Protein AF-A0A6F9AXN6-F1 (afdb_monomer)

Nearest PDB structures (foldseek):
  3hwj-assembly2_B  TM=9.192E-01  e=3.849E-14  Mus musculus
  3hwj-assembly1_A  TM=9.137E-01  e=5.810E-14  Mus musculus
  3gbw-assembly1_A  TM=9.928E-01  e=3.105E-06  Mus musculus
  6byj-assembly1_A  TM=3.357E-01  e=3.398E+00  Homo sapiens

Mean predicted aligned error: 19.95 Å

pLDDT: mean 77.87, std 19.68, range [27.95, 97.44]

Sequence (719 aa):
MFELGPDGGDHETDGDLLAETDVLAYDCAAREKYAMMFDEPVLLQLGWWYVAWARVSGPSSDCGSHGQATITTDDSVVFQFKSSKKSNNGTDVNAGQIPQLLLPSNDGNAAKGKQQTSEPVHILKRSFARTVSVECFESLLSILNWSWTTLVLGVEELRGLKGFQYTATLLDLERLRFVGTCCLRLLRVYISSTKAVVEESSKLAECVGKTRSLLKKILSEGMDNCLTKLDNDPQGYLSQPLTLLEAVLQECHNTFTACFHSFYPTPALQWACLCDLLNCLDQDIAEANFRTSSSRLLAAVMSALCNTSVKLTSILPIAYDGEVLLRSLVKQVSTENDSALAHRFPLLTEENLMGMTSFREVLEKMLVIVVLPVRKSLRKEVELFSPHLVSNTCGLLASIVSELTASALGSEVDGLNSLHSVKSTPNRFTKTSQGRSWNTGNGSPDAICLTVDKPGVVLAQTEHPGDSTHTHRWTSLELVKGTYSTDDSPSDIAEIRLDKAVPLKEGVKYAVRLRNYGSRTANGDGGMTTVQCSDGMAFTFSTCSLSSNGTNQTRGQIPQILYYRSEYDGDLQSQLLSKANEEDKNCSRALSVVSAVVRAAKDLLHRAFAVDAEDIPELLSSSSLFSMLLPLILAYIGPVATSVPKAAVEVFGLVQELLPAASALNQKYSPPAFNPNQSTDSTTGNLPEQGLSACTTSSHYAVIESDHPYKQAGVAQYK

Solvent-accessible surface area (backbone atoms only — not comparable to full-atom values): 43091 Å² total; per-residue (Å²): 57,26,43,41,42,66,62,18,81,83,52,76,64,92,48,50,82,75,49,75,69,79,96,73,90,83,81,64,60,91,96,56,80,72,88,84,72,62,91,63,89,80,86,79,62,88,75,48,29,66,44,87,74,85,89,87,83,79,78,95,72,90,66,51,67,81,48,60,50,63,48,72,48,96,89,69,50,76,47,77,50,72,65,54,91,87,52,87,81,74,42,46,43,44,30,31,72,83,94,74,84,92,75,87,80,83,85,78,85,86,83,94,69,97,70,82,86,67,80,78,80,77,77,76,47,75,61,65,83,61,63,81,50,61,68,58,49,55,50,41,52,51,51,30,54,50,27,48,55,52,40,57,52,49,50,61,53,48,76,79,46,62,71,71,60,30,56,53,52,51,55,53,42,54,50,31,39,48,52,29,40,50,33,39,52,50,52,38,50,52,69,65,53,54,81,79,78,56,86,87,48,68,66,52,50,49,48,50,50,52,49,48,54,52,51,51,48,52,38,50,57,70,50,81,84,74,68,86,77,72,93,81,58,98,81,44,80,68,54,56,54,49,53,48,51,50,52,39,50,50,44,44,35,53,30,47,26,76,39,38,61,77,59,30,76,45,43,68,51,47,40,48,53,52,44,52,50,53,53,51,49,52,50,27,60,74,68,70,56,74,57,73,19,63,50,48,48,46,24,22,53,34,46,40,63,54,38,87,91,52,65,56,79,73,36,46,57,77,90,51,67,65,74,59,49,65,57,49,55,57,44,45,62,66,59,38,64,77,35,80,68,53,69,61,49,65,86,68,65,79,63,85,80,81,78,80,70,39,54,67,58,52,52,52,54,51,46,45,59,55,46,49,43,58,57,26,54,76,68,74,41,83,69,78,74,54,70,66,34,34,42,23,47,34,49,32,55,34,50,52,33,42,51,28,35,34,50,31,69,68,64,55,90,47,86,70,46,77,40,71,44,82,40,65,44,61,63,36,34,78,39,68,50,97,51,58,73,39,67,28,58,78,45,35,26,30,16,41,25,37,28,35,76,53,67,43,34,28,36,42,62,46,95,62,92,80,88,78,89,74,64,101,87,55,82,69,86,76,83,75,86,87,87,86,81,46,87,93,46,100,44,97,69,76,91,83,68,30,45,60,65,47,76,46,53,50,74,43,80,48,73,53,75,47,65,37,75,66,73,54,35,62,30,34,31,67,29,44,52,61,44,74,33,98,85,74,48,41,45,38,44,37,62,42,91,69,22,76,50,66,18,39,44,45,35,33,69,82,52,61,52,54,28,33,48,52,93,61,101,57,70,61,69,59,55,52,51,51,49,54,52,49,20,54,50,27,40,52,51,25,49,51,56,50,49,53,52,50,52,53,52,41,53,49,41,53,52,55,62,74,47,93,62,90,62,52,65,59,57,49,57,72,32,49,55,64,64,45,29,53,58,49,39,56,58,44,47,44,65,49,30,76,72,34,71,71,49,28,55,52,53,49,50,55,50,66,63,37,50,59,47,55,48,52,43,52,61,74,68,49,74,79,77,84,62,90,79,69,74,94,78,74,98,61,100,68,83,76,89,75,92,80,87,81,82,80,71,80,74,64,56,69,49,71,55,50,101,39,102,87,49,88,58,47,75,78,40,83,83

Structure (mmCIF, N/CA/C/O backbone):
data_AF-A0A6F9AXN6-F1
#
_entry.id   AF-A0A6F9AXN6-F1
#
loop_
_atom_site.group_PDB
_atom_site.id
_atom_site.type_symbol
_atom_site.label_atom_id
_atom_site.label_alt_id
_atom_site.label_comp_id
_atom_site.label_asym_id
_atom_site.label_entity_id
_atom_site.label_seq_id
_atom_site.pdbx_PDB_ins_code
_atom_site.Cartn_x
_atom_site.Cartn_y
_atom_site.Cartn_z
_atom_site.occupancy
_atom_site.B_iso_or_equiv
_atom_site.auth_seq_id
_atom_site.auth_comp_id
_atom_site.auth_asym_id
_atom_site.auth_atom_id
_atom_site.pdbx_PDB_model_num
ATOM 1 N N . MET A 1 1 ? -11.985 19.101 -24.439 1.00 93.06 1 MET A N 1
ATOM 2 C CA . MET A 1 1 ? -11.253 19.797 -25.515 1.00 93.06 1 MET A CA 1
ATOM 3 C C . MET A 1 1 ? -10.260 18.829 -26.117 1.00 93.06 1 MET A C 1
ATOM 5 O O . MET A 1 1 ? -9.566 18.167 -25.356 1.00 93.06 1 MET A O 1
ATOM 9 N N . PHE A 1 2 ? -10.223 18.726 -27.445 1.00 95.88 2 PHE A N 1
ATOM 10 C CA . PHE A 1 2 ? -9.298 17.842 -28.163 1.00 95.88 2 PHE A CA 1
ATOM 11 C C . PHE A 1 2 ? -8.330 18.654 -29.024 1.00 95.88 2 PHE A C 1
ATOM 13 O O . PHE A 1 2 ? -8.740 19.667 -29.589 1.00 95.88 2 PHE A O 1
ATOM 20 N N . GLU A 1 3 ? -7.088 18.205 -29.153 1.00 96.81 3 GLU A N 1
ATOM 21 C CA . GLU A 1 3 ? -6.079 18.746 -30.065 1.00 96.81 3 GLU A CA 1
ATOM 22 C C . GLU A 1 3 ? -6.093 17.987 -31.391 1.00 96.81 3 GLU A C 1
ATOM 24 O O . GLU A 1 3 ? -6.119 16.759 -31.401 1.00 96.81 3 GLU A O 1
ATOM 29 N N . LEU A 1 4 ? -6.082 18.708 -32.514 1.00 93.06 4 LEU A N 1
ATOM 30 C CA . LEU A 1 4 ? -6.014 18.122 -33.858 1.00 93.06 4 LEU A CA 1
ATOM 31 C C . LEU A 1 4 ? -4.674 18.384 -34.559 1.00 93.06 4 LEU A C 1
ATOM 33 O O . LEU A 1 4 ? -4.374 17.735 -35.559 1.00 93.06 4 LEU A O 1
ATOM 37 N N . GLY A 1 5 ? -3.881 19.336 -34.061 1.00 92.62 5 GLY A N 1
ATOM 38 C CA . GLY A 1 5 ? -2.628 19.749 -34.688 1.00 92.62 5 GLY A CA 1
ATOM 39 C C . GLY A 1 5 ? -2.787 20.855 -35.744 1.00 92.62 5 GLY A C 1
ATOM 40 O O . GLY A 1 5 ? -3.890 21.364 -35.966 1.00 92.62 5 GLY A O 1
ATOM 41 N N . PRO A 1 6 ? -1.689 21.256 -36.408 1.00 92.69 6 PRO A N 1
ATOM 42 C CA . PRO A 1 6 ? -1.672 22.365 -37.371 1.00 92.69 6 PRO A CA 1
ATOM 43 C C . PRO A 1 6 ? -2.511 22.100 -38.632 1.00 92.69 6 PRO A C 1
ATOM 45 O O . PRO A 1 6 ? -3.158 23.012 -39.140 1.00 92.69 6 PRO A O 1
ATOM 48 N N . ASP A 1 7 ? -2.580 20.847 -39.088 1.00 92.00 7 ASP A N 1
ATOM 49 C CA . ASP A 1 7 ? -3.322 20.455 -40.298 1.00 92.00 7 ASP A CA 1
ATOM 50 C C . ASP A 1 7 ? -4.785 20.060 -40.007 1.00 92.00 7 ASP A C 1
ATOM 52 O O . ASP A 1 7 ? -5.541 19.686 -40.910 1.00 92.00 7 ASP A O 1
ATOM 56 N N . GLY A 1 8 ? -5.215 20.152 -38.742 1.00 90.38 8 GLY A N 1
ATOM 57 C CA . GLY A 1 8 ? -6.517 19.658 -38.284 1.00 90.38 8 GLY A CA 1
ATOM 58 C C . GLY A 1 8 ? -7.730 20.360 -38.904 1.00 90.38 8 GLY A C 1
ATOM 59 O O . GLY A 1 8 ? -8.836 19.828 -38.862 1.00 90.38 8 GLY A O 1
ATOM 60 N N . GLY A 1 9 ? -7.535 21.531 -39.515 1.00 87.94 9 GLY A N 1
ATOM 61 C CA . GLY A 1 9 ? -8.580 22.251 -40.238 1.00 87.94 9 GLY A CA 1
ATOM 62 C C . GLY A 1 9 ? -8.934 21.628 -41.579 1.00 87.94 9 GLY A C 1
ATOM 63 O O . GLY A 1 9 ? -10.070 21.771 -42.031 1.00 87.94 9 GLY A O 1
ATOM 64 N N . ASP A 1 10 ? -7.977 20.969 -42.226 1.00 89.81 10 ASP A N 1
ATOM 65 C CA . ASP A 1 10 ? -8.175 20.321 -43.524 1.00 89.81 10 ASP A CA 1
ATOM 66 C C . ASP A 1 10 ? -8.369 18.808 -43.359 1.00 89.81 10 ASP A C 1
ATOM 68 O O . ASP A 1 10 ? -9.115 18.182 -44.119 1.00 89.81 10 ASP A O 1
ATOM 72 N N . HIS A 1 11 ? -7.764 18.226 -42.317 1.00 90.06 11 HIS A N 1
ATOM 73 C CA . HIS A 1 11 ? -7.854 16.808 -41.989 1.00 90.06 11 HIS A CA 1
ATOM 74 C C . HIS A 1 11 ? -8.212 16.588 -40.513 1.00 90.06 11 HIS A C 1
ATOM 76 O O . HIS A 1 11 ? -7.343 16.446 -39.656 1.00 90.06 11 HIS A O 1
ATOM 82 N N . GLU A 1 12 ? -9.510 16.499 -40.213 1.00 93.19 12 GLU A N 1
ATOM 83 C CA . GLU A 1 12 ? -9.985 16.236 -38.850 1.00 93.19 12 GLU A CA 1
ATOM 84 C C . GLU A 1 12 ? -9.743 14.766 -38.435 1.00 93.19 12 GLU A C 1
ATOM 86 O O . GLU A 1 12 ? -10.505 13.848 -38.775 1.00 93.19 12 GLU A O 1
ATOM 91 N N . THR A 1 13 ? -8.678 14.531 -37.664 1.00 90.44 13 THR A N 1
ATOM 92 C CA . THR A 1 13 ? -8.401 13.252 -36.985 1.00 90.44 13 THR A CA 1
ATOM 93 C C . THR A 1 13 ? -9.347 13.046 -35.791 1.00 90.44 13 THR A C 1
ATOM 95 O O . THR A 1 13 ? -10.285 13.815 -35.579 1.00 90.44 13 THR A O 1
ATOM 98 N N . ASP A 1 14 ? -9.185 11.965 -35.026 1.00 90.00 14 ASP A N 1
ATOM 99 C CA . ASP A 1 14 ? -9.999 11.760 -33.817 1.00 90.00 14 ASP A CA 1
ATOM 100 C C . ASP A 1 14 ? -9.579 12.659 -32.644 1.00 90.00 14 ASP A C 1
ATOM 102 O O . ASP A 1 14 ? -10.394 12.859 -31.740 1.00 90.00 14 ASP A O 1
ATOM 106 N N . GLY A 1 15 ? -8.389 13.261 -32.726 1.00 92.88 15 GLY A N 1
ATOM 107 C CA . GLY A 1 15 ? -7.838 14.230 -31.782 1.00 92.88 15 GLY A CA 1
ATOM 108 C C . GLY A 1 15 ? -7.411 13.653 -30.432 1.00 92.88 15 GLY A C 1
ATOM 109 O O . GLY A 1 15 ? -7.998 12.690 -29.941 1.00 92.88 15 GLY A O 1
ATOM 110 N N . ASP A 1 16 ? -6.422 14.293 -29.811 1.00 92.12 16 ASP A N 1
ATOM 111 C CA . ASP A 1 16 ? -5.925 13.936 -28.480 1.00 92.12 16 ASP A CA 1
ATOM 112 C C . ASP A 1 16 ? -6.669 14.731 -27.402 1.00 92.12 16 ASP A C 1
ATOM 114 O O . ASP A 1 16 ? -6.843 15.945 -27.515 1.00 92.12 16 ASP A O 1
ATOM 118 N N . LEU A 1 17 ? -7.160 14.061 -26.357 1.00 93.75 17 LEU A N 1
ATOM 119 C CA . LEU A 1 17 ? -7.908 14.716 -25.282 1.00 93.75 17 LEU A CA 1
ATOM 120 C C . LEU A 1 17 ? -6.967 15.565 -24.412 1.00 93.75 17 LEU A C 1
ATOM 122 O O . LEU A 1 17 ? -6.093 15.022 -23.744 1.00 93.75 17 LEU A O 1
ATOM 126 N N . LEU A 1 18 ? -7.182 16.885 -24.383 1.00 90.12 18 LEU A N 1
ATOM 127 C CA . LEU A 1 18 ? -6.385 17.824 -23.580 1.00 90.12 18 LEU A CA 1
ATOM 128 C C . LEU A 1 18 ? -7.009 18.147 -22.219 1.00 90.12 18 LEU A C 1
ATOM 130 O O . LEU A 1 18 ? -6.298 18.319 -21.236 1.00 90.12 18 LEU A O 1
ATOM 134 N N . ALA A 1 19 ? -8.333 18.289 -22.171 1.00 91.62 19 ALA A N 1
ATOM 135 C CA . ALA A 1 19 ? -9.052 18.634 -20.948 1.00 91.62 19 ALA A CA 1
ATOM 136 C C . ALA A 1 19 ? -10.504 18.167 -21.013 1.00 91.62 19 ALA A C 1
ATOM 138 O O . ALA A 1 19 ? -11.150 18.266 -22.061 1.00 91.62 19 ALA A O 1
ATOM 139 N N . GLU A 1 20 ? -11.040 17.729 -19.885 1.00 93.19 20 GLU A N 1
ATOM 140 C CA . GLU A 1 20 ? -12.450 17.399 -19.707 1.00 93.19 20 GLU A CA 1
ATOM 141 C C . GLU A 1 20 ? -12.947 17.896 -18.350 1.00 93.19 20 GLU A C 1
ATOM 143 O O . GLU A 1 20 ? -12.157 18.243 -17.476 1.00 93.19 20 GLU A O 1
ATOM 148 N N . THR A 1 21 ? -14.263 17.987 -18.209 1.00 89.75 21 THR A N 1
ATOM 149 C CA . THR A 1 21 ? -14.938 18.360 -16.964 1.00 89.75 21 THR A CA 1
ATOM 150 C C . THR A 1 21 ? -15.993 17.314 -16.657 1.00 89.75 21 THR A C 1
ATOM 152 O O . THR A 1 21 ? -16.659 16.830 -17.580 1.00 89.75 21 THR A O 1
ATOM 155 N N . ASP A 1 22 ? -16.199 17.027 -15.375 1.00 88.94 22 ASP A N 1
ATOM 156 C CA . ASP A 1 22 ? -17.314 16.198 -14.923 1.00 88.94 22 ASP A CA 1
ATOM 157 C C . ASP A 1 22 ? -18.675 16.792 -15.329 1.00 88.94 22 ASP A C 1
ATOM 159 O O . ASP A 1 22 ? -18.807 17.958 -15.718 1.00 88.94 22 ASP A O 1
ATOM 163 N N . VAL A 1 23 ? -19.729 15.978 -15.225 1.00 89.75 23 VAL A N 1
ATOM 164 C CA . VAL A 1 23 ? -21.103 16.426 -15.486 1.00 89.75 23 VAL A CA 1
ATOM 165 C C . VAL A 1 23 ? -21.523 17.445 -14.423 1.00 89.75 23 VAL A C 1
ATOM 167 O O . VAL A 1 23 ? -21.690 17.103 -13.253 1.00 89.75 23 VAL A O 1
ATOM 170 N N . LEU A 1 24 ? -21.748 18.690 -14.846 1.00 84.38 24 LEU A N 1
ATOM 171 C CA . LEU A 1 24 ? -22.155 19.799 -13.983 1.00 84.38 24 LEU A CA 1
ATOM 172 C C . LEU A 1 24 ? -23.582 20.256 -14.304 1.00 84.38 24 LEU A C 1
ATOM 174 O O . LEU A 1 24 ? -23.941 20.462 -15.464 1.00 84.38 24 LEU A O 1
ATOM 178 N N . ALA A 1 25 ? -24.388 20.450 -13.259 1.00 88.94 25 ALA A N 1
ATOM 179 C CA . ALA A 1 25 ? -25.687 21.103 -13.380 1.00 88.94 25 ALA A CA 1
ATOM 180 C C . ALA A 1 25 ? -25.493 22.619 -13.520 1.00 88.94 25 ALA A C 1
ATOM 182 O O . ALA A 1 25 ? -24.717 23.215 -12.773 1.00 88.94 25 ALA A O 1
ATOM 183 N N . TYR A 1 26 ? -26.210 23.239 -14.455 1.00 90.88 26 TYR A N 1
ATOM 184 C CA . TYR A 1 26 ? -26.151 24.679 -14.675 1.00 90.88 26 TYR A CA 1
ATOM 185 C C . TYR A 1 26 ? -27.506 25.241 -15.110 1.00 90.88 26 TYR A C 1
ATOM 187 O O . TYR A 1 26 ? -28.316 24.541 -15.720 1.00 90.88 26 TYR A O 1
ATOM 195 N N . ASP A 1 27 ? -27.719 26.522 -14.827 1.00 88.06 27 ASP A N 1
ATOM 196 C CA . ASP A 1 27 ? -28.785 27.342 -15.383 1.00 88.06 27 ASP A CA 1
ATOM 197 C C . ASP A 1 27 ? -28.256 28.749 -15.708 1.00 88.06 27 ASP A C 1
ATOM 199 O O . ASP A 1 27 ? -27.217 29.194 -15.219 1.00 88.06 27 ASP A O 1
ATOM 203 N N . CYS A 1 28 ? -28.937 29.446 -16.610 1.00 89.12 28 CYS A N 1
ATOM 204 C CA . CYS A 1 28 ? -28.694 30.858 -16.873 1.00 89.12 28 CYS A CA 1
ATOM 205 C C . CYS A 1 28 ? -29.998 31.527 -17.310 1.00 89.12 28 CYS A C 1
ATOM 207 O O . CYS A 1 28 ? -30.944 30.861 -17.738 1.00 89.12 28 CYS A O 1
ATOM 209 N N . ALA A 1 29 ? -30.064 32.852 -17.184 1.00 85.88 29 ALA A N 1
ATOM 210 C CA . ALA A 1 29 ? -31.221 33.606 -17.648 1.00 85.88 29 ALA A CA 1
ATOM 211 C C . ALA A 1 29 ? -31.404 33.465 -19.173 1.00 85.88 29 ALA A C 1
ATOM 213 O O . ALA A 1 29 ? -30.455 33.189 -19.909 1.00 85.88 29 ALA A O 1
ATOM 214 N N . ALA A 1 30 ? -32.632 33.674 -19.656 1.00 84.12 30 ALA A N 1
ATOM 215 C CA . ALA A 1 30 ? -32.929 33.631 -21.087 1.00 84.12 30 ALA A CA 1
ATOM 216 C C . ALA A 1 30 ? -32.044 34.624 -21.861 1.00 84.12 30 ALA A C 1
ATOM 218 O O . ALA A 1 30 ? -31.921 35.782 -21.460 1.00 84.12 30 ALA A O 1
ATOM 219 N N . ARG A 1 31 ? -31.482 34.182 -22.993 1.00 87.44 31 ARG A N 1
ATOM 220 C CA . ARG A 1 31 ? -30.521 34.908 -23.851 1.00 87.44 31 ARG A CA 1
ATOM 221 C C . ARG A 1 31 ? -29.141 35.179 -23.235 1.00 87.44 31 ARG A C 1
ATOM 223 O O . ARG A 1 31 ? -28.300 35.801 -23.895 1.00 87.44 31 ARG A O 1
ATOM 230 N N . GLU A 1 32 ? -28.880 34.683 -22.030 1.00 90.00 32 GLU A N 1
ATOM 231 C CA . GLU A 1 32 ? -27.553 34.701 -21.415 1.00 90.00 32 GLU A CA 1
ATOM 232 C C . GLU A 1 32 ? -26.772 33.419 -21.713 1.00 90.00 32 GLU A C 1
ATOM 234 O O . GLU A 1 32 ? -27.312 32.429 -22.207 1.00 90.00 32 GLU A O 1
ATOM 239 N N . LYS A 1 33 ? -25.463 33.452 -21.448 1.00 89.56 33 LYS A N 1
ATOM 240 C CA . LYS A 1 33 ? -24.559 32.314 -21.641 1.00 89.56 33 LYS A CA 1
ATOM 241 C C . LYS A 1 33 ? -24.019 31.886 -20.289 1.00 89.56 33 LYS A C 1
ATOM 243 O O . LYS A 1 33 ? -23.569 32.722 -19.510 1.00 89.56 33 LYS A O 1
ATOM 248 N N . TYR A 1 34 ? -24.013 30.584 -20.034 1.00 90.56 34 TYR A N 1
ATOM 249 C CA . TYR A 1 34 ? -23.353 30.036 -18.859 1.00 90.56 34 TYR A CA 1
ATOM 250 C C . TYR A 1 34 ? -21.858 29.829 -19.136 1.00 90.56 34 TYR A C 1
ATOM 252 O O . TYR A 1 34 ? -21.477 29.211 -20.132 1.00 90.56 34 TYR A O 1
ATOM 260 N N . ALA A 1 35 ? -21.002 30.357 -18.264 1.00 90.06 35 ALA A N 1
ATOM 261 C CA . ALA A 1 35 ? -19.553 30.225 -18.371 1.00 90.06 35 ALA A CA 1
ATOM 262 C C . ALA A 1 35 ? -19.079 28.909 -17.731 1.00 90.06 35 ALA A C 1
ATOM 264 O O . ALA A 1 35 ? -18.738 28.871 -16.551 1.00 90.06 35 ALA A O 1
ATOM 265 N N . MET A 1 36 ? -19.072 27.825 -18.512 1.00 87.56 36 MET A N 1
ATOM 266 C CA . MET A 1 36 ? -18.507 26.541 -18.086 1.00 87.56 36 MET A CA 1
ATOM 267 C C . MET A 1 36 ? -16.986 26.549 -18.282 1.00 87.56 36 MET A C 1
ATOM 269 O O . MET A 1 36 ? -16.505 26.729 -19.401 1.00 87.56 36 MET A O 1
ATOM 273 N N . MET A 1 37 ? -16.242 26.384 -17.188 1.00 86.75 37 MET A N 1
ATOM 274 C CA . MET A 1 37 ? -14.778 26.465 -17.157 1.00 86.75 37 MET A CA 1
ATOM 275 C C . MET A 1 37 ? -14.160 25.071 -17.023 1.00 86.75 37 MET A C 1
ATOM 277 O O . MET A 1 37 ? -14.714 24.229 -16.322 1.00 86.75 37 MET A O 1
ATOM 281 N N . PHE A 1 38 ? -12.993 24.854 -17.637 1.00 85.75 38 PHE A N 1
ATOM 282 C CA . PHE A 1 38 ? -12.127 23.725 -17.284 1.00 85.75 38 PHE A CA 1
ATOM 283 C C . PHE A 1 38 ? -11.533 23.916 -15.882 1.00 85.75 38 PHE A C 1
ATOM 285 O O . PHE A 1 38 ? -11.390 25.051 -15.418 1.00 85.75 38 PHE A O 1
ATOM 292 N N . ASP A 1 39 ? -11.136 22.814 -15.243 1.00 80.38 39 ASP A N 1
ATOM 293 C CA . ASP A 1 39 ? -10.443 22.844 -13.948 1.00 80.38 39 ASP A CA 1
ATOM 294 C C . ASP A 1 39 ? -9.114 23.609 -14.023 1.00 80.38 39 ASP A C 1
ATOM 296 O O . ASP A 1 39 ? -8.757 24.342 -13.096 1.00 80.38 39 ASP A O 1
ATOM 300 N N . GLU A 1 40 ? -8.416 23.483 -15.155 1.00 78.38 40 GLU A N 1
ATOM 301 C CA . GLU A 1 40 ? -7.217 24.246 -15.493 1.00 78.38 40 GLU A CA 1
ATOM 302 C C . GLU A 1 40 ? -7.320 24.822 -16.917 1.00 78.38 40 GLU A C 1
ATOM 304 O O . GLU A 1 40 ? -7.880 24.179 -17.810 1.00 78.38 40 GLU A O 1
ATOM 309 N N . PRO A 1 41 ? -6.808 26.045 -17.162 1.00 83.88 41 PRO A N 1
ATOM 310 C CA . PRO A 1 41 ? -6.821 26.635 -18.493 1.00 83.88 41 PRO A CA 1
ATOM 311 C C . PRO A 1 41 ? -5.900 25.860 -19.441 1.00 83.88 41 PRO A C 1
ATOM 313 O O . PRO A 1 41 ? -4.747 25.580 -19.117 1.00 83.88 41 PRO A O 1
ATOM 316 N N . VAL A 1 42 ? -6.391 25.573 -20.646 1.00 86.44 42 VAL A N 1
ATOM 317 C CA . VAL A 1 42 ? -5.607 24.901 -21.688 1.00 86.44 42 VAL A CA 1
ATOM 318 C C . VAL A 1 42 ? -4.848 25.945 -22.501 1.00 86.44 42 VAL A C 1
ATOM 320 O O . VAL A 1 42 ? -5.452 26.846 -23.087 1.00 86.44 42 VAL A O 1
ATOM 323 N N . LEU A 1 43 ? -3.520 25.828 -22.547 1.00 87.25 43 LEU A N 1
ATOM 324 C CA . LEU A 1 43 ? -2.688 26.688 -23.384 1.00 87.25 43 LEU A CA 1
ATOM 325 C C . LEU A 1 43 ? -2.790 26.238 -24.845 1.00 87.25 43 LEU A C 1
ATOM 327 O O . LEU A 1 43 ? -2.356 25.142 -25.186 1.00 87.25 43 LEU A O 1
ATOM 331 N N . LEU A 1 44 ? -3.337 27.096 -25.706 1.00 88.38 44 LEU A N 1
ATOM 332 C CA . LEU A 1 44 ? -3.465 26.816 -27.136 1.00 88.38 44 LEU A CA 1
ATOM 333 C C . LEU A 1 44 ? -2.254 27.345 -27.908 1.00 88.38 44 LEU A C 1
ATOM 335 O O . LEU A 1 44 ? -1.816 28.480 -27.716 1.00 88.38 44 LEU A O 1
ATOM 339 N N . GLN A 1 45 ? -1.739 26.528 -28.821 1.00 89.62 45 GLN A N 1
ATOM 340 C CA . GLN A 1 45 ? -0.704 26.917 -29.773 1.00 89.62 45 GLN A CA 1
ATOM 341 C C . GLN A 1 45 ? -1.297 27.663 -30.974 1.00 89.62 45 GLN A C 1
ATOM 343 O O . GLN A 1 45 ? -2.321 27.268 -31.536 1.00 89.62 45 GLN A O 1
ATOM 348 N N . LEU A 1 46 ? -0.622 28.736 -31.393 1.00 89.38 46 LEU A N 1
ATOM 349 C CA . LEU A 1 46 ? -1.003 29.524 -32.563 1.00 89.38 46 LEU A CA 1
ATOM 350 C C . LEU A 1 46 ? -0.989 28.662 -33.835 1.00 89.38 46 LEU A C 1
ATOM 352 O O . LEU A 1 46 ? -0.009 27.975 -34.113 1.00 89.38 46 LEU A O 1
ATOM 356 N N . GLY A 1 47 ? -2.055 28.751 -34.634 1.00 89.69 47 GLY A N 1
ATOM 357 C CA . GLY A 1 47 ? -2.171 28.046 -35.916 1.00 89.69 47 GLY A CA 1
ATOM 358 C C . GLY A 1 47 ? -2.543 26.566 -35.805 1.00 89.69 47 GLY A C 1
ATOM 359 O O . GLY A 1 47 ? -2.601 25.887 -36.824 1.00 89.69 47 GLY A O 1
ATOM 360 N N . TRP A 1 48 ? -2.803 26.066 -34.596 1.00 96.50 48 TRP A N 1
ATOM 361 C CA . TRP A 1 48 ? -3.265 24.699 -34.368 1.00 96.50 48 TRP A CA 1
ATOM 362 C C . TRP A 1 48 ? -4.789 24.637 -34.287 1.00 96.50 48 TRP A C 1
ATOM 364 O O . TRP A 1 48 ? -5.444 25.588 -33.856 1.00 96.50 48 TRP A O 1
ATOM 374 N N . TRP A 1 49 ? -5.347 23.496 -34.685 1.00 97.00 49 TRP A N 1
ATOM 375 C CA . TRP A 1 49 ? -6.776 23.222 -34.632 1.00 97.00 49 TRP A CA 1
ATOM 376 C C . TRP A 1 49 ? -7.142 22.405 -33.398 1.00 97.00 49 TRP A C 1
ATOM 378 O O . TRP A 1 49 ? -6.419 21.496 -32.989 1.00 97.00 49 TRP A O 1
ATOM 388 N N . TYR A 1 50 ? -8.305 22.718 -32.833 1.00 97.44 50 TYR A N 1
ATOM 389 C CA . TYR A 1 50 ? -8.832 22.090 -31.627 1.00 97.44 50 TYR A CA 1
ATOM 390 C C . TYR A 1 50 ? -10.332 21.845 -31.775 1.00 97.44 50 TYR A C 1
ATOM 392 O O . TYR A 1 50 ? -11.024 22.586 -32.473 1.00 97.44 50 TYR A O 1
ATOM 400 N N . VAL A 1 51 ? -10.852 20.848 -31.058 1.00 97.38 51 VAL A N 1
ATOM 401 C CA . VAL A 1 51 ? -12.295 20.614 -30.934 1.00 97.38 51 VAL A CA 1
ATOM 402 C C . VAL A 1 51 ? -12.769 21.037 -29.547 1.00 97.38 51 VAL A C 1
ATOM 404 O O . VAL A 1 51 ? -12.460 20.394 -28.534 1.00 97.38 51 VAL A O 1
ATOM 407 N N . ALA A 1 52 ? -13.565 22.107 -29.505 1.00 95.94 52 ALA A N 1
ATOM 408 C CA . ALA A 1 52 ? -14.424 22.415 -28.368 1.00 95.94 52 ALA A CA 1
ATOM 409 C C . ALA A 1 52 ? -15.649 21.493 -28.427 1.00 95.94 52 ALA A C 1
ATOM 411 O O . ALA A 1 52 ? -16.378 21.475 -29.416 1.00 95.94 52 ALA A O 1
ATOM 412 N N . TRP A 1 53 ? -15.854 20.691 -27.384 1.00 95.88 53 TRP A N 1
ATOM 413 C CA . TRP A 1 53 ? -16.886 19.660 -27.363 1.00 95.88 53 TRP A CA 1
ATOM 414 C C . TRP A 1 53 ? -17.681 19.745 -26.068 1.00 95.88 53 TRP A C 1
ATOM 416 O O . TRP A 1 53 ? -17.091 19.834 -24.992 1.00 95.88 53 TRP A O 1
ATOM 426 N N . ALA A 1 54 ? -19.007 19.701 -26.180 1.00 94.88 54 ALA A N 1
ATOM 427 C CA . ALA A 1 54 ? -19.918 19.737 -25.047 1.00 94.88 54 ALA A CA 1
ATOM 428 C C . ALA A 1 54 ? -21.055 18.732 -25.247 1.00 94.88 54 ALA A C 1
ATOM 430 O O . ALA A 1 54 ? -21.679 18.681 -26.309 1.00 94.88 54 ALA A O 1
ATOM 431 N N . ARG A 1 55 ? -21.370 17.972 -24.194 1.00 94.62 55 ARG A N 1
ATOM 432 C CA . ARG A 1 55 ? -22.546 17.099 -24.136 1.00 94.62 55 ARG A CA 1
ATOM 433 C C . ARG A 1 55 ? -23.587 17.703 -23.206 1.00 94.62 55 ARG A C 1
ATOM 435 O O . ARG A 1 55 ? -23.558 17.483 -22.001 1.00 94.62 55 ARG A O 1
ATOM 442 N N . VAL A 1 56 ? -24.519 18.449 -23.786 1.00 93.31 56 VAL A N 1
ATOM 443 C CA . VAL A 1 56 ? -25.602 19.112 -23.050 1.00 93.31 56 VAL A CA 1
ATOM 444 C C . VAL A 1 56 ? -26.804 18.174 -22.936 1.00 93.31 56 VAL A C 1
ATOM 446 O O . VAL A 1 56 ? -27.213 17.566 -23.923 1.00 93.31 56 VAL A O 1
ATOM 449 N N . SER A 1 57 ? -27.366 18.050 -21.733 1.00 93.12 57 SER A N 1
ATOM 450 C CA . SER A 1 57 ? -28.586 17.278 -21.459 1.00 93.12 57 SER A CA 1
ATOM 451 C C . SER A 1 57 ? -29.570 18.142 -20.676 1.00 93.12 57 SER A C 1
ATOM 453 O O . SER A 1 57 ? -29.204 18.703 -19.648 1.00 93.12 57 SER A O 1
ATOM 455 N N . GLY A 1 58 ? -30.809 18.253 -21.152 1.00 92.88 58 GLY A N 1
ATOM 456 C CA . GLY A 1 58 ? -31.823 19.107 -20.537 1.00 92.88 58 GLY A CA 1
ATOM 457 C C . GLY A 1 58 ? -33.024 19.361 -21.456 1.00 92.88 58 GLY A C 1
ATOM 458 O O . GLY A 1 58 ? -33.096 18.772 -22.538 1.00 92.88 58 GLY A O 1
ATOM 459 N N . PRO A 1 59 ? -33.981 20.209 -21.030 1.00 91.06 59 PRO A N 1
ATOM 460 C CA . PRO A 1 59 ? -35.061 20.696 -21.890 1.00 91.06 59 PRO A CA 1
ATOM 461 C C . PRO A 1 59 ? -34.518 21.596 -23.016 1.00 91.06 59 PRO A C 1
ATOM 463 O O . PRO A 1 59 ? -33.324 21.886 -23.072 1.00 91.06 59 PRO A O 1
ATOM 466 N N . SER A 1 60 ? -35.392 22.050 -23.922 1.00 91.44 60 SER A N 1
ATOM 467 C CA . SER A 1 60 ? -35.008 22.974 -24.998 1.00 91.44 60 SER A CA 1
ATOM 468 C C . SER A 1 60 ? -34.295 24.216 -24.454 1.00 91.44 60 SER A C 1
ATOM 470 O O . SER A 1 60 ? -34.787 24.860 -23.529 1.00 91.44 60 SER A O 1
ATOM 472 N N . SER A 1 61 ? -33.155 24.550 -25.055 1.00 93.69 61 SER A N 1
ATOM 473 C CA . SER A 1 61 ? -32.304 25.684 -24.694 1.00 93.69 61 SER A CA 1
ATOM 474 C C . SER A 1 61 ? -32.241 26.721 -25.815 1.00 93.69 61 SER A C 1
ATOM 476 O O . SER A 1 61 ? -32.540 26.429 -26.977 1.00 93.69 61 SER A O 1
ATOM 478 N N . ASP A 1 62 ? -31.814 27.937 -25.470 1.00 92.88 62 ASP A N 1
ATOM 479 C CA . ASP A 1 62 ? -31.449 28.947 -26.462 1.00 92.88 62 ASP A CA 1
ATOM 480 C C . ASP A 1 62 ? -30.294 28.435 -27.347 1.00 92.88 62 ASP A C 1
ATOM 482 O O . ASP A 1 62 ? -29.412 27.696 -26.893 1.00 92.88 62 ASP A O 1
ATOM 486 N N . CYS A 1 63 ? -30.296 28.822 -28.625 1.00 93.62 63 CYS A N 1
ATOM 487 C CA . CYS A 1 63 ? -29.259 28.455 -29.591 1.00 93.62 63 CYS A CA 1
ATOM 488 C C . CYS A 1 63 ? -28.816 29.660 -30.429 1.00 93.62 63 CYS A C 1
ATOM 490 O O . CYS A 1 63 ? -29.582 30.600 -30.660 1.00 93.62 63 CYS A O 1
ATOM 492 N N . GLY A 1 64 ? -27.559 29.635 -30.871 1.00 94.06 64 GLY A N 1
ATOM 493 C CA . GLY A 1 64 ? -27.008 30.625 -31.791 1.00 94.06 64 GLY A CA 1
ATOM 494 C C . GLY A 1 64 ? -27.421 30.349 -33.237 1.00 94.06 64 GLY A C 1
ATOM 495 O O . GLY A 1 64 ? -27.642 29.204 -33.625 1.00 94.06 64 GLY A O 1
ATOM 496 N N . SER A 1 65 ? -27.487 31.403 -34.047 1.00 92.88 65 SER A N 1
ATOM 497 C CA . SER A 1 65 ? -27.616 31.332 -35.508 1.00 92.88 65 SER A CA 1
ATOM 498 C C . SER A 1 65 ? -26.778 32.443 -36.142 1.00 92.88 65 SER A C 1
ATOM 500 O O . SER A 1 65 ? -26.465 33.420 -35.461 1.00 92.88 65 SER A O 1
ATOM 502 N N . HIS A 1 66 ? -26.452 32.320 -37.431 1.00 94.19 66 HIS A N 1
ATOM 503 C CA . HIS A 1 66 ? -25.537 33.228 -38.142 1.00 94.19 66 HIS A CA 1
ATOM 504 C C . HIS A 1 66 ? -24.109 33.205 -37.573 1.00 94.19 66 HIS A C 1
ATOM 506 O O . HIS A 1 66 ? -23.465 34.246 -37.428 1.00 94.19 66 HIS A O 1
ATOM 512 N N . GLY A 1 67 ? -23.626 32.008 -37.236 1.00 94.50 67 GLY A N 1
ATOM 513 C CA . GLY A 1 67 ? -22.248 31.794 -36.815 1.00 94.50 67 GLY A CA 1
ATOM 514 C C . GLY A 1 67 ? -21.240 32.242 -37.879 1.00 94.50 67 GLY A C 1
ATOM 515 O O . GLY A 1 67 ? -21.536 32.301 -39.075 1.00 94.50 67 GLY A O 1
ATOM 516 N N . GLN A 1 68 ? -20.053 32.631 -37.420 1.00 94.25 68 GLN A N 1
ATOM 517 C CA . GLN A 1 68 ? -19.002 33.206 -38.253 1.00 94.25 68 GLN A CA 1
ATOM 518 C C . GLN A 1 68 ? -17.817 32.246 -38.308 1.00 94.25 68 GLN A C 1
ATOM 520 O O . GLN A 1 68 ? -17.279 31.861 -37.274 1.00 94.25 68 GLN A O 1
ATOM 525 N N . ALA A 1 69 ? -17.377 31.898 -39.519 1.00 93.00 69 ALA A N 1
ATOM 526 C CA . ALA A 1 69 ? -16.210 31.036 -39.718 1.00 93.00 69 ALA A CA 1
ATOM 527 C C . ALA A 1 69 ? -14.892 31.703 -39.288 1.00 93.00 69 ALA A C 1
ATOM 529 O O . ALA A 1 69 ? -13.918 31.008 -39.022 1.00 93.00 69 ALA A O 1
ATOM 530 N N . THR A 1 70 ? -14.866 33.035 -39.197 1.00 95.44 70 THR A N 1
ATOM 531 C CA . THR A 1 70 ? -13.723 33.801 -38.699 1.00 95.44 70 THR A CA 1
ATOM 532 C C . THR A 1 70 ? -14.220 34.959 -37.846 1.00 95.44 70 THR A C 1
ATOM 534 O O . THR A 1 70 ? -15.085 35.712 -38.293 1.00 95.44 70 THR A O 1
ATOM 537 N N . ILE A 1 71 ? -13.654 35.122 -36.652 1.00 95.00 71 ILE A N 1
ATOM 538 C CA . ILE A 1 71 ? -13.930 36.232 -35.732 1.00 95.00 71 ILE A CA 1
ATOM 539 C C . ILE A 1 71 ? -12.601 36.871 -35.338 1.00 95.00 71 ILE A C 1
ATOM 541 O O . ILE A 1 71 ? -11.671 36.166 -34.958 1.00 95.00 71 ILE A O 1
ATOM 545 N N . THR A 1 72 ? -12.525 38.198 -35.389 1.00 92.50 72 THR A N 1
ATOM 546 C CA . THR A 1 72 ? -11.405 38.961 -34.827 1.00 92.50 72 THR A CA 1
ATOM 547 C C . THR A 1 72 ? -11.872 39.629 -33.541 1.00 92.50 72 THR A C 1
ATOM 549 O O . THR A 1 72 ? -12.855 40.369 -33.566 1.00 92.50 72 THR A O 1
ATOM 552 N N . THR A 1 73 ? -11.202 39.350 -32.427 1.00 87.62 73 THR A N 1
ATOM 553 C CA . THR A 1 73 ? -11.487 39.950 -31.116 1.00 87.62 73 THR A CA 1
ATOM 554 C C . THR A 1 73 ? -10.869 41.347 -30.989 1.00 87.62 73 THR A C 1
ATOM 556 O O . THR A 1 73 ? -10.026 41.747 -31.795 1.00 87.62 73 THR A O 1
ATOM 559 N N . ASP A 1 74 ? -11.285 42.106 -29.971 1.00 86.06 74 ASP A N 1
ATOM 560 C CA . ASP A 1 74 ? -10.841 43.493 -29.750 1.00 86.06 74 ASP A CA 1
ATOM 561 C C . ASP A 1 74 ? -9.325 43.613 -29.483 1.00 86.06 74 ASP A C 1
ATOM 563 O O . ASP A 1 74 ? -8.703 44.616 -29.831 1.00 86.06 74 ASP A O 1
ATOM 567 N N . ASP A 1 75 ? -8.707 42.566 -28.932 1.00 81.94 75 ASP A N 1
ATOM 568 C CA . ASP A 1 75 ? -7.256 42.422 -28.741 1.00 81.94 75 ASP A CA 1
ATOM 569 C C . ASP A 1 75 ? -6.525 41.903 -29.998 1.00 81.94 75 ASP A C 1
ATOM 571 O O . ASP A 1 75 ? -5.347 41.554 -29.951 1.00 81.94 75 ASP A O 1
ATOM 575 N N . SER A 1 76 ? -7.202 41.918 -31.153 1.00 86.38 76 SER A N 1
ATOM 576 C CA . SER A 1 76 ? -6.682 41.539 -32.474 1.00 86.38 76 SER A CA 1
ATOM 577 C C . SER A 1 76 ? -6.330 40.055 -32.648 1.00 86.38 76 SER A C 1
ATOM 579 O O . SER A 1 76 ? -5.639 39.703 -33.609 1.00 86.38 76 SER A O 1
ATOM 581 N N . VAL A 1 77 ? -6.823 39.166 -31.780 1.00 88.44 77 VAL A N 1
ATOM 582 C CA . VAL A 1 77 ? -6.705 37.715 -31.982 1.00 88.44 77 VAL A CA 1
ATOM 583 C C . VAL A 1 77 ? -7.747 37.250 -33.002 1.00 88.44 77 VAL A C 1
ATOM 585 O O . VAL A 1 77 ? -8.911 37.645 -32.965 1.00 88.44 77 VAL A O 1
ATOM 588 N N . VAL A 1 78 ? -7.330 36.407 -33.949 1.00 92.81 78 VAL A N 1
ATOM 589 C CA . VAL A 1 78 ? -8.211 35.865 -34.992 1.00 92.81 78 VAL A CA 1
ATOM 590 C C . VAL A 1 78 ? -8.544 34.412 -34.676 1.00 92.81 78 VAL A C 1
ATOM 592 O O . VAL A 1 78 ? -7.665 33.552 -34.690 1.00 92.81 78 VAL A O 1
ATOM 595 N N . PHE A 1 79 ? -9.824 34.134 -34.444 1.00 95.19 79 PHE A N 1
ATOM 596 C CA . PHE A 1 79 ? -10.372 32.792 -34.285 1.00 95.19 79 PHE A CA 1
ATOM 597 C C . PHE A 1 79 ? -10.978 32.308 -35.594 1.00 95.19 79 PHE A C 1
ATOM 599 O O . PHE A 1 79 ? -11.699 33.050 -36.259 1.00 95.19 79 PHE A O 1
ATOM 606 N N . GLN A 1 80 ? -10.709 31.052 -35.943 1.00 96.31 80 GLN A N 1
ATOM 607 C CA . GLN A 1 80 ? -11.314 30.374 -37.085 1.00 96.31 80 GLN A CA 1
ATOM 608 C C . GLN A 1 80 ? -12.133 29.180 -36.600 1.00 96.31 80 GLN A C 1
ATOM 610 O O . GLN A 1 80 ? -11.686 28.419 -35.744 1.00 96.31 80 GLN A O 1
ATOM 615 N N . PHE A 1 81 ? -13.324 29.014 -37.164 1.00 97.06 81 PHE A N 1
ATOM 616 C CA . PHE A 1 81 ? -14.277 27.974 -36.807 1.00 97.06 81 PHE A CA 1
ATOM 617 C C . PHE A 1 81 ? -14.645 27.149 -38.043 1.00 97.06 81 PHE A C 1
ATOM 619 O O . PHE A 1 81 ? -14.949 27.686 -39.110 1.00 97.06 81 PHE A O 1
ATOM 626 N N . LYS A 1 82 ? -14.646 25.824 -37.881 1.00 96.12 82 LYS A N 1
ATOM 627 C CA . LYS A 1 82 ? -15.145 24.843 -38.853 1.00 96.12 82 LYS A CA 1
ATOM 628 C C . LYS A 1 82 ? -16.059 23.853 -38.130 1.00 96.12 82 LYS A C 1
ATOM 630 O O . LYS A 1 82 ? -15.913 23.628 -36.930 1.00 96.12 82 LYS A O 1
ATOM 635 N N . SER A 1 83 ? -17.001 23.265 -38.862 1.00 95.81 83 SER A N 1
ATOM 636 C CA . SER A 1 83 ? -17.848 22.191 -38.336 1.00 95.81 83 SER A CA 1
ATOM 637 C C . SER A 1 83 ? -17.005 20.950 -38.023 1.00 95.81 83 SER A C 1
ATOM 639 O O . SER A 1 83 ? -16.124 20.603 -38.804 1.00 95.81 83 SER A O 1
ATOM 641 N N . SER A 1 84 ? -17.302 20.275 -36.910 1.00 96.25 84 SER A N 1
ATOM 642 C CA . SER A 1 84 ? -16.595 19.064 -36.468 1.00 96.25 84 SER A CA 1
ATOM 643 C C . SER A 1 84 ? -17.433 17.807 -36.694 1.00 96.25 84 SER A C 1
ATOM 645 O O . SER A 1 84 ? -18.628 17.787 -36.382 1.00 96.25 84 SER A O 1
ATOM 647 N N . LYS A 1 85 ? -16.790 16.717 -37.131 1.00 94.50 85 LYS A N 1
ATOM 648 C CA . LYS A 1 85 ? -17.393 15.379 -37.263 1.00 94.50 85 LYS A CA 1
ATOM 649 C C . LYS A 1 85 ? -17.878 14.793 -35.930 1.00 94.50 85 LYS A C 1
ATOM 651 O O . LYS A 1 85 ? -18.664 13.849 -35.930 1.00 94.50 85 LYS A O 1
ATOM 656 N N . LYS A 1 86 ? -17.414 15.327 -34.790 1.00 93.25 86 LYS A N 1
ATOM 657 C CA . LYS A 1 86 ? -17.847 14.908 -33.443 1.00 93.25 86 LYS A CA 1
ATOM 658 C C . LYS A 1 86 ? -19.182 15.532 -33.015 1.00 93.25 86 LYS A C 1
ATOM 660 O O . LYS A 1 86 ? -19.737 15.109 -32.000 1.00 93.25 86 LYS A O 1
ATOM 665 N N . SER A 1 87 ? -19.702 16.514 -33.756 1.00 95.06 87 SER A N 1
ATOM 666 C CA . SER A 1 87 ? -21.025 17.091 -33.507 1.00 95.06 87 SER A CA 1
ATOM 667 C C . SER A 1 87 ? -22.120 16.222 -34.126 1.00 95.06 87 SER A C 1
ATOM 669 O O . SER A 1 87 ? -22.106 15.943 -35.322 1.00 95.06 87 SER A O 1
ATOM 671 N N . ASN A 1 88 ? -23.085 15.793 -33.313 1.00 92.06 88 ASN A N 1
ATOM 672 C CA . ASN A 1 88 ? -24.161 14.888 -33.732 1.00 92.06 88 ASN A CA 1
ATOM 673 C C . ASN A 1 88 ? -25.573 15.408 -33.412 1.00 92.06 88 ASN A C 1
ATOM 675 O O . ASN A 1 88 ? -26.542 14.667 -33.561 1.00 92.06 88 ASN A O 1
ATOM 679 N N . ASN A 1 89 ? -25.703 16.665 -32.972 1.00 90.81 89 ASN A N 1
ATOM 680 C CA . ASN A 1 89 ? -26.976 17.253 -32.534 1.00 90.81 89 ASN A CA 1
ATOM 681 C C . ASN A 1 89 ? -27.370 18.530 -33.297 1.00 90.81 89 ASN A C 1
ATOM 683 O O . ASN A 1 89 ? -28.205 19.297 -32.824 1.00 90.81 89 ASN A O 1
ATOM 687 N N . GLY A 1 90 ? -26.768 18.759 -34.467 1.00 89.88 90 GLY A N 1
ATOM 688 C CA . GLY A 1 90 ? -27.069 19.907 -35.325 1.00 89.88 90 GLY A CA 1
ATOM 689 C C . GLY A 1 90 ? -26.265 21.173 -35.026 1.00 89.88 90 GLY A C 1
ATOM 690 O O . GLY A 1 90 ? -26.486 22.170 -35.702 1.00 89.88 90 GLY A O 1
ATOM 691 N N . THR A 1 91 ? -25.329 21.146 -34.069 1.00 96.69 91 THR A N 1
ATOM 692 C CA . THR A 1 91 ? -24.371 22.250 -33.889 1.00 96.69 91 THR A CA 1
ATOM 693 C C . THR A 1 91 ? -23.321 22.225 -35.000 1.00 96.69 91 THR A C 1
ATOM 695 O O . THR A 1 91 ? -22.611 21.229 -35.155 1.00 96.69 91 THR A O 1
ATOM 698 N N . ASP A 1 92 ? -23.206 23.308 -35.758 1.00 95.38 92 ASP A N 1
ATOM 699 C CA . ASP A 1 92 ? -22.232 23.498 -36.831 1.00 95.38 92 ASP A CA 1
ATOM 700 C C . ASP A 1 92 ? -21.656 24.930 -36.800 1.00 95.38 92 ASP A C 1
ATOM 702 O O . ASP A 1 92 ? -21.904 25.691 -35.866 1.00 95.38 92 ASP A O 1
ATOM 706 N N . VAL A 1 93 ? -20.863 25.315 -37.806 1.00 95.69 93 VAL A N 1
ATOM 707 C CA . VAL A 1 93 ? -20.297 26.677 -37.882 1.00 95.69 93 VAL A CA 1
ATOM 708 C C . VAL A 1 93 ? -21.359 27.785 -38.000 1.00 95.69 93 VAL A C 1
ATOM 710 O O . VAL A 1 93 ? -21.064 28.944 -37.725 1.00 95.69 93 VAL A O 1
ATOM 713 N N . ASN A 1 94 ? -22.592 27.461 -38.400 1.00 93.88 94 ASN A N 1
ATOM 714 C CA . ASN A 1 94 ? -23.654 28.426 -38.679 1.00 93.88 94 ASN A CA 1
ATOM 715 C C . ASN A 1 94 ? -24.658 28.560 -37.527 1.00 93.88 94 ASN A C 1
ATOM 717 O O . ASN A 1 94 ? -25.232 29.641 -37.351 1.00 93.88 94 ASN A O 1
ATOM 721 N N . ALA A 1 95 ? -24.928 27.488 -36.781 1.00 94.19 95 ALA A N 1
ATOM 722 C CA . ALA A 1 95 ? -25.943 27.466 -35.735 1.00 94.19 95 ALA A CA 1
ATOM 723 C C . ALA A 1 95 ? -25.678 26.396 -34.664 1.00 94.19 95 ALA A C 1
ATOM 725 O O . ALA A 1 95 ? -25.029 25.387 -34.918 1.00 94.19 95 ALA A O 1
ATOM 726 N N . GLY A 1 96 ? -26.243 26.590 -33.468 1.00 95.00 96 GLY A N 1
ATOM 727 C CA . GLY A 1 96 ? -26.261 25.573 -32.412 1.00 95.00 96 GLY A CA 1
ATOM 728 C C . GLY A 1 96 ? -25.749 26.047 -31.053 1.00 95.00 96 GLY A C 1
ATOM 729 O O . GLY A 1 96 ? -26.073 27.148 -30.602 1.00 95.00 96 GLY A O 1
ATOM 730 N N . GLN A 1 97 ? -25.029 25.158 -30.368 1.00 93.25 97 GLN A N 1
ATOM 731 C CA . GLN A 1 97 ? -24.508 25.331 -29.008 1.00 93.25 97 GLN A CA 1
ATOM 732 C C . GLN A 1 97 ? -23.024 25.757 -29.007 1.00 93.25 97 GLN A C 1
ATOM 734 O O . GLN A 1 97 ? -22.389 25.811 -30.052 1.00 93.25 97 GLN A O 1
ATOM 739 N N . ILE A 1 98 ? -22.462 26.039 -27.823 1.00 96.06 98 ILE A N 1
ATOM 740 C CA . ILE A 1 98 ? -21.083 26.548 -27.617 1.00 96.06 98 ILE A CA 1
ATOM 741 C C . ILE A 1 98 ? -20.884 27.966 -28.208 1.00 96.06 98 ILE A C 1
ATOM 743 O O . ILE A 1 98 ? -20.095 28.170 -29.126 1.00 96.06 98 ILE A O 1
ATOM 747 N N . PRO A 1 99 ? -21.594 28.986 -27.684 1.00 94.25 99 PRO A N 1
ATOM 748 C CA . PRO A 1 99 ? -21.575 30.340 -28.246 1.00 94.25 99 PRO A CA 1
ATOM 749 C C . PRO A 1 99 ? -20.320 31.165 -27.910 1.00 94.25 99 PRO A C 1
ATOM 751 O O . PRO A 1 99 ? -20.176 32.267 -28.434 1.00 94.25 99 PRO A O 1
ATOM 754 N N . GLN A 1 100 ? -19.453 30.700 -27.004 1.00 92.62 100 GLN A N 1
ATOM 755 C CA . GLN A 1 100 ? -18.295 31.466 -26.533 1.00 92.62 100 GLN A CA 1
ATOM 756 C C . GLN A 1 100 ? -17.103 30.568 -26.183 1.00 92.62 100 GLN A C 1
ATOM 758 O O . GLN A 1 100 ? -17.279 29.477 -25.640 1.00 92.62 100 GLN A O 1
ATOM 763 N N . LEU A 1 101 ? -15.896 31.074 -26.447 1.00 92.00 101 LEU A N 1
ATOM 764 C CA . LEU A 1 101 ? -14.638 30.573 -25.896 1.00 92.00 101 LEU A CA 1
ATOM 765 C C . LEU A 1 101 ? -14.140 31.589 -24.867 1.00 92.00 101 LEU A C 1
ATOM 767 O O . LEU A 1 101 ? -14.129 32.788 -25.138 1.00 92.00 101 LEU A O 1
ATOM 771 N N . LEU A 1 102 ? -13.763 31.119 -23.682 1.00 88.44 102 LEU A N 1
ATOM 772 C CA . LEU A 1 102 ? -13.365 31.980 -22.570 1.00 88.44 102 LEU A CA 1
ATOM 773 C C . LEU A 1 102 ? -11.840 32.001 -22.461 1.00 88.44 102 LEU A C 1
ATOM 775 O O . LEU A 1 102 ? -11.217 30.959 -22.266 1.00 88.44 102 LEU A O 1
ATOM 779 N N . LEU A 1 103 ? -11.251 33.190 -22.596 1.00 79.88 103 LEU A N 1
ATOM 780 C CA . LEU A 1 103 ? -9.805 33.412 -22.605 1.00 79.88 103 LEU A CA 1
ATOM 781 C C . LEU A 1 103 ? -9.430 34.379 -21.471 1.00 79.88 103 LEU A C 1
ATOM 783 O O . LEU A 1 103 ? -10.144 35.361 -21.253 1.00 79.88 103 LEU A O 1
ATOM 787 N N . PRO A 1 104 ? -8.333 34.138 -20.734 1.00 68.00 104 PRO A N 1
ATOM 788 C CA . PRO A 1 104 ? -7.861 35.078 -19.727 1.00 68.00 104 PRO A CA 1
ATOM 789 C C . PRO A 1 104 ? -7.295 36.339 -20.401 1.00 68.00 104 PRO A C 1
ATOM 791 O O . PRO A 1 104 ? -6.301 36.259 -21.121 1.00 68.00 104 PRO A O 1
ATOM 794 N N . SER A 1 105 ? -7.910 37.504 -20.156 1.00 54.88 105 SER A N 1
ATOM 795 C CA . SER A 1 105 ? -7.372 38.791 -20.623 1.00 54.88 105 SER A CA 1
ATOM 796 C C . SER A 1 105 ? -6.071 39.114 -19.888 1.00 54.88 105 SER A C 1
ATOM 798 O O . SER A 1 105 ? -6.013 39.054 -18.657 1.00 54.88 105 SER A O 1
ATOM 800 N N . ASN A 1 106 ? -5.031 39.475 -20.637 1.00 49.31 106 ASN A N 1
ATOM 801 C CA . ASN A 1 106 ? -3.744 39.904 -20.098 1.00 49.31 106 ASN A CA 1
ATOM 802 C C . ASN A 1 106 ? -3.660 41.442 -20.143 1.00 49.31 106 ASN A C 1
ATOM 804 O O . ASN A 1 106 ? -2.826 42.010 -20.844 1.00 49.31 106 ASN A O 1
ATOM 808 N N . ASP A 1 107 ? -4.556 42.133 -19.432 1.00 43.34 107 ASP A N 1
ATOM 809 C CA . ASP A 1 107 ? -4.611 43.600 -19.443 1.00 43.34 107 ASP A CA 1
ATOM 810 C C . ASP A 1 107 ? -3.540 44.230 -18.541 1.00 43.34 107 ASP A C 1
ATOM 812 O O . ASP A 1 107 ? -3.755 44.560 -17.372 1.00 43.34 107 ASP A O 1
ATOM 816 N N . GLY A 1 108 ? -2.365 44.446 -19.131 1.00 44.56 108 GLY A N 1
ATOM 817 C CA . GLY A 1 108 ? -1.402 45.449 -18.695 1.00 44.56 108 GLY A CA 1
ATOM 818 C C . GLY A 1 108 ? -1.625 46.770 -19.437 1.00 44.56 108 GLY A C 1
ATOM 819 O O . GLY A 1 108 ? -1.104 46.948 -20.529 1.00 44.56 108 GLY A O 1
ATOM 820 N N . ASN A 1 109 ? -2.334 47.713 -18.806 1.00 40.81 109 ASN A N 1
ATOM 821 C CA . ASN A 1 109 ? -2.385 49.152 -19.127 1.00 40.81 109 ASN A CA 1
ATOM 822 C C . ASN A 1 109 ? -2.718 49.579 -20.579 1.00 40.81 109 ASN A C 1
ATOM 824 O O . ASN A 1 109 ? -1.805 49.820 -21.364 1.00 40.81 109 ASN A O 1
ATOM 828 N N . ALA A 1 110 ? -3.982 49.944 -20.852 1.00 35.69 110 ALA A N 1
ATOM 829 C CA . ALA A 1 110 ? -4.325 51.194 -21.555 1.00 35.69 110 ALA A CA 1
ATOM 830 C C . ALA A 1 110 ? -5.839 51.503 -21.577 1.00 35.69 110 ALA A C 1
ATOM 832 O O . ALA A 1 110 ? -6.676 50.626 -21.710 1.00 35.69 110 ALA A O 1
ATOM 833 N N . ALA A 1 111 ? -6.115 52.812 -21.595 1.00 35.19 111 ALA A N 1
ATOM 834 C CA . ALA A 1 111 ? -7.306 53.504 -22.101 1.00 35.19 111 ALA A CA 1
ATOM 835 C C . ALA A 1 111 ? -8.461 53.849 -21.134 1.00 35.19 111 ALA A C 1
ATOM 837 O O . ALA A 1 111 ? -9.178 53.033 -20.569 1.00 35.19 111 ALA A O 1
ATOM 838 N N . LYS A 1 112 ? -8.661 55.170 -21.035 1.00 43.31 112 LYS A N 1
ATOM 839 C CA . LYS A 1 112 ? -9.791 55.872 -20.432 1.00 43.31 112 LYS A CA 1
ATOM 840 C C . LYS A 1 112 ? -11.087 55.555 -21.189 1.00 43.31 112 LYS A C 1
ATOM 842 O O . LYS A 1 112 ? -11.223 55.936 -22.347 1.00 43.31 112 LYS A O 1
ATOM 847 N N . GLY A 1 113 ? -12.076 55.017 -20.489 1.00 33.94 113 GLY A N 1
ATOM 848 C CA . GLY A 1 113 ? -13.473 54.973 -20.914 1.00 33.94 113 GLY A CA 1
ATOM 849 C C . GLY A 1 113 ? -14.351 54.722 -19.693 1.00 33.94 113 GLY A C 1
ATOM 850 O O . GLY A 1 113 ? -14.040 53.851 -18.891 1.00 33.94 113 GLY A O 1
ATOM 851 N N . LYS A 1 114 ? -15.397 55.530 -19.490 1.00 44.28 114 LYS A N 1
ATOM 852 C CA . LYS A 1 114 ? -16.320 55.405 -18.350 1.00 44.28 114 LYS A CA 1
ATOM 853 C C . LYS A 1 114 ? -17.015 54.035 -18.390 1.00 44.28 114 LYS A C 1
ATOM 855 O O . LYS A 1 114 ? -18.004 53.891 -19.101 1.00 44.28 114 LYS A O 1
ATOM 860 N N . GLN A 1 115 ? -16.532 53.068 -17.617 1.00 33.84 115 GLN A N 1
ATOM 861 C CA . GLN A 1 115 ? -17.261 51.839 -17.314 1.00 33.84 115 GLN A CA 1
ATOM 862 C C . GLN A 1 115 ? -17.946 51.980 -15.955 1.00 33.84 115 GLN A C 1
ATOM 864 O O . GLN A 1 115 ? -17.359 52.455 -14.982 1.00 33.84 115 GLN A O 1
ATOM 869 N N . GLN A 1 116 ? -19.231 51.632 -15.939 1.00 36.59 116 GLN A N 1
ATOM 870 C CA . GLN A 1 116 ? -20.052 51.529 -14.741 1.00 36.59 116 GLN A CA 1
ATOM 871 C C . GLN A 1 116 ? -19.352 50.641 -13.712 1.00 36.59 116 GLN A C 1
ATOM 873 O O . GLN A 1 116 ? -18.916 49.537 -14.021 1.00 36.59 116 GLN A O 1
ATOM 878 N N . THR A 1 117 ? -19.260 51.140 -12.484 1.00 37.78 117 THR A N 1
ATOM 879 C CA . THR A 1 117 ? -18.768 50.409 -11.320 1.00 37.78 117 THR A CA 1
ATOM 880 C C . THR A 1 117 ? -19.757 49.302 -10.953 1.00 37.78 117 THR A C 1
ATOM 882 O O . THR A 1 117 ? -20.628 49.504 -10.108 1.00 37.78 117 THR A O 1
ATOM 885 N N . SER A 1 118 ? -19.648 48.135 -11.583 1.00 40.47 118 SER A N 1
ATOM 886 C CA . SER A 1 118 ? -19.955 46.888 -10.884 1.00 40.47 118 SER A CA 1
ATOM 887 C C . SER A 1 118 ? -18.729 46.557 -10.041 1.00 40.47 118 SER A C 1
ATOM 889 O O . SER A 1 118 ? -17.629 46.475 -10.592 1.00 40.47 118 SER A O 1
ATOM 891 N N . GLU A 1 119 ? -18.893 46.436 -8.721 1.00 30.70 119 GLU A N 1
ATOM 892 C CA . GLU A 1 119 ? -17.813 45.985 -7.839 1.00 30.70 119 GLU A CA 1
ATOM 893 C C . GLU A 1 119 ? -17.166 44.730 -8.443 1.00 30.70 119 GLU A C 1
ATOM 895 O O . GLU A 1 119 ? -17.890 43.803 -8.824 1.00 30.70 119 GLU A O 1
ATOM 900 N N . PRO A 1 120 ? -15.832 44.696 -8.605 1.00 40.09 120 PRO A N 1
ATOM 901 C CA . PRO A 1 120 ? -15.178 43.516 -9.136 1.00 40.09 120 PRO A CA 1
ATOM 902 C C . PRO A 1 120 ? -15.478 42.358 -8.187 1.00 40.09 120 PRO A C 1
ATOM 904 O O . PRO A 1 120 ? -15.091 42.384 -7.019 1.00 40.09 120 PRO A O 1
ATOM 907 N N . VAL A 1 121 ? -16.179 41.337 -8.684 1.00 42.81 121 VAL A N 1
ATOM 908 C CA . VAL A 1 121 ? -16.303 40.068 -7.972 1.00 42.81 121 VAL A CA 1
ATOM 909 C C . VAL A 1 121 ? -14.887 39.525 -7.842 1.00 42.81 121 VAL A C 1
ATOM 911 O O . VAL A 1 121 ? -14.295 39.035 -8.804 1.00 42.81 121 VAL A O 1
ATOM 914 N N . HIS A 1 122 ? -14.304 39.672 -6.655 1.00 48.62 122 HIS A N 1
ATOM 915 C CA . HIS A 1 122 ? -13.012 39.091 -6.349 1.00 48.62 122 HIS A CA 1
ATOM 916 C C . HIS A 1 122 ? -13.182 37.576 -6.325 1.00 48.62 122 HIS A C 1
ATOM 918 O O . HIS A 1 122 ? -13.599 36.997 -5.323 1.00 48.62 122 HIS A O 1
ATOM 924 N N . ILE A 1 123 ? -12.864 36.924 -7.443 1.00 53.34 123 ILE A N 1
ATOM 925 C CA . ILE A 1 123 ? -12.713 35.474 -7.474 1.00 53.34 123 ILE A CA 1
ATOM 926 C C . ILE A 1 123 ? -11.516 35.163 -6.575 1.00 53.34 123 ILE A C 1
ATOM 928 O O . ILE A 1 123 ? -10.361 35.393 -6.947 1.00 53.34 123 ILE A O 1
ATOM 932 N N . LEU A 1 124 ? -11.798 34.703 -5.352 1.00 51.75 124 LEU A N 1
ATOM 933 C CA . LEU A 1 124 ? -10.766 34.258 -4.428 1.00 51.75 124 LEU A CA 1
ATOM 934 C C . LEU A 1 124 ? -10.023 33.111 -5.103 1.00 51.75 124 LEU A C 1
ATOM 936 O O . LEU A 1 124 ? -10.569 32.025 -5.305 1.00 51.75 124 LEU A O 1
ATOM 940 N N . LYS A 1 125 ? -8.770 33.363 -5.486 1.00 56.62 125 LYS A N 1
ATOM 941 C CA . LYS A 1 125 ? -7.918 32.327 -6.064 1.00 56.62 125 LYS A CA 1
ATOM 942 C C . LYS A 1 125 ? -7.847 31.159 -5.083 1.00 56.62 125 LYS A C 1
ATOM 944 O O . LYS A 1 125 ? -7.785 31.363 -3.870 1.00 56.62 125 LYS A O 1
ATOM 949 N N . ARG A 1 126 ? -7.761 29.929 -5.594 1.00 53.72 126 ARG A N 1
ATOM 950 C CA . ARG A 1 126 ? -7.532 28.739 -4.753 1.00 53.72 126 ARG A CA 1
ATOM 951 C C . ARG A 1 126 ? -6.282 28.898 -3.878 1.00 53.72 126 ARG A C 1
ATOM 953 O O . ARG A 1 126 ? -6.245 28.361 -2.777 1.00 53.72 126 ARG A O 1
ATOM 960 N N . SER A 1 127 ? -5.302 29.678 -4.344 1.00 55.31 127 SER A N 1
ATOM 961 C CA . SER A 1 127 ? -4.132 30.086 -3.569 1.00 55.31 127 SER A CA 1
ATOM 962 C C . SER A 1 127 ? -4.480 30.977 -2.377 1.00 55.31 127 SER A C 1
ATOM 964 O O . SER A 1 127 ? -3.952 30.718 -1.313 1.00 55.31 127 SER A O 1
ATOM 966 N N . PHE A 1 128 ? -5.410 31.934 -2.495 1.00 63.19 128 PHE A N 1
ATOM 967 C CA . PHE A 1 128 ? -5.851 32.781 -1.377 1.00 63.19 128 PHE A CA 1
ATOM 968 C C . PHE A 1 128 ? -6.488 31.957 -0.251 1.00 63.19 128 PHE A C 1
ATOM 970 O O . PHE A 1 128 ? -6.131 32.119 0.911 1.00 63.19 128 PHE A O 1
ATOM 977 N N . ALA A 1 129 ? -7.383 31.025 -0.595 1.00 58.12 129 ALA A N 1
ATOM 978 C CA . ALA A 1 129 ? -8.028 30.137 0.379 1.00 58.12 129 ALA A CA 1
ATOM 979 C C . ALA A 1 129 ? -7.077 29.082 0.982 1.00 58.12 129 ALA A C 1
ATOM 981 O O . ALA A 1 129 ? -7.418 28.434 1.968 1.00 58.12 129 ALA A O 1
ATOM 982 N N . ARG A 1 130 ? -5.900 28.883 0.374 1.00 64.25 130 ARG A N 1
ATOM 983 C CA . ARG A 1 130 ? -4.852 27.956 0.826 1.00 64.25 130 ARG A CA 1
ATOM 984 C C . ARG A 1 130 ? -3.597 28.684 1.310 1.00 64.25 130 ARG A C 1
ATOM 986 O O . ARG A 1 130 ? -2.590 28.025 1.555 1.00 64.25 130 ARG A O 1
ATOM 993 N N . THR A 1 131 ? -3.634 30.012 1.445 1.00 68.19 131 THR A N 1
ATOM 994 C CA . THR A 1 131 ? -2.503 30.774 1.970 1.00 68.19 131 THR A CA 1
ATOM 995 C C . THR A 1 131 ? -2.325 30.405 3.431 1.00 68.19 131 THR A C 1
ATOM 997 O O . THR A 1 131 ? -3.177 30.677 4.275 1.00 68.19 131 THR A O 1
ATOM 1000 N N . VAL A 1 132 ? -1.201 29.769 3.721 1.00 71.44 132 VAL A N 1
ATOM 1001 C CA . VAL A 1 132 ? -0.843 29.343 5.065 1.00 71.44 132 VAL A CA 1
ATOM 1002 C C . VAL A 1 132 ? -0.093 30.479 5.758 1.00 71.44 132 VAL A C 1
ATOM 1004 O O . VAL A 1 132 ? 0.969 30.886 5.291 1.00 71.44 132 VAL A O 1
ATOM 1007 N N . SER A 1 133 ? -0.617 30.965 6.886 1.00 80.12 133 SER A N 1
ATOM 1008 C CA . SER A 1 133 ? 0.095 31.881 7.788 1.00 80.12 133 SER A CA 1
ATOM 1009 C C . SER A 1 133 ? 0.389 31.213 9.135 1.00 80.12 133 SER A C 1
ATOM 1011 O O . SER A 1 133 ? -0.284 30.256 9.534 1.00 80.12 133 SER A O 1
ATOM 1013 N N . VAL A 1 134 ? 1.404 31.718 9.841 1.00 84.25 134 VAL A N 1
ATOM 1014 C CA . VAL A 1 134 ? 1.782 31.234 11.181 1.00 84.25 134 VAL A CA 1
ATOM 1015 C C . VAL A 1 134 ? 0.637 31.470 12.170 1.00 84.25 134 VAL A C 1
ATOM 1017 O O . VAL A 1 134 ? 0.271 30.571 12.921 1.00 84.25 134 VAL A O 1
ATOM 1020 N N . GLU A 1 135 ? -0.002 32.638 12.104 1.00 87.06 135 GLU A N 1
ATOM 1021 C CA . GLU A 1 135 ? -1.117 33.024 12.973 1.00 87.06 135 GLU A CA 1
ATOM 1022 C C . GLU A 1 135 ? -2.336 32.114 12.767 1.00 87.06 135 GLU A C 1
ATOM 1024 O O . GLU A 1 135 ? -3.013 31.749 13.732 1.00 87.06 135 GLU A O 1
ATOM 1029 N N . CYS A 1 136 ? -2.605 31.696 11.522 1.00 85.19 136 CYS A N 1
ATOM 1030 C CA . CYS A 1 136 ? -3.648 30.715 11.231 1.00 85.19 136 CYS A CA 1
ATOM 1031 C C . CYS A 1 136 ? -3.336 29.351 11.860 1.00 85.19 136 CYS A C 1
ATOM 1033 O O . CYS A 1 136 ? -4.231 28.740 12.443 1.00 85.19 136 CYS A O 1
ATOM 1035 N N . PHE A 1 137 ? -2.087 28.879 11.778 1.00 86.56 137 PHE A N 1
ATOM 1036 C CA . PHE A 1 137 ? -1.663 27.631 12.420 1.00 86.56 137 PHE A CA 1
ATOM 1037 C C . PHE A 1 137 ? -1.828 27.687 13.941 1.00 86.56 137 PHE A C 1
ATOM 1039 O O . PHE A 1 137 ? -2.444 26.796 14.523 1.00 86.56 137 PHE A O 1
ATOM 1046 N N . GLU A 1 138 ? -1.324 28.741 14.585 1.00 90.31 138 GLU A N 1
ATOM 1047 C CA . GLU A 1 138 ? -1.423 28.911 16.039 1.00 90.31 138 GLU A CA 1
ATOM 1048 C C . GLU A 1 138 ? -2.880 29.015 16.506 1.00 90.31 138 GLU A C 1
ATOM 1050 O O . GLU A 1 138 ? -3.261 28.388 17.497 1.00 90.31 138 GLU A O 1
ATOM 1055 N N . SER A 1 139 ? -3.722 29.725 15.749 1.00 92.94 139 SER A N 1
ATOM 1056 C CA . SER A 1 139 ? -5.158 29.822 16.026 1.00 92.94 139 SER A CA 1
ATOM 1057 C C . SER A 1 139 ? -5.848 28.460 15.920 1.00 92.94 139 SER A C 1
ATOM 1059 O O . SER A 1 139 ? -6.596 28.080 16.820 1.00 92.94 139 SER A O 1
ATOM 1061 N N . LEU A 1 140 ? -5.568 27.690 14.860 1.00 94.00 140 LEU A N 1
ATOM 1062 C CA . LEU A 1 140 ? -6.126 26.345 14.682 1.00 94.00 140 LEU A CA 1
ATOM 1063 C C . LEU A 1 140 ? -5.681 25.387 15.791 1.00 94.00 140 LEU A C 1
ATOM 1065 O O . LEU A 1 140 ? -6.503 24.620 16.288 1.00 94.00 140 LEU A O 1
ATOM 1069 N N . LEU A 1 141 ? -4.412 25.441 16.201 1.00 94.69 141 LEU A N 1
ATOM 1070 C CA . LEU A 1 141 ? -3.886 24.617 17.291 1.00 94.69 141 LEU A CA 1
ATOM 1071 C C . LEU A 1 141 ? -4.521 24.974 18.637 1.00 94.69 141 LEU A C 1
ATOM 1073 O O . LEU A 1 141 ? -4.885 24.077 19.396 1.00 94.69 141 LEU A O 1
ATOM 1077 N N . SER A 1 142 ? -4.698 26.267 18.913 1.00 96.12 142 SER A N 1
ATOM 1078 C CA . SER A 1 142 ? -5.366 26.745 20.126 1.00 96.12 142 SER A CA 1
ATOM 1079 C C . SER A 1 142 ? -6.824 26.278 20.186 1.00 96.12 142 SER A C 1
ATOM 1081 O O . SER A 1 142 ? -7.243 25.685 21.182 1.00 96.12 142 SER A O 1
ATOM 1083 N N . ILE A 1 143 ? -7.575 26.448 19.089 1.00 96.75 143 ILE A N 1
ATOM 1084 C CA . ILE A 1 143 ? -8.975 26.006 18.990 1.00 96.75 143 ILE A CA 1
ATOM 1085 C C . ILE A 1 143 ? -9.075 24.481 19.095 1.00 96.75 143 ILE A C 1
ATOM 1087 O O . ILE A 1 143 ? -9.962 23.976 19.782 1.00 96.75 143 ILE A O 1
ATOM 1091 N N . LEU A 1 144 ? -8.170 23.730 18.462 1.00 96.56 144 LEU A N 1
ATOM 1092 C CA . LEU A 1 144 ? -8.151 22.271 18.557 1.00 96.56 144 LEU A CA 1
ATOM 1093 C C . LEU A 1 144 ? -7.897 21.809 19.996 1.00 96.56 144 LEU A C 1
ATOM 1095 O O . LEU A 1 144 ? -8.644 20.983 20.512 1.00 96.56 144 LEU A O 1
ATOM 1099 N N . ASN A 1 145 ? -6.883 22.364 20.662 1.00 95.25 145 ASN A N 1
ATOM 1100 C CA . ASN A 1 145 ? -6.572 22.013 22.044 1.00 95.25 145 ASN A CA 1
ATOM 1101 C C . ASN A 1 145 ? -7.731 22.359 22.994 1.00 95.25 145 ASN A C 1
ATOM 1103 O O . ASN A 1 145 ? -8.098 21.539 23.837 1.00 95.25 145 ASN A O 1
ATOM 1107 N N . TRP A 1 146 ? -8.328 23.546 22.841 1.00 96.12 146 TRP A N 1
ATOM 1108 C CA . TRP A 1 146 ? -9.502 23.955 23.613 1.00 96.12 146 TRP A CA 1
ATOM 1109 C C . TRP A 1 146 ? -10.694 23.027 23.359 1.00 96.12 146 TRP A C 1
ATOM 1111 O O . TRP A 1 146 ? -11.211 22.442 24.304 1.00 96.12 146 TRP A O 1
ATOM 1121 N N . SER A 1 147 ? -11.083 22.833 22.095 1.00 95.50 147 SER A N 1
ATOM 1122 C CA . SER A 1 147 ? -12.249 22.015 21.734 1.00 95.50 147 SER A CA 1
ATOM 1123 C C . SER A 1 147 ? -12.113 20.573 22.212 1.00 95.50 147 SER A C 1
ATOM 1125 O O . SER A 1 147 ? -13.071 20.032 22.753 1.00 95.50 147 SER A O 1
ATOM 1127 N N . TRP A 1 148 ? -10.926 19.974 22.090 1.00 93.19 148 TRP A N 1
ATOM 1128 C CA . TRP A 1 148 ? -10.650 18.638 22.608 1.00 93.19 148 TRP A CA 1
ATOM 1129 C C . TRP A 1 148 ? -10.752 18.572 24.135 1.00 93.19 148 TRP A C 1
ATOM 1131 O O . TRP A 1 148 ? -11.469 17.729 24.668 1.00 93.19 148 TRP A O 1
ATOM 1141 N N . THR A 1 149 ? -10.085 19.487 24.844 1.00 92.00 149 THR A N 1
ATOM 1142 C CA . THR A 1 149 ? -10.092 19.507 26.316 1.00 92.00 149 THR A CA 1
ATOM 1143 C C . THR A 1 149 ? -11.507 19.719 26.857 1.00 92.00 149 THR A C 1
ATOM 1145 O O . THR A 1 149 ? -11.939 19.016 27.767 1.00 92.00 149 THR A O 1
ATOM 1148 N N . THR A 1 150 ? -12.259 20.658 26.276 1.00 93.19 150 THR A N 1
ATOM 1149 C CA . THR A 1 150 ? -13.647 20.933 26.664 1.00 93.19 150 THR A CA 1
ATOM 1150 C C . THR A 1 150 ? -14.580 19.778 26.310 1.00 93.19 150 THR A C 1
ATOM 1152 O O . THR A 1 150 ? -15.474 19.478 27.094 1.00 93.19 150 THR A O 1
ATOM 1155 N N . LEU A 1 151 ? -14.366 19.093 25.181 1.00 91.19 151 LEU A N 1
ATOM 1156 C CA . LEU A 1 151 ? -15.143 17.907 24.817 1.00 91.19 151 LEU A CA 1
ATOM 1157 C C . LEU A 1 151 ? -14.938 16.773 25.830 1.00 91.19 151 LEU A C 1
ATOM 1159 O O . LEU A 1 151 ? -15.921 16.211 26.300 1.00 91.19 151 LEU A O 1
ATOM 1163 N N . VAL A 1 152 ? -13.688 16.469 26.199 1.00 88.56 152 VAL A N 1
ATOM 1164 C CA . VAL A 1 152 ? -13.375 15.431 27.198 1.00 88.56 152 VAL A CA 1
ATOM 1165 C C . VAL A 1 152 ? -14.040 15.748 28.540 1.00 88.56 152 VAL A C 1
ATOM 1167 O O . VAL A 1 152 ? -14.757 14.904 29.073 1.00 88.56 152 VAL A O 1
ATOM 1170 N N . LEU A 1 153 ? -13.886 16.979 29.040 1.00 88.50 153 LEU A N 1
ATOM 1171 C CA . LEU A 1 153 ? -14.508 17.409 30.298 1.00 88.50 153 LEU A CA 1
ATOM 1172 C C . LEU A 1 153 ? -16.041 17.364 30.236 1.00 88.50 153 LEU A C 1
ATOM 1174 O O . LEU A 1 153 ? -16.685 16.856 31.149 1.00 88.50 153 LEU A O 1
ATOM 1178 N N . GLY A 1 154 ? -16.646 17.841 29.147 1.00 88.50 154 GLY A N 1
ATOM 1179 C CA . GLY A 1 154 ? -18.103 17.849 29.027 1.00 88.50 154 GLY A CA 1
ATOM 1180 C C . GLY A 1 154 ? -18.708 16.448 28.868 1.00 88.50 154 GLY A C 1
ATOM 1181 O O . GLY A 1 154 ? -19.819 16.210 29.341 1.00 88.50 154 GLY A O 1
ATOM 1182 N N . VAL A 1 155 ? -17.984 15.488 28.274 1.00 85.75 155 VAL A N 1
ATOM 1183 C CA . VAL A 1 155 ? -18.401 14.072 28.264 1.00 85.75 155 VAL A CA 1
ATOM 1184 C C . VAL A 1 155 ? -18.390 13.476 29.675 1.00 85.75 155 VAL A C 1
ATOM 1186 O O . VAL A 1 155 ? -19.280 12.691 30.014 1.00 85.75 155 VAL A O 1
ATOM 1189 N N . GLU A 1 156 ? -17.427 13.853 30.518 1.00 83.19 156 GLU A N 1
ATOM 1190 C CA . GLU A 1 156 ? -17.414 13.447 31.927 1.00 83.19 156 GLU A CA 1
ATOM 1191 C C . GLU A 1 156 ? -18.593 14.059 32.700 1.00 83.19 156 GLU A C 1
ATOM 1193 O O . GLU A 1 156 ? -19.289 13.343 33.426 1.00 83.19 156 GLU A O 1
ATOM 1198 N N . GLU A 1 157 ? -18.880 15.348 32.492 1.00 84.69 157 GLU A N 1
ATOM 1199 C CA . GLU A 1 157 ? -20.000 16.057 33.127 1.00 84.69 157 GLU A CA 1
ATOM 1200 C C . GLU A 1 157 ? -21.374 15.500 32.721 1.00 84.69 157 GLU A C 1
ATOM 1202 O O . GLU A 1 157 ? -22.267 15.383 33.567 1.00 84.69 157 GLU A O 1
ATOM 1207 N N . LEU A 1 158 ? -21.543 15.081 31.458 1.00 82.44 158 LEU A N 1
ATOM 1208 C CA . LEU A 1 158 ? -22.795 14.500 30.949 1.00 82.44 158 LEU A CA 1
ATOM 1209 C C . LEU A 1 158 ? -23.284 13.303 31.774 1.00 82.44 158 LEU A C 1
ATOM 1211 O O . LEU A 1 158 ? -24.492 13.082 31.860 1.00 82.44 158 LEU A O 1
ATOM 1215 N N . ARG A 1 159 ? -22.381 12.564 32.431 1.00 74.94 159 ARG A N 1
ATOM 1216 C CA . ARG A 1 159 ? -22.731 11.415 33.287 1.00 74.94 159 ARG A CA 1
ATOM 1217 C C . ARG A 1 159 ? -23.599 11.799 34.485 1.00 74.94 159 ARG A C 1
ATOM 1219 O O . ARG A 1 159 ? -24.335 10.958 34.997 1.00 74.94 159 ARG A O 1
ATOM 1226 N N . GLY A 1 160 ? -23.497 13.044 34.952 1.00 76.81 160 GLY A N 1
ATOM 1227 C CA . GLY A 1 160 ? -24.254 13.561 36.093 1.00 76.81 160 GLY A CA 1
ATOM 1228 C C . GLY A 1 160 ? -25.574 14.243 35.722 1.00 76.81 160 GLY A C 1
ATOM 1229 O O . GLY A 1 160 ? -26.384 14.516 36.610 1.00 76.81 160 GLY A O 1
ATOM 1230 N N . LEU A 1 161 ? -25.807 14.522 34.437 1.00 82.12 161 LEU A N 1
ATOM 1231 C CA . LEU A 1 161 ? -26.933 15.330 33.964 1.00 82.12 161 LEU A CA 1
ATOM 1232 C C . LEU A 1 161 ? -28.126 14.464 33.538 1.00 82.12 161 LEU A C 1
ATOM 1234 O O . LEU A 1 161 ? -27.977 13.328 33.098 1.00 82.12 161 LEU A O 1
ATOM 1238 N N . LYS A 1 162 ? -29.345 15.009 33.659 1.00 81.31 162 LYS A N 1
ATOM 1239 C CA . LYS A 1 162 ? -30.593 14.343 33.243 1.00 81.31 162 LYS A CA 1
ATOM 1240 C C . LYS A 1 162 ? -31.554 15.319 32.561 1.00 81.31 162 LYS A C 1
ATOM 1242 O O . LYS A 1 162 ? -31.513 16.526 32.801 1.00 81.31 162 LYS A O 1
ATOM 1247 N N . GLY A 1 163 ? -32.458 14.786 31.739 1.00 83.12 163 GLY A N 1
ATOM 1248 C CA . GLY A 1 163 ? -33.547 15.546 31.117 1.00 83.12 163 GLY A CA 1
ATOM 1249 C C . GLY A 1 163 ? -33.062 16.637 30.155 1.00 83.12 163 GLY A C 1
ATOM 1250 O O . GLY A 1 163 ? -32.178 16.411 29.330 1.00 83.12 163 GLY A O 1
ATOM 1251 N N . PHE A 1 164 ? -33.645 17.834 30.255 1.00 85.50 164 PHE A N 1
ATOM 1252 C CA . PHE A 1 164 ? -33.342 18.949 29.348 1.00 85.50 164 PHE A CA 1
ATOM 1253 C C . PHE A 1 164 ? -31.868 19.385 29.397 1.00 85.50 164 PHE A C 1
ATOM 1255 O O . PHE A 1 164 ? -31.286 19.674 28.356 1.00 85.50 164 PHE A O 1
ATOM 1262 N N . GLN A 1 165 ? -31.247 19.377 30.583 1.00 84.00 165 GLN A N 1
ATOM 1263 C CA . GLN A 1 165 ? -29.840 19.768 30.751 1.00 84.00 165 GLN A CA 1
ATOM 1264 C C . GLN A 1 165 ? -28.897 18.813 30.013 1.00 84.00 165 GLN A C 1
ATOM 1266 O O . GLN A 1 165 ? -28.014 19.272 29.302 1.00 84.00 165 GLN A O 1
ATOM 1271 N N . TYR A 1 166 ? -29.145 17.500 30.096 1.00 85.81 166 TYR A N 1
ATOM 1272 C CA . TYR A 1 166 ? -28.388 16.499 29.335 1.00 85.81 166 TYR A CA 1
ATOM 1273 C C . TYR A 1 166 ? -28.469 16.766 27.826 1.00 85.81 166 TYR A C 1
ATOM 1275 O O . TYR A 1 166 ? -27.455 16.796 27.138 1.00 85.81 166 TYR A O 1
ATOM 1283 N N . THR A 1 167 ? -29.681 17.017 27.321 1.00 85.00 167 THR A N 1
ATOM 1284 C CA . THR A 1 167 ? -29.913 17.227 25.882 1.00 85.00 167 THR A CA 1
ATOM 1285 C C . THR A 1 167 ? -29.221 18.495 25.377 1.00 85.00 167 THR A C 1
ATOM 1287 O O . THR A 1 167 ? -28.611 18.483 24.312 1.00 85.00 167 THR A O 1
ATOM 1290 N N . ALA A 1 168 ? -29.283 19.588 26.144 1.00 87.62 168 ALA A N 1
ATOM 1291 C CA . ALA A 1 168 ? -28.621 20.840 25.792 1.00 87.62 168 ALA A CA 1
ATOM 1292 C C . ALA A 1 168 ? -27.091 20.688 25.759 1.00 87.62 168 ALA A C 1
ATOM 1294 O O . ALA A 1 168 ? -26.466 21.044 24.762 1.00 87.62 168 ALA A O 1
ATOM 1295 N N . THR A 1 169 ? -26.504 20.089 26.801 1.00 88.19 169 THR A N 1
ATOM 1296 C CA . THR A 1 169 ? -25.056 19.849 26.871 1.00 88.19 169 THR A CA 1
ATOM 1297 C C . THR A 1 169 ? -24.584 18.912 25.760 1.00 88.19 169 THR A C 1
ATOM 1299 O O . THR A 1 169 ? -23.547 19.166 25.156 1.00 88.19 169 THR A O 1
ATOM 1302 N N . LEU A 1 170 ? -25.350 17.869 25.423 1.00 87.38 170 LEU A N 1
ATOM 1303 C CA . LEU A 1 170 ? -25.009 16.959 24.327 1.00 87.38 170 LEU A CA 1
ATOM 1304 C C . LEU A 1 170 ? -24.916 17.691 22.976 1.00 87.38 170 LEU A C 1
ATOM 1306 O O . LEU A 1 170 ? -23.950 17.493 22.243 1.00 87.38 170 LEU A O 1
ATOM 1310 N N . LEU A 1 171 ? -25.864 18.586 22.673 1.00 89.81 171 LEU A N 1
ATOM 1311 C CA . LEU A 1 171 ? -25.830 19.405 21.453 1.00 89.81 171 LEU A CA 1
ATOM 1312 C C . LEU A 1 171 ? -24.624 20.358 21.421 1.00 89.81 171 LEU A C 1
ATOM 1314 O O . LEU A 1 171 ? -24.054 20.605 20.356 1.00 89.81 171 LEU A O 1
ATOM 1318 N N . ASP A 1 172 ? -24.212 20.892 22.571 1.00 91.62 172 ASP A N 1
ATOM 1319 C CA . ASP A 1 172 ? -22.999 21.710 22.663 1.00 91.62 172 ASP A CA 1
ATOM 1320 C C . ASP A 1 172 ? -21.733 20.878 22.415 1.00 91.62 172 ASP A C 1
ATOM 1322 O O . ASP A 1 172 ? -20.830 21.322 21.698 1.00 91.62 172 ASP A O 1
ATOM 1326 N N . LEU A 1 173 ? -21.687 19.638 22.908 1.00 91.88 173 LEU A N 1
ATOM 1327 C CA . LEU A 1 173 ? -20.589 18.719 22.616 1.00 91.88 173 LEU A CA 1
ATOM 1328 C C . LEU A 1 173 ? -20.541 18.289 21.147 1.00 91.88 173 LEU A C 1
ATOM 1330 O O . LEU A 1 173 ? -19.452 18.176 20.585 1.00 91.88 173 LEU A O 1
ATOM 1334 N N . GLU A 1 174 ? -21.686 18.106 20.487 1.00 92.38 174 GLU A N 1
ATOM 1335 C CA . GLU A 1 174 ? -21.736 17.845 19.042 1.00 92.38 174 GLU A CA 1
ATOM 1336 C C . GLU A 1 174 ? -21.112 18.994 18.236 1.00 92.38 174 GLU A C 1
ATOM 1338 O O . GLU A 1 174 ? -20.347 18.756 17.292 1.00 92.38 174 GLU A O 1
ATOM 1343 N N . ARG A 1 175 ? -21.368 20.245 18.644 1.00 93.94 175 ARG A N 1
ATOM 1344 C CA . ARG A 1 175 ? -20.737 21.434 18.049 1.00 93.94 175 ARG A CA 1
ATOM 1345 C C . ARG A 1 175 ? -19.230 21.446 18.293 1.00 93.94 175 ARG A C 1
ATOM 1347 O O . ARG A 1 175 ? -18.475 21.707 17.358 1.00 93.94 175 ARG A O 1
ATOM 1354 N N . LEU A 1 176 ? -18.775 21.118 19.504 1.00 93.00 176 LEU A N 1
ATOM 1355 C CA . LEU A 1 176 ? -17.343 21.022 19.818 1.00 93.00 176 LEU A CA 1
ATOM 1356 C C . LEU A 1 176 ? -16.645 19.929 19.001 1.00 93.00 176 LEU A C 1
ATOM 1358 O O . LEU A 1 176 ? -15.576 20.169 18.439 1.00 93.00 176 LEU A O 1
ATOM 1362 N N . ARG A 1 177 ? -17.277 18.759 18.857 1.00 94.19 177 ARG A N 1
ATOM 136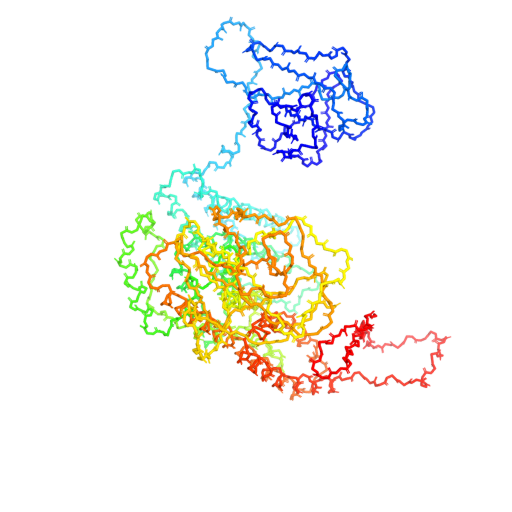3 C CA . ARG A 1 177 ? -16.800 17.669 17.997 1.00 94.19 177 ARG A CA 1
ATOM 1364 C C . ARG A 1 177 ? -16.665 18.126 16.544 1.00 94.19 177 ARG A C 1
ATOM 1366 O O . ARG A 1 177 ? -15.660 17.816 15.900 1.00 94.19 177 ARG A O 1
ATOM 1373 N N . PHE A 1 178 ? -17.628 18.892 16.027 1.00 94.75 178 PHE A N 1
ATOM 1374 C CA . PHE A 1 178 ? -17.540 19.484 14.688 1.00 94.75 178 PHE A CA 1
ATOM 1375 C C . PHE A 1 178 ? -16.355 20.455 14.567 1.00 94.75 178 PHE A C 1
ATOM 1377 O O . PHE A 1 178 ? -15.551 20.313 13.646 1.00 94.75 178 PHE A O 1
ATOM 1384 N N . VAL A 1 179 ? -16.191 21.376 15.523 1.00 95.75 179 VAL A N 1
ATOM 1385 C CA . VAL A 1 179 ? -15.076 22.341 15.551 1.00 95.75 179 VAL A CA 1
ATOM 1386 C C . VAL A 1 179 ? -13.720 21.629 15.552 1.00 95.75 179 VAL A C 1
ATOM 1388 O O . VAL A 1 179 ? -12.883 21.918 14.696 1.00 95.75 179 VAL A O 1
ATOM 1391 N N . GLY A 1 180 ? -13.521 20.649 16.441 1.00 95.06 180 GLY A N 1
ATOM 1392 C CA . GLY A 1 180 ? -12.275 19.878 16.510 1.00 95.06 180 GLY A CA 1
ATOM 1393 C C . GLY A 1 180 ? -11.973 19.131 15.206 1.00 95.06 180 GLY A C 1
ATOM 1394 O O . GLY A 1 180 ? -10.852 19.186 14.696 1.00 95.06 180 GLY A O 1
ATOM 1395 N N . THR A 1 181 ? -12.993 18.514 14.601 1.00 95.06 181 THR A N 1
ATOM 1396 C CA . THR A 1 181 ? -12.878 17.824 13.302 1.00 95.06 181 THR A CA 1
ATOM 1397 C C . THR A 1 181 ? -12.473 18.796 12.185 1.00 95.06 181 THR A C 1
ATOM 1399 O O . THR A 1 181 ? -11.588 18.494 11.384 1.00 95.06 181 THR A O 1
ATOM 1402 N N . CYS A 1 182 ? -13.072 19.989 12.131 1.00 94.88 182 CYS A N 1
ATOM 1403 C CA . CYS A 1 182 ? -12.714 21.021 11.157 1.00 94.88 182 CYS A CA 1
ATOM 1404 C C . CYS A 1 182 ? -11.263 21.490 11.320 1.00 94.88 182 CYS A C 1
ATOM 1406 O O . CYS A 1 182 ? -10.546 21.579 10.321 1.00 94.88 182 CYS A O 1
ATOM 1408 N N . CYS A 1 183 ? -10.806 21.728 12.554 1.00 95.81 183 CYS A N 1
ATOM 1409 C CA . CYS A 1 183 ? -9.415 22.098 12.819 1.00 95.81 183 CYS A CA 1
ATOM 1410 C C . CYS A 1 183 ? -8.438 21.026 12.322 1.00 95.81 183 CYS A C 1
ATOM 1412 O O . CYS A 1 183 ? -7.485 21.349 11.615 1.00 95.81 183 CYS A O 1
ATOM 1414 N N . LEU A 1 184 ? -8.702 19.749 12.618 1.00 96.19 184 LEU A N 1
ATOM 1415 C CA . LEU A 1 184 ? -7.875 18.624 12.167 1.00 96.19 184 LEU A CA 1
ATOM 1416 C C . LEU A 1 184 ? -7.795 18.528 10.637 1.00 96.19 184 LEU A C 1
ATOM 1418 O O . LEU A 1 184 ? -6.717 18.290 10.089 1.00 96.19 184 LEU A O 1
ATOM 1422 N N . ARG A 1 185 ? -8.913 18.745 9.936 1.00 93.56 185 ARG A N 1
ATOM 1423 C CA . ARG A 1 185 ? -8.960 18.732 8.465 1.00 93.56 185 ARG A CA 1
ATOM 1424 C C . ARG A 1 185 ? -8.205 19.903 7.848 1.00 93.56 185 ARG A C 1
ATOM 1426 O O . ARG A 1 185 ? -7.490 19.707 6.869 1.00 93.56 185 ARG A O 1
ATOM 1433 N N . LEU A 1 186 ? -8.340 21.102 8.415 1.00 91.38 186 LEU A N 1
ATOM 1434 C CA . LEU A 1 186 ? -7.621 22.288 7.945 1.00 91.38 186 LEU A CA 1
ATOM 1435 C C . LEU A 1 186 ? -6.112 22.147 8.158 1.00 91.38 186 LEU A C 1
ATOM 1437 O O . LEU A 1 186 ? -5.351 22.382 7.223 1.00 91.38 186 LEU A O 1
ATOM 1441 N N . LEU A 1 187 ? -5.683 21.665 9.330 1.00 91.56 187 LEU A N 1
ATOM 1442 C CA . LEU A 1 187 ? -4.275 21.359 9.605 1.00 91.56 187 LEU A CA 1
ATOM 1443 C C . LEU A 1 187 ? -3.718 20.334 8.607 1.00 91.56 187 LEU A C 1
ATOM 1445 O O . LEU A 1 187 ? -2.633 20.543 8.064 1.00 91.56 187 LEU A O 1
ATOM 1449 N N . ARG A 1 188 ? -4.484 19.278 8.290 1.00 90.69 188 ARG A N 1
ATOM 1450 C CA . ARG A 1 188 ? -4.110 18.302 7.254 1.00 90.69 188 ARG A CA 1
ATOM 1451 C C . ARG A 1 188 ? -3.887 18.972 5.902 1.00 90.69 188 ARG A C 1
ATOM 1453 O O . ARG A 1 188 ? -2.871 18.712 5.262 1.00 90.69 188 ARG A O 1
ATOM 1460 N N . VAL A 1 189 ? -4.810 19.832 5.464 1.00 86.00 189 VAL A N 1
ATOM 1461 C CA . VAL A 1 189 ? -4.674 20.552 4.187 1.00 86.00 189 VAL A CA 1
ATOM 1462 C C . VAL A 1 189 ? -3.440 21.446 4.207 1.00 86.00 189 VAL A C 1
ATOM 1464 O O . VAL A 1 189 ? -2.652 21.383 3.268 1.00 86.00 189 VAL A O 1
ATOM 1467 N N . TYR A 1 190 ? -3.230 22.216 5.276 1.00 84.25 190 TYR A N 1
ATOM 1468 C CA . TYR A 1 190 ? -2.102 23.143 5.376 1.00 84.25 190 TYR A CA 1
ATOM 1469 C C . TYR A 1 190 ? -0.766 22.408 5.296 1.00 84.25 190 TYR A C 1
ATOM 1471 O O . TYR A 1 190 ? 0.048 22.740 4.439 1.00 84.25 190 TYR A O 1
ATOM 1479 N N . ILE A 1 191 ? -0.584 21.339 6.073 1.00 82.44 191 ILE A N 1
ATOM 1480 C CA . ILE A 1 191 ? 0.652 20.538 6.079 1.00 82.44 191 ILE A CA 1
ATOM 1481 C C . ILE A 1 191 ? 0.859 19.767 4.764 1.00 82.44 191 ILE A C 1
ATOM 1483 O O . ILE A 1 191 ? 1.993 19.508 4.371 1.00 82.44 191 ILE A O 1
ATOM 1487 N N . SER A 1 192 ? -0.216 19.393 4.067 1.00 72.25 192 SER A N 1
ATOM 1488 C CA . SER A 1 192 ? -0.112 18.700 2.773 1.00 72.25 192 SER A CA 1
ATOM 1489 C C . SER A 1 192 ? 0.191 19.668 1.620 1.00 72.25 192 SER A C 1
ATOM 1491 O O . SER A 1 192 ? 0.851 19.296 0.653 1.00 72.25 192 SER A O 1
ATOM 1493 N N . SER A 1 193 ? -0.279 20.916 1.719 1.00 57.25 193 SER A N 1
ATOM 1494 C CA . SER A 1 193 ? -0.135 21.962 0.695 1.00 57.25 193 SER A CA 1
ATOM 1495 C C . SER A 1 193 ? 1.215 22.691 0.698 1.00 57.25 193 SER A C 1
ATOM 1497 O O . SER A 1 193 ? 1.565 23.328 -0.296 1.00 57.25 193 SER A O 1
ATOM 1499 N N . THR A 1 194 ? 2.008 22.570 1.767 1.00 53.28 194 THR A N 1
ATOM 1500 C CA . THR A 1 194 ? 3.339 23.197 1.872 1.00 53.28 194 THR A CA 1
ATOM 1501 C C . THR A 1 194 ? 4.374 22.613 0.910 1.00 53.28 194 THR A C 1
ATOM 1503 O O . THR A 1 194 ? 5.429 23.208 0.743 1.00 53.28 194 THR A O 1
ATOM 1506 N N . LYS A 1 195 ? 4.079 21.507 0.214 1.00 48.69 195 LYS A N 1
ATOM 1507 C CA . LYS A 1 195 ? 5.021 20.865 -0.717 1.00 48.69 195 LYS A CA 1
ATOM 1508 C C . LYS A 1 195 ? 5.244 21.607 -2.047 1.00 48.69 195 LYS A C 1
ATOM 1510 O O . LYS A 1 195 ? 6.133 21.194 -2.783 1.00 48.69 195 LYS A O 1
ATOM 1515 N N . ALA A 1 196 ? 4.474 22.651 -2.390 1.00 41.66 196 ALA A N 1
ATOM 1516 C CA . ALA A 1 196 ? 4.558 23.242 -3.739 1.00 41.66 196 ALA A CA 1
ATOM 1517 C C . ALA A 1 196 ? 4.470 24.779 -3.869 1.00 41.66 196 ALA A C 1
ATOM 1519 O O . ALA A 1 196 ? 4.794 25.279 -4.942 1.00 41.66 196 ALA A O 1
ATOM 1520 N N . VAL A 1 197 ? 4.019 25.550 -2.863 1.00 44.66 197 VAL A N 1
ATOM 1521 C CA . VAL A 1 197 ? 3.627 26.967 -3.109 1.00 44.66 197 VAL A CA 1
ATOM 1522 C C . VAL A 1 197 ? 4.096 27.984 -2.051 1.00 44.66 197 VAL A C 1
ATOM 1524 O O . VAL A 1 197 ? 4.049 29.182 -2.316 1.00 44.66 197 VAL A O 1
ATOM 1527 N N . VAL A 1 198 ? 4.569 27.571 -0.870 1.00 52.94 198 VAL A N 1
ATOM 1528 C CA . VAL A 1 198 ? 4.883 28.510 0.230 1.00 52.94 198 VAL A CA 1
ATOM 1529 C C . VAL A 1 198 ? 6.386 28.563 0.486 1.00 52.94 198 VAL A C 1
ATOM 1531 O O . VAL A 1 198 ? 7.026 27.525 0.620 1.00 52.94 198 VAL A O 1
ATOM 1534 N N . GLU A 1 199 ? 6.942 29.774 0.572 1.00 51.69 199 GLU A N 1
ATOM 1535 C CA . GLU A 1 199 ? 8.329 30.005 0.983 1.00 51.69 199 GLU A CA 1
ATOM 1536 C C . GLU A 1 199 ? 8.520 29.468 2.414 1.00 51.69 199 GLU A C 1
ATOM 1538 O O . GLU A 1 199 ? 7.908 29.940 3.377 1.00 51.69 199 GLU A O 1
ATOM 1543 N N . GLU A 1 200 ? 9.294 28.392 2.541 1.00 60.38 200 GLU A N 1
ATOM 1544 C CA . GLU A 1 200 ? 9.467 27.653 3.789 1.00 60.38 200 GLU A CA 1
ATOM 1545 C C . GLU A 1 200 ? 10.156 28.525 4.857 1.00 60.38 200 GLU A C 1
ATOM 1547 O O . GLU A 1 200 ? 11.281 28.982 4.668 1.00 60.38 200 GLU A O 1
ATOM 1552 N N . SER A 1 201 ? 9.495 28.744 6.003 1.00 69.06 201 SER A N 1
ATOM 1553 C CA . SER A 1 201 ? 10.048 29.502 7.138 1.00 69.06 201 SER A CA 1
ATOM 1554 C C . SER A 1 201 ? 10.211 28.632 8.387 1.00 69.06 201 SER A C 1
ATOM 1556 O O . SER A 1 201 ? 9.426 27.712 8.630 1.00 69.06 201 SER A O 1
ATOM 1558 N N . SER A 1 202 ? 11.193 28.957 9.235 1.00 73.94 202 SER A N 1
ATOM 1559 C CA . SER A 1 202 ? 11.443 28.244 10.500 1.00 73.94 202 SER A CA 1
ATOM 1560 C C . SER A 1 202 ? 10.232 28.248 11.443 1.00 73.94 202 SER A C 1
ATOM 1562 O O . SER A 1 202 ? 9.967 27.256 12.119 1.00 73.94 202 SER A O 1
ATOM 1564 N N . LYS A 1 203 ? 9.440 29.327 11.438 1.00 76.75 203 LYS A N 1
ATOM 1565 C CA . LYS A 1 203 ? 8.208 29.447 12.234 1.00 76.75 203 LYS A CA 1
ATOM 1566 C C . LYS A 1 203 ? 7.099 28.502 11.764 1.00 76.75 203 LYS A C 1
ATOM 1568 O O . LYS A 1 203 ? 6.366 27.959 12.589 1.00 76.75 203 LYS A O 1
ATOM 1573 N N . LEU A 1 204 ? 6.972 28.273 10.454 1.00 78.56 204 LEU A N 1
ATOM 1574 C CA . LEU A 1 204 ? 6.016 27.293 9.923 1.00 78.56 204 LEU A CA 1
ATOM 1575 C C . LEU A 1 204 ? 6.414 25.867 10.318 1.00 78.56 204 LEU A C 1
ATOM 1577 O O . LEU A 1 204 ? 5.552 25.070 10.677 1.00 78.56 204 LEU A O 1
ATOM 1581 N N . ALA A 1 205 ? 7.709 25.561 10.341 1.00 79.88 205 ALA A N 1
ATOM 1582 C CA . ALA A 1 205 ? 8.210 24.273 10.818 1.00 79.88 205 ALA A CA 1
ATOM 1583 C C . ALA A 1 205 ? 7.920 24.035 12.301 1.00 79.88 205 ALA A C 1
ATOM 1585 O O . ALA A 1 205 ? 7.511 22.942 12.690 1.00 79.88 205 ALA A O 1
ATOM 1586 N N . GLU A 1 206 ? 8.072 25.073 13.126 1.00 84.62 206 GLU A N 1
ATOM 1587 C CA . GLU A 1 206 ? 7.678 25.031 14.533 1.00 84.62 206 GLU A CA 1
ATOM 1588 C C . GLU A 1 206 ? 6.175 24.747 14.673 1.00 84.62 206 GLU A C 1
ATOM 1590 O O . GLU A 1 206 ? 5.776 23.937 15.507 1.00 84.62 206 GLU A O 1
ATOM 1595 N N . CYS A 1 207 ? 5.333 25.332 13.814 1.00 87.75 207 CYS A N 1
ATOM 1596 C CA . CYS A 1 207 ? 3.900 25.032 13.782 1.00 87.75 207 CYS A CA 1
ATOM 1597 C C . CYS A 1 207 ? 3.616 23.570 13.404 1.00 87.75 207 CYS A C 1
ATOM 1599 O O . CYS A 1 207 ? 2.762 22.935 14.026 1.00 87.75 207 CYS A O 1
ATOM 1601 N N . VAL A 1 208 ? 4.348 23.003 12.438 1.00 88.75 208 VAL A N 1
ATOM 1602 C CA . VAL A 1 208 ? 4.266 21.571 12.092 1.00 88.75 208 VAL A CA 1
ATOM 1603 C C . VAL A 1 208 ? 4.671 20.704 13.290 1.00 88.75 208 VAL A C 1
ATOM 1605 O O . VAL A 1 208 ? 3.950 19.766 13.634 1.00 88.75 208 VAL A O 1
ATOM 1608 N N . GLY A 1 209 ? 5.755 21.056 13.988 1.00 87.88 209 GLY A N 1
ATOM 1609 C CA . GLY A 1 209 ? 6.203 20.377 15.207 1.00 87.88 209 GLY A CA 1
ATOM 1610 C C . GLY A 1 209 ? 5.185 20.457 16.353 1.00 87.88 209 GLY A C 1
ATOM 1611 O O . GLY A 1 209 ? 4.860 19.438 16.961 1.00 87.88 209 GLY A O 1
ATOM 1612 N N . LYS A 1 210 ? 4.603 21.636 16.609 1.00 90.69 210 LYS A N 1
ATOM 1613 C CA . LYS A 1 210 ? 3.514 21.823 17.589 1.00 90.69 210 LYS A CA 1
ATOM 1614 C C . LYS A 1 210 ? 2.275 21.009 17.215 1.00 90.69 210 LYS A C 1
ATOM 1616 O O . LYS A 1 210 ? 1.657 20.407 18.091 1.00 90.69 210 LYS A O 1
ATOM 1621 N N . THR A 1 211 ? 1.949 20.940 15.921 1.00 93.75 211 THR A N 1
ATOM 1622 C CA . THR A 1 211 ? 0.856 20.102 15.409 1.00 93.75 211 THR A CA 1
ATOM 1623 C C . THR A 1 211 ? 1.125 18.629 15.702 1.00 93.75 211 THR A C 1
ATOM 1625 O O . THR A 1 211 ? 0.285 17.969 16.307 1.00 93.75 211 THR A O 1
ATOM 1628 N N . ARG A 1 212 ? 2.321 18.122 15.375 1.00 92.94 212 ARG A N 1
ATOM 1629 C CA . ARG A 1 212 ? 2.746 16.753 15.710 1.00 92.94 212 ARG A CA 1
ATOM 1630 C C . ARG A 1 212 ? 2.559 16.456 17.200 1.00 92.94 212 ARG A C 1
ATOM 1632 O O . ARG A 1 212 ? 1.931 15.460 17.547 1.00 92.94 212 ARG A O 1
ATOM 1639 N N . SER A 1 213 ? 3.065 17.325 18.076 1.00 92.06 213 SER A N 1
ATOM 1640 C CA . SER A 1 213 ? 2.995 17.138 19.531 1.00 92.06 213 SER A CA 1
ATOM 1641 C C . SER A 1 213 ? 1.561 17.127 20.065 1.00 92.06 213 SER A C 1
ATOM 1643 O O . SER A 1 213 ? 1.223 16.267 20.878 1.00 92.06 213 SER A O 1
ATOM 1645 N N . LEU A 1 214 ? 0.697 18.032 19.592 1.00 93.94 214 LEU A N 1
ATOM 1646 C CA . LEU A 1 214 ? -0.706 18.079 20.013 1.00 93.94 214 LEU A CA 1
ATOM 1647 C C . LEU A 1 214 ? -1.478 16.830 19.564 1.00 93.94 214 LEU A C 1
ATOM 1649 O O . LEU A 1 214 ? -2.235 16.265 20.347 1.00 93.94 214 LEU A O 1
ATOM 1653 N N . LEU A 1 215 ? -1.267 16.368 18.332 1.00 94.50 215 LEU A N 1
ATOM 1654 C CA . LEU A 1 215 ? -1.928 15.167 17.811 1.00 94.50 215 LEU A CA 1
ATOM 1655 C C . LEU A 1 215 ? -1.449 13.901 18.537 1.00 94.50 215 LEU A C 1
ATOM 1657 O O . LEU A 1 215 ? -2.283 13.072 18.899 1.00 94.50 215 LEU A O 1
ATOM 1661 N N . LYS A 1 216 ? -0.137 13.778 18.818 1.00 90.88 216 LYS A N 1
ATOM 1662 C CA . LYS A 1 216 ? 0.403 12.706 19.679 1.00 90.88 216 LYS A CA 1
ATOM 1663 C C . LYS A 1 216 ? -0.315 12.708 21.028 1.00 90.88 216 LYS A C 1
ATOM 1665 O O . LYS A 1 216 ? -0.829 11.676 21.435 1.00 90.88 216 LYS A O 1
ATOM 1670 N N . LYS A 1 217 ? -0.438 13.876 21.668 1.00 89.44 217 LYS A N 1
ATOM 1671 C CA . LYS A 1 217 ? -1.139 14.029 22.950 1.00 89.44 217 LYS A CA 1
ATOM 1672 C C . LYS A 1 217 ? -2.606 13.582 22.881 1.00 89.44 217 LYS A C 1
ATOM 1674 O O . LYS A 1 217 ? -3.032 12.786 23.708 1.00 89.44 217 LYS A O 1
ATOM 1679 N N . ILE A 1 218 ? -3.366 14.039 21.882 1.00 90.94 218 ILE A N 1
ATOM 1680 C CA . ILE A 1 218 ? -4.784 13.669 21.705 1.00 90.94 218 ILE A CA 1
ATOM 1681 C C . ILE A 1 218 ? -4.945 12.146 21.566 1.00 90.94 218 ILE A C 1
ATOM 1683 O O . ILE A 1 218 ? -5.789 11.549 22.235 1.00 90.94 218 ILE A O 1
ATOM 1687 N N . LEU A 1 219 ? -4.110 11.504 20.742 1.00 88.50 219 LEU A N 1
ATOM 1688 C CA . LEU A 1 219 ? -4.151 10.053 20.532 1.00 88.50 219 LEU A CA 1
ATOM 1689 C C . LEU A 1 219 ? -3.698 9.267 21.778 1.00 88.50 219 LEU A C 1
ATOM 1691 O O . LEU A 1 219 ? -4.285 8.223 22.069 1.00 88.50 219 LEU A O 1
ATOM 1695 N N . SER A 1 220 ? -2.719 9.796 22.520 1.00 79.31 220 SER A N 1
ATOM 1696 C CA . SER A 1 220 ? -2.111 9.188 23.713 1.00 79.31 220 SER A CA 1
ATOM 1697 C C . SER A 1 220 ? -2.803 9.497 25.049 1.00 79.31 220 SER A C 1
ATOM 1699 O O . SER A 1 220 ? -2.444 8.886 26.047 1.00 79.31 220 SER A O 1
ATOM 1701 N N . GLU A 1 221 ? -3.805 10.372 25.114 1.00 73.06 221 GLU A N 1
ATOM 1702 C CA . GLU A 1 221 ? -4.537 10.651 26.369 1.00 73.06 221 GLU A CA 1
ATOM 1703 C C . GLU A 1 221 ? -6.036 10.311 26.283 1.00 73.06 221 GLU A C 1
ATOM 1705 O O . GLU A 1 221 ? -6.733 10.243 27.294 1.00 73.06 221 GLU A O 1
ATOM 1710 N N . GLY A 1 222 ? -6.568 10.089 25.079 1.00 59.28 222 GLY A N 1
ATOM 1711 C CA . GLY A 1 222 ? -7.973 10.381 24.805 1.00 59.28 222 GLY A CA 1
ATOM 1712 C C . GLY A 1 222 ? -9.073 9.452 25.299 1.00 59.28 222 GLY A C 1
ATOM 1713 O O . GLY A 1 222 ? -10.190 9.593 24.811 1.00 59.28 222 GLY A O 1
ATOM 1714 N N . MET A 1 223 ? -8.818 8.511 26.213 1.00 61.47 223 MET A N 1
ATOM 1715 C CA . MET A 1 223 ? -9.920 7.713 26.781 1.00 61.47 223 MET A CA 1
ATOM 1716 C C . MET A 1 223 ? -9.628 6.985 28.107 1.00 61.47 223 MET A C 1
ATOM 1718 O O . MET A 1 223 ? -10.513 6.303 28.626 1.00 61.47 223 MET A O 1
ATOM 1722 N N . ASP A 1 224 ? -8.429 7.102 28.684 1.00 56.81 224 ASP A N 1
ATOM 1723 C CA . ASP A 1 224 ? -7.992 6.171 29.740 1.00 56.81 224 ASP A CA 1
ATOM 1724 C C . ASP A 1 224 ? -8.851 6.245 31.031 1.00 56.81 224 ASP A C 1
ATOM 1726 O O . ASP A 1 224 ? -8.968 5.254 31.748 1.00 56.81 224 ASP A O 1
ATOM 1730 N N . ASN A 1 225 ? -9.566 7.356 31.273 1.00 50.78 225 ASN A N 1
ATOM 1731 C CA . ASN A 1 225 ? -10.467 7.527 32.428 1.00 50.78 225 ASN A CA 1
ATOM 1732 C C . ASN A 1 225 ? -11.965 7.311 32.116 1.00 50.78 225 ASN A C 1
ATOM 1734 O O . ASN A 1 225 ? -12.775 7.155 33.033 1.00 50.78 225 ASN A O 1
ATOM 1738 N N . CYS A 1 226 ? -12.361 7.285 30.838 1.00 51.56 226 CYS A N 1
ATOM 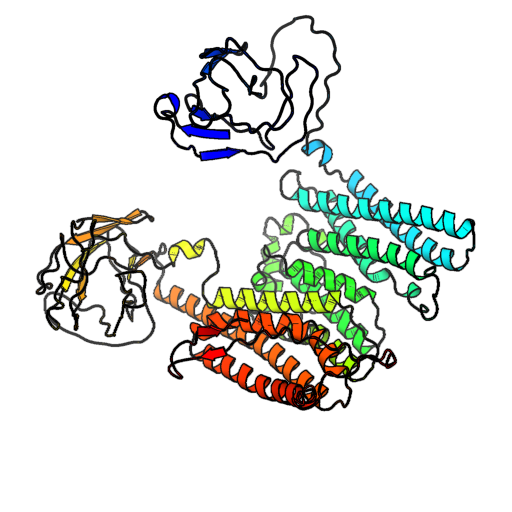1739 C CA . CYS A 1 226 ? -13.772 7.275 30.434 1.00 51.56 226 CYS A CA 1
ATOM 1740 C C . CYS A 1 226 ? -14.356 5.863 30.215 1.00 51.56 226 CYS A C 1
ATOM 1742 O O . CYS A 1 226 ? -15.569 5.694 30.303 1.00 51.56 226 CYS A O 1
ATOM 1744 N N . LEU A 1 227 ? -13.553 4.822 29.985 1.00 50.16 227 LEU A N 1
ATOM 1745 C CA . LEU A 1 227 ? -14.066 3.498 29.575 1.00 50.16 227 LEU A CA 1
ATOM 1746 C C . LEU A 1 227 ? -14.473 2.549 30.714 1.00 50.16 227 LEU A C 1
ATOM 1748 O O . LEU A 1 227 ? -14.953 1.452 30.454 1.00 50.16 227 LEU A O 1
ATOM 1752 N N . THR A 1 228 ? -14.299 2.926 31.980 1.00 46.62 228 THR A N 1
ATOM 1753 C CA . THR A 1 228 ? -14.277 1.935 33.070 1.00 46.62 228 THR A CA 1
ATOM 1754 C C . THR A 1 228 ? -15.627 1.341 33.495 1.00 46.62 228 THR A C 1
ATOM 1756 O O . THR A 1 228 ? -15.602 0.422 34.310 1.00 46.62 228 THR A O 1
ATOM 1759 N N . LYS A 1 229 ? -16.792 1.778 32.981 1.00 47.31 229 LYS A N 1
ATOM 1760 C CA . LYS A 1 229 ? -18.108 1.166 33.300 1.00 47.31 229 LYS A CA 1
ATOM 1761 C C . LYS A 1 229 ? -19.144 1.352 32.178 1.00 47.31 229 LYS A C 1
ATOM 1763 O O . LYS A 1 229 ? -19.910 2.311 32.210 1.00 47.31 229 LYS A O 1
ATOM 1768 N N . LEU A 1 230 ? -19.187 0.426 31.218 1.00 50.62 230 LEU A N 1
ATOM 1769 C CA . LEU A 1 230 ? -20.228 0.339 30.174 1.00 50.62 230 LEU A CA 1
ATOM 1770 C C . LEU A 1 230 ? -21.251 -0.787 30.418 1.00 50.62 230 LEU A C 1
ATOM 1772 O O . LEU A 1 230 ? -22.191 -0.928 29.644 1.00 50.62 230 LEU A O 1
ATOM 1776 N N . ASP A 1 231 ? -21.121 -1.552 31.506 1.00 43.91 231 ASP A N 1
ATOM 1777 C CA . ASP A 1 231 ? -21.825 -2.835 31.684 1.00 43.91 231 ASP A CA 1
ATOM 1778 C C . ASP A 1 231 ? -23.357 -2.767 31.853 1.00 43.91 231 ASP A C 1
ATOM 1780 O O . ASP A 1 231 ? -23.976 -3.803 32.061 1.00 43.91 231 ASP A O 1
ATOM 1784 N N . ASN A 1 232 ? -24.009 -1.601 31.761 1.00 50.84 232 ASN A N 1
ATOM 1785 C CA . ASN A 1 232 ? -25.478 -1.506 31.754 1.00 50.84 232 ASN A CA 1
ATOM 1786 C C . ASN A 1 232 ? -25.974 -0.185 31.127 1.00 50.84 232 ASN A C 1
ATOM 1788 O O . ASN A 1 232 ? -26.290 0.761 31.850 1.00 50.84 232 ASN A O 1
ATOM 1792 N N . ASP A 1 233 ? -26.086 -0.121 29.792 1.00 59.28 233 ASP A N 1
ATOM 1793 C CA . ASP A 1 233 ? -26.711 1.008 29.073 1.00 59.28 233 ASP A CA 1
ATOM 1794 C C . ASP A 1 233 ? -27.855 0.573 28.129 1.00 59.28 233 ASP A C 1
ATOM 1796 O O . ASP A 1 233 ? -27.696 0.553 26.909 1.00 59.28 233 ASP A O 1
ATOM 1800 N N . PRO A 1 234 ? -29.042 0.228 28.658 1.00 52.84 234 PRO A N 1
ATOM 1801 C CA . PRO A 1 234 ? -30.179 -0.206 27.843 1.00 52.84 234 PRO A CA 1
ATOM 1802 C C . PRO A 1 234 ? -30.823 0.908 26.992 1.00 52.84 234 PRO A C 1
ATOM 1804 O O . PRO A 1 234 ? -31.728 0.609 26.217 1.00 52.84 234 PRO A O 1
ATOM 1807 N N . GLN A 1 235 ? -30.414 2.180 27.133 1.00 57.81 235 GLN A N 1
ATOM 1808 C CA . GLN A 1 235 ? -30.983 3.315 26.381 1.00 57.81 235 GLN A CA 1
ATOM 1809 C C . GLN A 1 235 ? -29.951 4.144 25.588 1.00 57.81 235 GLN A C 1
ATOM 1811 O O . GLN A 1 235 ? -30.336 5.110 24.935 1.00 57.81 235 GLN A O 1
ATOM 1816 N N . GLY A 1 236 ? -28.668 3.771 25.597 1.00 61.69 236 GLY A N 1
ATOM 1817 C CA . GLY A 1 236 ? -27.615 4.408 24.796 1.00 61.69 236 GLY A CA 1
ATOM 1818 C C . GLY A 1 236 ? -27.051 5.727 25.354 1.00 61.69 236 GLY A C 1
ATOM 1819 O O . GLY A 1 236 ? -26.224 6.353 24.684 1.00 61.69 236 GLY A O 1
ATOM 1820 N N . TYR A 1 237 ? -27.438 6.147 26.565 1.00 60.44 237 TYR A N 1
ATOM 1821 C CA . TYR A 1 237 ? -27.033 7.429 27.171 1.00 60.44 237 TYR A CA 1
ATOM 1822 C C . TYR A 1 237 ? -25.530 7.537 27.481 1.00 60.44 237 TYR A C 1
ATOM 1824 O O . TYR A 1 237 ? -25.005 8.649 27.581 1.00 60.44 237 TYR A O 1
ATOM 1832 N N . LEU A 1 238 ? -24.837 6.408 27.648 1.00 62.06 238 LEU A N 1
ATOM 1833 C CA . LEU A 1 238 ? -23.387 6.323 27.845 1.00 62.06 238 LEU A CA 1
ATOM 1834 C C . LEU A 1 238 ? -22.649 6.099 26.519 1.00 62.06 238 LEU A C 1
ATOM 1836 O O . LEU A 1 238 ? -21.518 6.559 26.372 1.00 62.06 238 LEU A O 1
ATOM 1840 N N . SER A 1 239 ? -23.292 5.449 25.543 1.00 68.75 239 SER A N 1
ATOM 1841 C CA . SER A 1 239 ? -22.703 5.201 24.219 1.00 68.75 239 SER A CA 1
ATOM 1842 C C . SER A 1 239 ? -22.548 6.478 23.380 1.00 68.75 239 SER A C 1
ATOM 1844 O O . SER A 1 239 ? -21.502 6.703 22.775 1.00 68.75 239 SER A O 1
ATOM 1846 N N . GLN A 1 240 ? -23.544 7.369 23.393 1.00 74.88 240 GLN A N 1
ATOM 1847 C CA . GLN A 1 240 ? -23.568 8.545 22.521 1.00 74.88 240 GLN A CA 1
ATOM 1848 C C . GLN A 1 240 ? -22.427 9.547 22.811 1.00 74.88 240 GLN A C 1
ATOM 1850 O O . GLN A 1 240 ? -21.747 9.950 21.867 1.00 74.88 240 GLN A O 1
ATOM 1855 N N . PRO A 1 241 ? -22.098 9.893 24.072 1.00 77.69 241 PRO A N 1
ATOM 1856 C CA . PRO A 1 241 ? -20.947 10.752 24.373 1.00 77.69 241 PRO A CA 1
ATOM 1857 C C . PRO A 1 241 ? -19.594 10.140 23.972 1.00 77.69 241 PRO A C 1
ATOM 1859 O O . PRO A 1 241 ? -18.695 10.858 23.533 1.00 77.69 241 PRO A O 1
ATOM 1862 N N . LEU A 1 242 ? -19.447 8.812 24.067 1.00 79.44 242 LEU A N 1
ATOM 1863 C CA . LEU A 1 242 ? -18.229 8.111 23.646 1.00 79.44 242 LEU A CA 1
ATOM 1864 C C . LEU A 1 242 ? -18.043 8.164 22.127 1.00 79.44 242 LEU A C 1
ATOM 1866 O O . LEU A 1 242 ? -16.932 8.425 21.668 1.00 79.44 242 LEU A O 1
ATOM 1870 N N . THR A 1 243 ? -19.126 8.036 21.349 1.00 84.12 243 THR A N 1
ATOM 1871 C CA . THR A 1 243 ? -19.050 8.171 19.881 1.00 84.12 243 THR A CA 1
ATOM 1872 C C . THR A 1 243 ? -18.547 9.548 19.436 1.00 84.12 243 THR A C 1
ATOM 1874 O O . THR A 1 243 ? -17.872 9.659 18.411 1.00 84.12 243 THR A O 1
ATOM 1877 N N . LEU A 1 244 ? -18.809 10.610 20.214 1.00 87.81 244 LEU A N 1
ATOM 1878 C CA . LEU A 1 244 ? -18.294 11.952 19.920 1.00 87.81 244 LEU A CA 1
ATOM 1879 C C . LEU A 1 244 ? -16.770 12.016 20.072 1.00 87.81 244 LEU A C 1
ATOM 1881 O O . LEU A 1 244 ? -16.091 12.560 19.198 1.00 87.81 244 LEU A O 1
ATOM 1885 N N . LEU A 1 245 ? -16.233 11.440 21.152 1.00 87.75 245 LEU A N 1
ATOM 1886 C CA . LEU A 1 245 ? -14.789 11.355 21.382 1.00 87.75 245 LEU A CA 1
ATOM 1887 C C . LEU A 1 245 ? -14.111 10.478 20.328 1.00 87.75 245 LEU A C 1
ATOM 1889 O O . LEU A 1 245 ? -13.112 10.892 19.739 1.00 87.75 245 LEU A O 1
ATOM 1893 N N . GLU A 1 246 ? -14.677 9.304 20.039 1.00 87.19 246 GLU A N 1
ATOM 1894 C CA . GLU A 1 246 ? -14.177 8.394 19.004 1.00 87.19 246 GLU A CA 1
ATOM 1895 C C . GLU A 1 246 ? -14.129 9.062 17.630 1.00 87.19 246 GLU A C 1
ATOM 1897 O O . GLU A 1 246 ? -13.143 8.911 16.912 1.00 87.19 246 GLU A O 1
ATOM 1902 N N . ALA A 1 247 ? -15.128 9.876 17.281 1.00 89.94 247 ALA A N 1
ATOM 1903 C CA . ALA A 1 247 ? -15.130 10.595 16.014 1.00 89.94 247 ALA A CA 1
ATOM 1904 C C . ALA A 1 247 ? -13.973 11.606 15.895 1.00 89.94 247 ALA A C 1
ATOM 1906 O O . ALA A 1 247 ? -13.377 11.725 14.822 1.00 89.94 247 ALA A O 1
ATOM 1907 N N . VAL A 1 248 ? -13.640 12.329 16.973 1.00 92.56 248 VAL A N 1
ATOM 1908 C CA . VAL A 1 248 ? -12.494 13.257 16.975 1.00 92.56 248 VAL A CA 1
ATOM 1909 C C . VAL A 1 248 ? -11.174 12.489 16.956 1.00 92.56 248 VAL A C 1
ATOM 1911 O O . VAL A 1 248 ? -10.273 12.852 16.201 1.00 92.56 248 VAL A O 1
ATOM 1914 N N . LEU A 1 249 ? -11.065 11.402 17.724 1.00 91.19 249 LEU A N 1
ATOM 1915 C CA . LEU A 1 249 ? -9.889 10.528 17.722 1.00 91.19 249 LEU A CA 1
ATOM 1916 C C . LEU A 1 249 ? -9.646 9.901 16.346 1.00 91.19 249 LEU A C 1
ATOM 1918 O O . LEU A 1 249 ? -8.501 9.844 15.902 1.00 91.19 249 LEU A O 1
ATOM 1922 N N . GLN A 1 250 ? -10.705 9.493 15.644 1.00 91.44 250 GLN A N 1
ATOM 1923 C CA . GLN A 1 250 ? -10.606 8.941 14.297 1.00 91.44 250 GLN A CA 1
ATOM 1924 C C . GLN A 1 250 ? -10.151 9.995 13.281 1.00 91.44 250 GLN A C 1
ATOM 1926 O O . GLN A 1 250 ? -9.275 9.720 12.462 1.00 91.44 250 GLN A O 1
ATOM 1931 N N . GLU A 1 251 ? -10.684 11.222 13.328 1.00 95.06 251 GLU A N 1
ATOM 1932 C CA . GLU A 1 251 ? -10.173 12.291 12.460 1.00 95.06 251 GLU A CA 1
ATOM 1933 C C . GLU A 1 251 ? -8.726 12.659 12.833 1.00 95.06 251 GLU A C 1
ATOM 1935 O O . GLU A 1 251 ? -7.917 12.924 11.946 1.00 95.06 251 GLU A O 1
ATOM 1940 N N . CYS A 1 252 ? -8.359 12.606 14.118 1.00 94.94 252 CYS A N 1
ATOM 1941 C CA . CYS A 1 252 ? -6.988 12.840 14.569 1.00 94.94 252 CYS A CA 1
ATOM 1942 C C . CYS A 1 252 ? -6.033 11.768 14.029 1.00 94.94 252 CYS A C 1
ATOM 1944 O O . CYS A 1 252 ? -4.978 12.111 13.499 1.00 94.94 252 CYS A O 1
ATOM 1946 N N . HIS A 1 253 ? -6.437 10.495 14.064 1.00 93.06 253 HIS A N 1
ATOM 1947 C CA . HIS A 1 253 ? -5.723 9.382 13.438 1.00 93.06 253 HIS A CA 1
ATOM 1948 C C . HIS A 1 253 ? -5.526 9.624 11.935 1.00 93.06 253 HIS A C 1
ATOM 1950 O O . HIS A 1 253 ? -4.406 9.516 11.436 1.00 93.06 253 HIS A O 1
ATOM 1956 N N . ASN A 1 254 ? -6.584 10.016 11.217 1.00 93.94 254 ASN A N 1
ATOM 1957 C CA . ASN A 1 254 ? -6.522 10.281 9.777 1.00 93.94 254 ASN A CA 1
ATOM 1958 C C . ASN A 1 254 ? -5.590 11.460 9.449 1.00 93.94 254 ASN A C 1
ATOM 1960 O O . ASN A 1 254 ? -4.800 11.393 8.506 1.00 93.94 254 ASN A O 1
ATOM 1964 N N . THR A 1 255 ? -5.664 12.547 10.221 1.00 95.00 255 THR A N 1
ATOM 1965 C CA . THR A 1 255 ? -4.783 13.711 10.060 1.00 95.00 255 THR A CA 1
ATOM 1966 C C . THR A 1 255 ? -3.335 13.366 10.387 1.00 95.00 255 THR A C 1
ATOM 1968 O O . THR A 1 255 ? -2.449 13.733 9.620 1.00 95.00 255 THR A O 1
ATOM 1971 N N . PHE A 1 256 ? -3.079 12.625 11.468 1.00 94.44 256 PHE A N 1
ATOM 1972 C CA . PHE A 1 256 ? -1.726 12.200 11.819 1.00 94.44 256 PHE A CA 1
ATOM 1973 C C . PHE A 1 256 ? -1.119 11.308 10.734 1.00 94.44 256 PHE A C 1
ATOM 1975 O O . PHE A 1 256 ? -0.002 11.561 10.293 1.00 94.44 256 PHE A O 1
ATOM 1982 N N . THR A 1 257 ? -1.888 10.330 10.249 1.00 92.88 257 THR A N 1
ATOM 1983 C CA . THR A 1 257 ? -1.491 9.417 9.168 1.00 92.88 257 THR A CA 1
ATOM 1984 C C . THR A 1 257 ? -1.102 10.186 7.903 1.00 92.88 257 THR A C 1
ATOM 1986 O O . THR A 1 257 ? -0.021 9.984 7.356 1.00 92.88 257 THR A O 1
ATOM 1989 N N . ALA A 1 258 ? -1.942 11.131 7.468 1.00 90.94 258 ALA A N 1
ATOM 1990 C CA . ALA A 1 258 ? -1.690 11.931 6.268 1.00 90.94 258 ALA A CA 1
ATOM 1991 C C . ALA A 1 258 ? -0.469 12.860 6.400 1.00 90.94 258 ALA A C 1
ATOM 1993 O O . ALA A 1 258 ? 0.217 13.135 5.416 1.00 90.94 258 ALA A O 1
ATOM 1994 N N . CYS A 1 259 ? -0.195 13.352 7.609 1.00 91.56 259 CYS A N 1
ATOM 1995 C CA . CYS A 1 259 ? 0.903 14.277 7.880 1.00 91.56 259 CYS A CA 1
ATOM 1996 C C . CYS A 1 259 ? 2.192 13.587 8.356 1.00 91.56 259 CYS A C 1
ATOM 1998 O O . CYS A 1 259 ? 3.195 14.273 8.545 1.00 91.56 259 CYS A O 1
ATOM 2000 N N . PHE A 1 260 ? 2.199 12.260 8.521 1.00 91.25 260 PHE A N 1
ATOM 2001 C CA . PHE A 1 260 ? 3.301 11.504 9.124 1.00 91.25 260 PHE A CA 1
ATOM 2002 C C . PHE A 1 260 ? 4.659 11.790 8.472 1.00 91.25 260 PHE A C 1
ATOM 2004 O O . PHE A 1 260 ? 5.615 12.123 9.165 1.00 91.25 260 PHE A O 1
ATOM 2011 N N . HIS A 1 261 ? 4.740 11.769 7.141 1.00 86.06 261 HIS A N 1
ATOM 2012 C CA . HIS A 1 261 ? 5.996 12.043 6.433 1.00 86.06 261 HIS A CA 1
ATOM 2013 C C . HIS A 1 261 ? 6.429 13.514 6.492 1.00 86.06 261 HIS A C 1
ATOM 2015 O O . HIS A 1 261 ? 7.599 13.808 6.288 1.00 86.06 261 HIS A O 1
ATOM 2021 N N . SER A 1 262 ? 5.517 14.444 6.785 1.00 86.12 262 SER A N 1
ATOM 2022 C CA . SER A 1 262 ? 5.879 15.837 7.080 1.00 86.12 262 SER A CA 1
ATOM 2023 C C . SER A 1 262 ? 6.335 16.005 8.536 1.00 86.12 262 SER A C 1
ATOM 2025 O O . SER A 1 262 ? 7.144 16.879 8.831 1.00 86.12 262 SER A O 1
ATOM 2027 N N . PHE A 1 263 ? 5.831 15.171 9.451 1.00 88.00 263 PHE A N 1
ATOM 2028 C CA . PHE A 1 263 ? 6.241 15.129 10.860 1.00 88.00 263 PHE A CA 1
ATOM 2029 C C . PHE A 1 263 ? 7.590 14.442 11.078 1.00 88.00 263 PHE A C 1
ATOM 2031 O O . PHE A 1 263 ? 8.316 14.802 12.007 1.00 88.00 263 PHE A O 1
ATOM 2038 N N . TYR A 1 264 ? 7.896 13.467 10.226 1.00 85.19 264 TYR A N 1
ATOM 2039 C CA . TYR A 1 264 ? 9.097 12.647 10.244 1.00 85.19 264 TYR A CA 1
ATOM 2040 C C . TYR A 1 264 ? 9.677 12.612 8.822 1.00 85.19 264 TYR A C 1
ATOM 2042 O O . TYR A 1 264 ? 9.416 11.673 8.069 1.00 85.19 264 TYR A O 1
ATOM 2050 N N . PRO A 1 265 ? 10.413 13.660 8.410 1.00 79.00 265 PRO A N 1
ATOM 2051 C CA . PRO A 1 265 ? 10.826 13.844 7.018 1.00 79.00 265 PRO A CA 1
ATOM 2052 C C . PRO A 1 265 ? 11.910 12.870 6.551 1.00 79.00 265 PRO A C 1
ATOM 2054 O O . PRO A 1 265 ? 12.079 12.694 5.348 1.00 79.00 265 PRO A O 1
ATOM 2057 N N . THR A 1 266 ? 12.636 12.229 7.473 1.00 80.25 266 THR A N 1
ATOM 2058 C CA . THR A 1 266 ? 13.706 11.282 7.136 1.00 80.25 266 THR A CA 1
ATOM 2059 C C . THR A 1 266 ? 13.322 9.845 7.500 1.00 80.25 266 THR A C 1
ATOM 2061 O O . THR A 1 266 ? 12.627 9.630 8.500 1.00 80.25 266 THR A O 1
ATOM 2064 N N . PRO A 1 267 ? 13.802 8.838 6.746 1.00 81.44 267 PRO A N 1
ATOM 2065 C CA . PRO A 1 267 ? 13.551 7.432 7.064 1.00 81.44 267 PRO A CA 1
ATOM 2066 C C . PRO A 1 267 ? 14.047 7.035 8.464 1.00 81.44 267 PRO A C 1
ATOM 2068 O O . PRO A 1 267 ? 13.372 6.296 9.174 1.00 81.44 267 PRO A O 1
ATOM 2071 N N . ALA A 1 268 ? 15.177 7.600 8.910 1.00 80.44 268 ALA A N 1
ATOM 2072 C CA . ALA A 1 268 ? 15.726 7.364 10.246 1.00 80.44 268 ALA A CA 1
ATOM 2073 C C . ALA A 1 268 ? 14.765 7.795 11.367 1.00 80.44 268 ALA A C 1
ATOM 2075 O O . ALA A 1 268 ? 14.583 7.065 12.338 1.00 80.44 268 ALA A O 1
ATOM 2076 N N . LEU A 1 269 ? 14.117 8.956 11.219 1.00 83.31 269 LEU A N 1
ATOM 2077 C CA . LEU A 1 269 ? 13.135 9.451 12.184 1.00 83.31 269 LEU A CA 1
ATOM 2078 C C . LEU A 1 269 ? 11.844 8.623 12.165 1.00 83.31 269 LEU A C 1
ATOM 2080 O O . LEU A 1 269 ? 11.263 8.359 13.214 1.00 83.31 269 LEU A O 1
ATOM 2084 N N . GLN A 1 270 ? 11.404 8.183 10.983 1.00 88.44 270 GLN A N 1
ATOM 2085 C CA . GLN A 1 270 ? 10.236 7.306 10.847 1.00 88.44 270 GLN A CA 1
ATOM 2086 C C . GLN A 1 270 ? 10.481 5.950 11.527 1.00 88.44 270 GLN A C 1
ATOM 2088 O O . GLN A 1 270 ? 9.615 5.455 12.249 1.00 88.44 270 GLN A O 1
ATOM 2093 N N . TRP A 1 271 ? 11.680 5.384 11.350 1.00 87.69 271 TRP A N 1
ATOM 2094 C CA . TRP A 1 271 ? 12.115 4.161 12.020 1.00 87.69 271 TRP A CA 1
ATOM 2095 C C . TRP A 1 271 ? 12.219 4.330 13.538 1.00 87.69 271 TRP A C 1
ATOM 2097 O O . TRP A 1 271 ? 11.691 3.499 14.275 1.00 87.69 271 TRP A O 1
ATOM 2107 N N . ALA A 1 272 ? 12.842 5.413 14.011 1.00 85.38 272 ALA A N 1
ATOM 2108 C CA . ALA A 1 272 ? 12.943 5.714 15.438 1.00 85.38 272 ALA A CA 1
ATOM 2109 C C . ALA A 1 272 ? 11.552 5.838 16.081 1.00 85.38 272 ALA A C 1
ATOM 2111 O O . ALA A 1 272 ? 11.276 5.176 17.078 1.00 85.38 272 ALA A O 1
ATOM 2112 N N . CYS A 1 273 ? 10.634 6.575 15.445 1.00 88.31 273 CYS A N 1
ATOM 2113 C CA . CYS A 1 273 ? 9.262 6.723 15.927 1.00 88.31 273 CYS A CA 1
ATOM 2114 C C . CYS A 1 273 ? 8.525 5.377 16.040 1.00 88.31 273 CYS A C 1
ATOM 2116 O O . CYS A 1 273 ? 7.831 5.142 17.032 1.00 88.31 273 CYS A O 1
ATOM 2118 N N . LEU A 1 274 ? 8.676 4.483 15.055 1.00 91.06 274 LEU A N 1
ATOM 2119 C CA . LEU A 1 274 ? 8.099 3.137 15.113 1.00 91.06 274 LEU A CA 1
ATOM 2120 C C . LEU A 1 274 ? 8.698 2.316 16.268 1.00 91.06 274 LEU A C 1
ATOM 2122 O O . LEU A 1 274 ? 7.952 1.687 17.020 1.00 91.06 274 LEU A O 1
ATOM 2126 N N . CYS A 1 275 ? 10.027 2.338 16.416 1.00 88.88 275 CYS A N 1
ATOM 2127 C CA . CYS A 1 275 ? 10.737 1.632 17.484 1.00 88.88 275 CYS A CA 1
ATOM 2128 C C . CYS A 1 275 ? 10.289 2.103 18.870 1.00 88.88 275 CYS A C 1
ATOM 2130 O O . CYS A 1 275 ? 9.965 1.273 19.717 1.00 88.88 275 CYS A O 1
ATOM 2132 N N . ASP A 1 276 ? 10.222 3.417 19.085 1.00 86.56 276 ASP A N 1
ATOM 2133 C CA . ASP A 1 276 ? 9.838 4.014 20.364 1.00 86.56 276 ASP A CA 1
ATOM 2134 C C . ASP A 1 276 ? 8.429 3.587 20.778 1.00 86.56 276 ASP A C 1
ATOM 2136 O O . ASP A 1 276 ? 8.221 3.129 21.900 1.00 86.56 276 ASP A O 1
ATOM 2140 N N . LEU A 1 277 ? 7.464 3.651 19.857 1.00 89.00 277 LEU A N 1
ATOM 2141 C CA . LEU A 1 277 ? 6.084 3.259 20.149 1.00 89.00 277 LEU A CA 1
ATOM 2142 C C . LEU A 1 277 ? 5.943 1.756 20.424 1.00 89.00 277 LEU A C 1
ATOM 2144 O O . LEU A 1 277 ? 5.164 1.370 21.295 1.00 89.00 277 LEU A O 1
ATOM 2148 N N . LEU A 1 278 ? 6.699 0.906 19.722 1.00 89.56 278 LEU A N 1
ATOM 2149 C CA . LEU A 1 278 ? 6.730 -0.535 19.991 1.00 89.56 278 LEU A CA 1
ATOM 2150 C C . LEU A 1 278 ? 7.417 -0.861 21.325 1.00 89.56 278 LEU A C 1
ATOM 2152 O O . LEU A 1 278 ? 6.981 -1.765 22.031 1.00 89.56 278 LEU A O 1
ATOM 2156 N N . ASN A 1 279 ? 8.463 -0.122 21.699 1.00 86.75 279 ASN A N 1
ATOM 2157 C CA . ASN A 1 279 ? 9.128 -0.259 22.996 1.00 86.75 279 ASN A CA 1
ATOM 2158 C C . ASN A 1 279 ? 8.204 0.158 24.149 1.00 86.75 279 ASN A C 1
ATOM 2160 O O . ASN A 1 279 ? 8.124 -0.555 25.148 1.00 86.75 279 ASN A O 1
ATOM 2164 N N . CYS A 1 280 ? 7.467 1.263 23.996 1.00 83.44 280 CYS A N 1
ATOM 2165 C CA . CYS A 1 280 ? 6.441 1.667 24.958 1.00 83.44 280 CYS A CA 1
ATOM 2166 C C . CYS A 1 280 ? 5.342 0.605 25.087 1.00 83.44 280 CYS A C 1
ATOM 2168 O O . CYS A 1 280 ? 4.950 0.269 26.199 1.00 83.44 280 CYS A O 1
ATOM 2170 N N . LEU A 1 281 ? 4.890 0.028 23.967 1.00 84.31 281 LEU A N 1
ATOM 2171 C CA . LEU A 1 281 ? 3.878 -1.027 23.987 1.00 84.31 281 LEU A CA 1
ATOM 2172 C C . LEU A 1 281 ? 4.351 -2.271 24.752 1.00 84.31 281 LEU A C 1
ATOM 2174 O O . LEU A 1 281 ? 3.590 -2.832 25.535 1.00 84.31 281 LEU A O 1
ATOM 2178 N N . ASP A 1 282 ? 5.598 -2.698 24.554 1.00 82.69 282 ASP A N 1
ATOM 2179 C CA . ASP A 1 282 ? 6.161 -3.831 25.294 1.00 82.69 282 ASP A CA 1
ATOM 2180 C C . ASP A 1 282 ? 6.219 -3.567 26.801 1.00 82.69 282 ASP A C 1
ATOM 2182 O O . ASP A 1 282 ? 5.931 -4.466 27.596 1.00 82.69 282 ASP A O 1
ATOM 2186 N N . GLN A 1 283 ? 6.557 -2.338 27.199 1.00 81.56 283 GLN A N 1
ATOM 2187 C CA . GLN A 1 283 ? 6.529 -1.933 28.601 1.00 81.56 283 GLN A CA 1
ATOM 2188 C C . GLN A 1 283 ? 5.098 -1.968 29.163 1.00 81.56 283 GLN A C 1
ATOM 2190 O O . GLN A 1 283 ? 4.881 -2.553 30.225 1.00 81.56 283 GLN A O 1
ATOM 2195 N N . ASP A 1 284 ? 4.115 -1.445 28.422 1.00 77.81 284 ASP A N 1
ATOM 2196 C CA . ASP A 1 284 ? 2.696 -1.476 28.803 1.00 77.81 284 ASP A CA 1
ATOM 2197 C C . ASP A 1 284 ? 2.187 -2.925 28.983 1.00 77.81 284 ASP A C 1
ATOM 2199 O O . ASP A 1 284 ? 1.426 -3.220 29.912 1.00 77.81 284 ASP A O 1
ATOM 2203 N N . ILE A 1 285 ? 2.633 -3.856 28.126 1.00 78.38 285 ILE A N 1
ATOM 2204 C CA . ILE A 1 285 ? 2.320 -5.292 28.234 1.00 78.38 285 ILE A CA 1
ATOM 2205 C C . ILE A 1 285 ? 2.967 -5.899 29.486 1.00 78.38 285 ILE A C 1
ATOM 2207 O O . ILE A 1 285 ? 2.302 -6.640 30.214 1.00 78.38 285 ILE A O 1
ATOM 2211 N N . ALA A 1 286 ? 4.246 -5.608 29.741 1.00 77.88 286 ALA A N 1
ATOM 2212 C CA . ALA A 1 286 ? 4.997 -6.166 30.866 1.00 77.88 286 ALA A CA 1
ATOM 2213 C C . ALA A 1 286 ? 4.459 -5.697 32.227 1.00 77.88 286 ALA A C 1
ATOM 2215 O O . ALA A 1 286 ? 4.405 -6.480 33.176 1.00 77.88 286 ALA A O 1
ATOM 2216 N N . GLU A 1 287 ? 4.029 -4.440 32.317 1.00 75.12 287 GLU A N 1
ATOM 2217 C CA . GLU A 1 287 ? 3.482 -3.848 33.541 1.00 75.12 287 GLU A CA 1
ATOM 2218 C C . GLU A 1 287 ? 1.997 -4.180 33.768 1.00 75.12 287 GLU A C 1
ATOM 2220 O O . GLU A 1 287 ? 1.434 -3.782 34.786 1.00 75.12 287 GLU A O 1
ATOM 2225 N N . ALA A 1 288 ? 1.343 -4.886 32.832 1.00 68.62 288 ALA A N 1
ATOM 2226 C CA . ALA A 1 288 ? -0.109 -5.108 32.801 1.00 68.62 288 ALA A CA 1
ATOM 2227 C C . ALA A 1 288 ? -0.947 -3.809 32.895 1.00 68.62 288 ALA A C 1
ATOM 2229 O O . ALA A 1 288 ? -2.153 -3.854 33.144 1.00 68.62 288 ALA A O 1
ATOM 2230 N N . ASN A 1 289 ? -0.322 -2.655 32.645 1.00 61.41 289 ASN A N 1
ATOM 2231 C CA . ASN A 1 289 ? -0.917 -1.323 32.655 1.00 61.41 289 ASN A CA 1
ATOM 2232 C C . ASN A 1 289 ? -1.357 -0.960 31.240 1.00 61.41 289 ASN A C 1
ATOM 2234 O O . ASN A 1 289 ? -0.872 0.002 30.648 1.00 61.41 289 ASN A O 1
ATOM 2238 N N . PHE A 1 290 ? -2.260 -1.758 30.676 1.00 60.19 290 PHE A N 1
ATOM 2239 C CA . PHE A 1 290 ? -2.656 -1.587 29.288 1.00 60.19 290 PHE A CA 1
ATOM 2240 C C . PHE A 1 290 ? -3.398 -0.258 29.083 1.00 60.19 290 PHE A C 1
ATOM 2242 O O . PHE A 1 290 ? -4.599 -0.152 29.340 1.00 60.19 290 PHE A O 1
ATOM 2249 N N . ARG A 1 291 ? -2.684 0.768 28.613 1.00 58.16 291 ARG A N 1
ATOM 2250 C CA . ARG A 1 291 ? -3.288 2.036 28.210 1.00 58.16 291 ARG A CA 1
ATOM 2251 C C . ARG A 1 291 ? -3.743 1.917 26.763 1.00 58.16 291 ARG A C 1
ATOM 2253 O O . ARG A 1 291 ? -2.950 1.685 25.853 1.00 58.16 291 ARG A O 1
ATOM 2260 N N . THR A 1 292 ? -5.041 2.110 26.527 1.00 58.53 292 THR A N 1
ATOM 2261 C CA . THR A 1 292 ? -5.630 2.084 25.171 1.00 58.53 292 THR A CA 1
ATOM 2262 C C . THR A 1 292 ? -5.030 3.144 24.243 1.00 58.53 292 THR A C 1
ATOM 2264 O O . THR A 1 292 ? -5.170 3.083 23.021 1.00 58.53 292 THR A O 1
ATOM 2267 N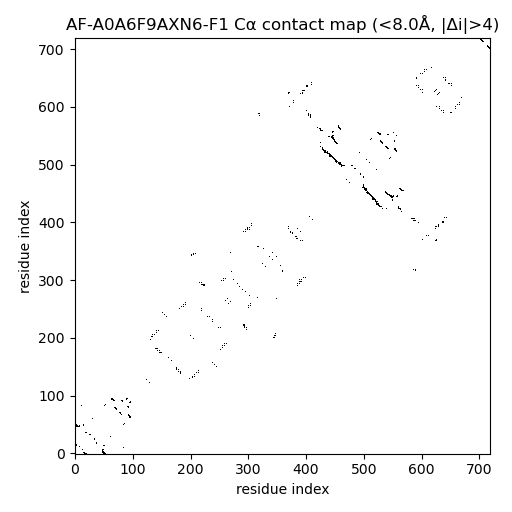 N . SER A 1 293 ? -4.345 4.118 24.819 1.00 58.56 293 SER A N 1
ATOM 2268 C CA . SER A 1 293 ? -3.904 5.339 24.189 1.00 58.56 293 SER A CA 1
ATOM 2269 C C . SER A 1 293 ? -2.584 5.219 23.401 1.00 58.56 293 SER A C 1
ATOM 2271 O O . SER A 1 293 ? -2.508 5.729 22.281 1.00 58.56 293 SER A O 1
ATOM 2273 N N . SER A 1 294 ? -1.603 4.430 23.860 1.00 66.50 294 SER A N 1
ATOM 2274 C CA . SER A 1 294 ? -0.392 4.084 23.077 1.00 66.50 294 SER A CA 1
ATOM 2275 C C . SER A 1 294 ? -0.743 3.346 21.773 1.00 66.50 294 SER A C 1
ATOM 2277 O O . SER A 1 294 ? -0.124 3.548 20.725 1.00 66.50 294 SER A O 1
ATOM 2279 N N . SER A 1 295 ? -1.805 2.531 21.812 1.00 80.50 295 SER A N 1
ATOM 2280 C CA . SER A 1 295 ? -2.235 1.689 20.690 1.00 80.50 295 SER A CA 1
ATOM 2281 C C . SER A 1 295 ? -2.753 2.486 19.483 1.00 80.50 295 SER A C 1
ATOM 2283 O O . SER A 1 295 ? -2.528 2.087 18.340 1.00 80.50 295 SER A O 1
ATOM 2285 N N . ARG A 1 296 ? -3.407 3.636 19.712 1.00 86.69 296 ARG A N 1
ATOM 2286 C CA . ARG A 1 296 ? -4.004 4.458 18.643 1.00 86.69 296 ARG A CA 1
ATOM 2287 C C . ARG A 1 296 ? -2.953 5.195 17.829 1.00 86.69 296 ARG A C 1
ATOM 2289 O O . ARG A 1 296 ? -3.056 5.252 16.603 1.00 86.69 296 ARG A O 1
ATOM 2296 N N . LEU A 1 297 ? -1.953 5.752 18.512 1.00 89.94 297 LEU A N 1
ATOM 2297 C CA . LEU A 1 297 ? -0.841 6.435 17.861 1.00 89.94 297 LEU A CA 1
ATOM 2298 C C . LEU A 1 297 ? -0.005 5.442 17.049 1.00 89.94 297 LEU A C 1
ATOM 2300 O O . LEU A 1 297 ? 0.277 5.705 15.882 1.00 89.94 297 LEU A O 1
ATOM 2304 N N . LEU A 1 298 ? 0.302 4.272 17.621 1.00 92.06 298 LEU A N 1
ATOM 2305 C CA . LEU A 1 298 ? 0.976 3.203 16.888 1.00 92.06 298 LEU A CA 1
ATOM 2306 C C . LEU A 1 298 ? 0.164 2.770 15.661 1.00 92.06 298 LEU A C 1
ATOM 2308 O O . LEU A 1 298 ? 0.724 2.668 14.576 1.00 92.06 298 LEU A O 1
ATOM 2312 N N . ALA A 1 299 ? -1.156 2.602 15.786 1.00 92.38 299 ALA A N 1
ATOM 2313 C CA . ALA A 1 299 ? -2.011 2.261 14.650 1.00 92.38 299 ALA A CA 1
ATOM 2314 C C . ALA A 1 299 ? -1.950 3.312 13.526 1.00 92.38 299 ALA A C 1
ATOM 2316 O O . ALA A 1 299 ? -1.980 2.933 12.355 1.00 92.38 299 ALA A O 1
ATOM 2317 N N . ALA A 1 300 ? -1.858 4.606 13.860 1.00 92.75 300 ALA A N 1
ATOM 2318 C CA . ALA A 1 300 ? -1.708 5.685 12.878 1.00 92.75 300 ALA A CA 1
ATOM 2319 C C . ALA A 1 300 ? -0.345 5.629 12.170 1.00 92.75 300 ALA A C 1
ATOM 2321 O O . ALA A 1 300 ? -0.279 5.783 10.953 1.00 92.75 300 ALA A O 1
ATOM 2322 N N . VAL A 1 301 ? 0.735 5.347 12.909 1.00 93.50 301 VAL A N 1
ATOM 2323 C CA . VAL A 1 301 ? 2.077 5.151 12.332 1.00 93.50 301 VAL A CA 1
ATOM 2324 C C . VAL A 1 301 ? 2.104 3.935 11.404 1.00 93.50 301 VAL A C 1
ATOM 2326 O O . VAL A 1 301 ? 2.572 4.052 10.274 1.00 93.50 301 VAL A O 1
ATOM 2329 N N . MET A 1 302 ? 1.537 2.797 11.823 1.00 94.25 302 MET A N 1
ATOM 2330 C CA . MET A 1 302 ? 1.434 1.602 10.974 1.00 94.25 302 MET A CA 1
ATOM 2331 C C . MET A 1 302 ? 0.667 1.898 9.677 1.00 94.25 302 MET A C 1
ATOM 2333 O O . MET A 1 302 ? 1.109 1.511 8.599 1.00 94.25 302 MET A O 1
ATOM 2337 N N . SER A 1 303 ? -0.455 2.621 9.777 1.00 93.00 303 SER A N 1
ATOM 2338 C CA . SER A 1 303 ? -1.269 3.033 8.624 1.00 93.00 303 SER A CA 1
ATOM 2339 C C . SER A 1 303 ? -0.490 3.936 7.664 1.00 93.00 303 SER A C 1
ATOM 2341 O O . SER A 1 303 ? -0.509 3.723 6.454 1.00 93.00 303 SER A O 1
ATOM 2343 N N . ALA A 1 304 ? 0.258 4.908 8.196 1.00 91.81 304 ALA A N 1
ATOM 2344 C CA . ALA A 1 304 ? 1.025 5.851 7.387 1.00 91.81 304 ALA A CA 1
ATOM 2345 C C . ALA A 1 304 ? 2.119 5.157 6.569 1.00 91.81 304 ALA A C 1
ATOM 2347 O O . ALA A 1 304 ? 2.304 5.465 5.393 1.00 91.81 304 ALA A O 1
ATOM 2348 N N . LEU A 1 305 ? 2.795 4.179 7.176 1.00 90.75 305 LEU A N 1
ATOM 2349 C CA . LEU A 1 305 ? 3.827 3.381 6.516 1.00 90.75 305 LEU A CA 1
ATOM 2350 C C . LEU A 1 305 ? 3.264 2.481 5.403 1.00 90.75 305 LEU A C 1
ATOM 2352 O O . LEU A 1 305 ? 4.003 2.115 4.499 1.00 90.75 305 LEU A O 1
ATOM 2356 N N . CYS A 1 306 ? 1.967 2.158 5.415 1.00 86.75 306 CYS A N 1
ATOM 2357 C CA . CYS A 1 306 ? 1.331 1.355 4.365 1.00 86.75 306 CYS A CA 1
ATOM 2358 C C . CYS A 1 306 ? 0.997 2.141 3.085 1.00 86.75 306 CYS A C 1
ATOM 2360 O O . CYS A 1 306 ? 0.446 1.561 2.149 1.00 86.75 306 CYS A O 1
ATOM 2362 N N . ASN A 1 307 ? 1.261 3.449 3.029 1.00 79.50 307 ASN A N 1
ATOM 2363 C CA . ASN A 1 307 ? 0.945 4.253 1.852 1.00 79.50 307 ASN A CA 1
ATOM 2364 C C . ASN A 1 307 ? 1.824 3.841 0.656 1.00 79.50 307 ASN A C 1
ATOM 2366 O O . ASN A 1 307 ? 3.045 3.806 0.762 1.00 79.50 307 ASN A O 1
ATOM 2370 N N . THR A 1 308 ? 1.216 3.582 -0.504 1.00 67.25 308 THR A N 1
ATOM 2371 C CA . THR A 1 308 ? 1.898 3.085 -1.714 1.00 67.25 308 THR A CA 1
ATOM 2372 C C . THR A 1 308 ? 2.986 4.016 -2.249 1.00 67.25 308 THR A C 1
ATOM 2374 O O . THR A 1 308 ? 3.827 3.584 -3.029 1.00 67.25 308 THR A O 1
ATOM 2377 N N . SER A 1 309 ? 2.982 5.297 -1.867 1.00 69.12 309 SER A N 1
ATOM 2378 C CA . SER A 1 309 ? 4.052 6.240 -2.222 1.00 69.12 309 SER A CA 1
ATOM 2379 C C . SER A 1 309 ? 5.330 6.076 -1.387 1.00 69.12 309 SER A C 1
ATOM 2381 O O . SER A 1 309 ? 6.298 6.800 -1.607 1.00 69.12 309 SER A O 1
ATOM 2383 N N . VAL A 1 310 ? 5.314 5.208 -0.374 1.00 79.44 310 VAL A N 1
ATOM 2384 C CA . VAL A 1 310 ? 6.392 5.021 0.599 1.00 79.44 310 VAL A CA 1
ATOM 2385 C C . VAL A 1 310 ? 7.182 3.770 0.245 1.00 79.44 310 VAL A C 1
ATOM 2387 O O . VAL A 1 310 ? 6.608 2.696 0.117 1.00 79.44 310 VAL A O 1
ATOM 2390 N N . LYS A 1 311 ? 8.507 3.901 0.136 1.00 83.94 311 LYS A N 1
ATOM 2391 C CA . LYS A 1 311 ? 9.418 2.764 -0.048 1.00 83.94 311 LYS A CA 1
ATOM 2392 C C . LYS A 1 311 ? 9.836 2.227 1.321 1.00 83.94 311 LYS A C 1
ATOM 2394 O O . LYS A 1 311 ? 10.703 2.814 1.973 1.00 83.94 311 LYS A O 1
ATOM 2399 N N . LEU A 1 312 ? 9.215 1.146 1.786 1.00 86.62 312 LEU A N 1
ATOM 2400 C CA . LEU A 1 312 ? 9.440 0.575 3.118 1.00 86.62 312 LEU A CA 1
ATOM 2401 C C . LEU A 1 312 ? 10.877 0.102 3.315 1.00 86.62 312 LEU A C 1
ATOM 2403 O O . LEU A 1 312 ? 11.438 0.308 4.386 1.00 86.62 312 LEU A O 1
ATOM 2407 N N . THR A 1 313 ? 11.505 -0.453 2.284 1.00 84.38 313 THR A N 1
ATOM 2408 C CA . THR A 1 313 ? 12.918 -0.868 2.282 1.00 84.38 313 THR A CA 1
ATOM 2409 C C . THR A 1 313 ? 13.894 0.290 2.503 1.00 84.38 313 THR A C 1
ATOM 2411 O O . THR A 1 313 ? 15.026 0.055 2.924 1.00 84.38 313 THR A O 1
ATOM 2414 N N . SER A 1 314 ? 13.469 1.541 2.276 1.00 81.62 314 SER A N 1
ATOM 2415 C CA . SER A 1 314 ? 14.270 2.734 2.589 1.00 81.62 314 SER A CA 1
ATOM 2416 C C . SER A 1 314 ? 14.177 3.168 4.058 1.00 81.62 314 SER A C 1
ATOM 2418 O O . SER A 1 314 ? 15.059 3.871 4.546 1.00 81.62 314 SER A O 1
ATOM 2420 N N . ILE A 1 315 ? 13.124 2.746 4.767 1.00 84.31 315 ILE A N 1
ATOM 2421 C CA . ILE A 1 315 ? 12.830 3.111 6.162 1.00 84.31 315 ILE A CA 1
ATOM 2422 C C . ILE A 1 315 ? 13.227 1.987 7.102 1.00 84.31 315 ILE A C 1
ATOM 2424 O O . ILE A 1 315 ? 13.932 2.195 8.087 1.00 84.31 315 ILE A O 1
ATOM 2428 N N . LEU A 1 316 ? 12.746 0.787 6.797 1.00 85.62 316 LEU A N 1
ATOM 2429 C CA . LEU A 1 316 ? 12.954 -0.407 7.582 1.00 85.62 316 LEU A CA 1
ATOM 2430 C C . LEU A 1 316 ? 14.308 -0.982 7.187 1.00 85.62 316 LEU A C 1
ATOM 2432 O O . LEU A 1 316 ? 14.503 -1.352 6.026 1.00 85.62 316 LEU A O 1
ATOM 2436 N N . PRO A 1 317 ? 15.249 -1.127 8.125 1.00 79.25 317 PRO A N 1
ATOM 2437 C CA . PRO A 1 317 ? 16.576 -1.590 7.786 1.00 79.25 317 PRO A CA 1
ATOM 2438 C C . PRO A 1 317 ? 16.618 -3.126 7.714 1.00 79.25 317 PRO A C 1
ATOM 2440 O O . PRO A 1 317 ? 17.416 -3.787 8.372 1.00 79.25 317 PRO A O 1
ATOM 2443 N N . ILE A 1 318 ? 15.746 -3.696 6.880 1.00 77.75 318 ILE A N 1
ATOM 2444 C CA . ILE A 1 318 ? 15.588 -5.138 6.629 1.00 77.75 318 ILE A CA 1
ATOM 2445 C C . ILE A 1 318 ? 16.893 -5.721 6.067 1.00 77.75 318 ILE A C 1
ATOM 2447 O O . ILE A 1 318 ? 17.201 -6.900 6.239 1.00 77.75 318 ILE A O 1
ATOM 2451 N N . ALA A 1 319 ? 17.669 -4.878 5.382 1.00 62.50 319 ALA A N 1
ATOM 2452 C CA . ALA A 1 319 ? 18.866 -5.278 4.673 1.00 62.50 319 ALA A CA 1
ATOM 2453 C C . ALA A 1 319 ? 20.116 -5.470 5.532 1.00 62.50 319 ALA A C 1
ATOM 2455 O O . ALA A 1 319 ? 21.050 -6.142 5.082 1.00 62.50 319 ALA A O 1
ATOM 2456 N N . TYR A 1 320 ? 20.137 -4.899 6.733 1.00 60.41 320 TYR A N 1
ATOM 2457 C CA . TYR A 1 320 ? 21.346 -4.761 7.528 1.00 60.41 320 TYR A CA 1
ATOM 2458 C C . TYR A 1 320 ? 21.233 -5.562 8.822 1.00 60.41 320 TYR A C 1
ATOM 2460 O O . TYR A 1 320 ? 20.313 -5.364 9.612 1.00 60.41 320 TYR A O 1
ATOM 2468 N N . ASP A 1 321 ? 22.211 -6.438 9.056 1.00 53.72 321 ASP A N 1
ATOM 2469 C CA . ASP A 1 321 ? 22.386 -7.075 10.358 1.00 53.72 321 ASP A CA 1
ATOM 2470 C C . ASP A 1 321 ? 22.710 -5.997 11.408 1.00 53.72 321 ASP A C 1
ATOM 2472 O O . ASP A 1 321 ? 23.495 -5.075 11.152 1.00 53.72 321 ASP A O 1
ATOM 2476 N N . GLY A 1 322 ? 22.061 -6.094 12.572 1.00 48.53 322 GLY A N 1
ATOM 2477 C CA . GLY A 1 322 ? 21.799 -4.986 13.506 1.00 48.53 322 GLY A CA 1
ATOM 2478 C C . GLY A 1 322 ? 22.997 -4.148 13.983 1.00 48.53 322 GLY A C 1
ATOM 2479 O O . GLY A 1 322 ? 22.801 -3.029 14.450 1.00 48.53 322 GLY A O 1
ATOM 2480 N N . GLU A 1 323 ? 24.238 -4.616 13.831 1.00 44.47 323 GLU A N 1
ATOM 2481 C CA . GLU A 1 323 ? 25.433 -3.894 14.294 1.00 44.47 323 GLU A CA 1
ATOM 2482 C C . GLU A 1 323 ? 25.959 -2.823 13.316 1.00 44.47 323 GLU A C 1
ATOM 2484 O O . GLU A 1 323 ? 26.561 -1.835 13.746 1.00 44.47 323 GLU A O 1
ATOM 2489 N N . VAL A 1 324 ? 25.731 -2.959 12.002 1.00 45.38 324 VAL A N 1
ATOM 2490 C CA . VAL A 1 324 ? 26.287 -2.026 10.992 1.00 45.38 324 VAL A CA 1
ATOM 2491 C C . VAL A 1 324 ? 25.448 -0.742 10.874 1.00 45.38 324 VAL A C 1
ATOM 2493 O O . VAL A 1 324 ? 25.994 0.346 10.665 1.00 45.38 324 VAL A O 1
ATOM 2496 N N . LEU A 1 325 ? 24.134 -0.842 11.107 1.00 49.16 325 LEU A N 1
ATOM 2497 C CA . LEU A 1 325 ? 23.183 0.280 11.143 1.00 49.16 325 LEU A CA 1
ATOM 2498 C C . LEU A 1 325 ? 23.534 1.333 12.184 1.00 49.16 325 LEU A C 1
ATOM 2500 O O . LEU A 1 325 ? 23.506 2.520 11.873 1.00 49.16 325 LEU A O 1
ATOM 2504 N N . LEU A 1 326 ? 23.892 0.912 13.400 1.00 51.12 326 LEU A N 1
ATOM 2505 C CA . LEU A 1 326 ? 24.183 1.831 14.502 1.00 51.12 326 LEU A CA 1
ATOM 2506 C C . LEU A 1 326 ? 25.355 2.758 14.170 1.00 51.12 326 LEU A C 1
ATOM 2508 O O . LEU A 1 326 ? 25.349 3.919 14.564 1.00 51.12 326 LEU A O 1
ATOM 2512 N N . ARG A 1 327 ? 26.344 2.288 13.398 1.00 45.50 327 ARG A N 1
ATOM 2513 C CA . ARG A 1 327 ? 27.430 3.149 12.910 1.00 45.50 327 ARG A CA 1
ATOM 2514 C C . ARG A 1 327 ? 27.060 3.931 11.661 1.00 45.50 327 ARG A C 1
ATOM 2516 O O . ARG A 1 327 ? 27.558 5.041 11.525 1.00 45.50 327 ARG A O 1
ATOM 2523 N N . SER A 1 328 ? 26.255 3.375 10.755 1.00 48.09 328 SER A N 1
ATOM 2524 C CA . SER A 1 328 ? 25.946 4.016 9.470 1.00 48.09 328 SER A CA 1
ATOM 2525 C C . SER A 1 328 ? 24.857 5.081 9.576 1.00 48.09 328 SER A C 1
ATOM 2527 O O . SER A 1 328 ? 25.035 6.140 8.999 1.00 48.09 328 SER A O 1
ATOM 2529 N N . LEU A 1 329 ? 23.786 4.867 10.347 1.00 49.25 329 LEU A N 1
ATOM 2530 C CA . LEU A 1 329 ? 22.731 5.866 10.572 1.00 49.25 329 LEU A CA 1
ATOM 2531 C C . LEU A 1 329 ? 23.228 7.016 11.454 1.00 49.25 329 LEU A C 1
ATOM 2533 O O . LEU A 1 329 ? 22.985 8.174 11.140 1.00 49.25 329 LEU A O 1
ATOM 2537 N N . VAL A 1 330 ? 24.018 6.727 12.495 1.00 47.62 330 VAL A N 1
ATOM 2538 C CA . VAL A 1 330 ? 24.657 7.772 13.318 1.00 47.62 330 VAL A CA 1
ATOM 2539 C C . VAL A 1 330 ? 25.705 8.551 12.511 1.00 47.62 330 VAL A C 1
ATOM 2541 O O . VAL A 1 330 ? 25.816 9.767 12.675 1.00 47.62 330 VAL A O 1
ATOM 2544 N N . LYS A 1 331 ? 26.442 7.894 11.597 1.00 45.25 331 LYS A N 1
ATOM 2545 C CA . LYS A 1 331 ? 27.347 8.581 10.657 1.00 45.25 331 LYS A CA 1
ATOM 2546 C C . LYS A 1 331 ? 26.603 9.368 9.586 1.00 45.25 331 LYS A C 1
ATOM 2548 O O . LYS A 1 331 ? 27.013 10.484 9.313 1.00 45.25 331 LYS A O 1
ATOM 2553 N N . GLN A 1 332 ? 25.523 8.832 9.016 1.00 44.69 332 GLN A N 1
ATOM 2554 C CA . GLN A 1 332 ? 24.728 9.538 8.016 1.00 44.69 332 GLN A CA 1
ATOM 2555 C C . GLN A 1 332 ? 24.057 10.761 8.617 1.00 44.69 332 GLN A C 1
ATOM 2557 O O . GLN A 1 332 ? 24.192 11.809 8.022 1.00 44.69 332 GLN A O 1
ATOM 2562 N N . VAL A 1 333 ? 23.505 10.715 9.831 1.00 42.34 333 VAL A N 1
ATOM 2563 C CA . VAL A 1 333 ? 22.990 11.924 10.508 1.00 42.34 333 VAL A CA 1
ATOM 2564 C C . VAL A 1 333 ? 24.098 12.960 10.763 1.00 42.34 333 VAL A C 1
ATOM 2566 O O . VAL A 1 333 ? 23.848 14.159 10.702 1.00 42.34 333 VAL A O 1
ATOM 2569 N N . SER A 1 334 ? 25.346 12.531 10.993 1.00 39.47 334 SER A N 1
ATOM 2570 C CA . SER A 1 334 ? 26.472 13.458 11.194 1.00 39.47 334 SER A CA 1
ATOM 2571 C C . SER A 1 334 ? 27.114 13.978 9.898 1.00 39.47 334 SER A C 1
ATOM 2573 O O . SER A 1 334 ? 27.681 15.067 9.928 1.00 39.47 334 SER A O 1
ATOM 2575 N N . THR A 1 335 ? 26.986 13.278 8.763 1.00 40.03 335 THR A N 1
ATOM 2576 C CA . THR A 1 335 ? 27.404 13.761 7.428 1.00 40.03 335 THR A CA 1
ATOM 2577 C C . THR A 1 335 ? 26.271 14.412 6.621 1.00 40.03 335 THR A C 1
ATOM 2579 O O . THR A 1 335 ? 26.536 15.250 5.772 1.00 40.03 335 THR A O 1
ATOM 2582 N N . GLU A 1 336 ? 25.005 14.084 6.891 1.00 39.91 336 GLU A N 1
ATOM 2583 C CA . GLU A 1 336 ? 23.805 14.728 6.327 1.00 39.91 336 GLU A CA 1
ATOM 2584 C C . GLU A 1 336 ? 23.503 16.072 6.983 1.00 39.91 336 GLU A C 1
ATOM 2586 O O . GLU A 1 336 ? 22.655 16.803 6.472 1.00 39.91 336 GLU A O 1
ATOM 2591 N N . ASN A 1 337 ? 24.246 16.442 8.032 1.00 39.69 337 ASN A N 1
ATOM 2592 C CA . ASN A 1 337 ? 24.369 17.833 8.456 1.00 39.69 337 ASN A CA 1
ATOM 2593 C C . ASN A 1 337 ? 24.791 18.762 7.305 1.00 39.69 337 ASN A C 1
ATOM 2595 O O . ASN A 1 337 ? 24.549 19.947 7.443 1.00 39.69 337 ASN A O 1
ATOM 2599 N N . ASP A 1 338 ? 25.352 18.254 6.196 1.00 36.34 338 ASP A N 1
ATOM 2600 C CA . ASP A 1 338 ? 25.644 19.016 4.966 1.00 36.34 338 ASP A CA 1
ATOM 2601 C C . ASP A 1 338 ? 24.541 18.908 3.879 1.00 36.34 338 ASP A C 1
ATOM 2603 O O . ASP A 1 338 ? 24.682 19.456 2.783 1.00 36.34 338 ASP A O 1
ATOM 2607 N N . SER A 1 339 ? 23.424 18.207 4.130 1.00 42.97 339 SER A N 1
ATOM 2608 C CA . SER A 1 339 ? 22.304 18.122 3.178 1.00 42.97 339 SER A CA 1
ATOM 2609 C C . SER A 1 339 ? 21.332 19.300 3.339 1.00 42.97 339 SER A C 1
ATOM 2611 O O . SER A 1 339 ? 20.944 19.686 4.445 1.00 42.97 339 SER A O 1
ATOM 2613 N N . ALA A 1 340 ? 20.870 19.857 2.216 1.00 40.22 340 ALA A N 1
ATOM 2614 C CA . ALA A 1 340 ? 19.975 21.020 2.180 1.00 40.22 340 ALA A CA 1
ATOM 2615 C C . ALA A 1 340 ? 18.626 20.825 2.917 1.00 40.22 340 ALA A C 1
ATOM 2617 O O . ALA A 1 340 ? 17.964 21.810 3.242 1.00 40.22 340 ALA A O 1
ATOM 2618 N N . LEU A 1 341 ? 18.215 19.579 3.195 1.00 38.50 341 LEU A N 1
ATOM 2619 C CA . LEU A 1 341 ? 16.988 19.250 3.934 1.00 38.50 341 LEU A CA 1
ATOM 2620 C C . LEU A 1 341 ? 17.199 19.220 5.458 1.00 38.50 341 LEU A C 1
ATOM 2622 O O . LEU A 1 341 ? 16.324 19.679 6.191 1.00 38.50 341 LEU A O 1
ATOM 2626 N N . ALA A 1 342 ? 18.360 18.761 5.942 1.00 38.25 342 ALA A N 1
ATOM 2627 C CA . ALA A 1 342 ? 18.704 18.780 7.369 1.00 38.25 342 ALA A CA 1
ATOM 2628 C C . ALA A 1 342 ? 18.941 20.213 7.880 1.00 38.25 342 ALA A C 1
ATOM 2630 O O . ALA A 1 342 ? 18.497 20.575 8.969 1.00 38.25 342 ALA A O 1
ATOM 2631 N N . HIS A 1 343 ? 19.536 21.074 7.047 1.00 42.50 343 HIS A N 1
ATOM 2632 C CA . HIS A 1 343 ? 19.649 22.509 7.328 1.00 42.50 343 HIS A CA 1
ATOM 2633 C C . HIS A 1 343 ? 18.309 23.255 7.329 1.00 42.50 343 HIS A C 1
ATOM 2635 O O . HIS A 1 343 ? 18.235 24.374 7.838 1.00 42.50 343 HIS A O 1
ATOM 2641 N N . ARG A 1 344 ? 17.250 22.666 6.760 1.00 40.44 344 ARG A N 1
ATOM 2642 C CA . ARG A 1 344 ? 15.959 23.340 6.610 1.00 40.44 344 ARG A CA 1
ATOM 2643 C C . ARG A 1 344 ? 15.160 23.358 7.912 1.00 40.44 344 ARG A C 1
ATOM 2645 O O . ARG A 1 344 ? 14.568 24.392 8.205 1.00 40.44 344 ARG A O 1
ATOM 2652 N N . PHE A 1 345 ? 15.194 22.293 8.731 1.00 46.03 345 PHE A N 1
ATOM 2653 C CA . PHE A 1 345 ? 14.358 22.191 9.946 1.00 46.03 345 PHE A CA 1
ATOM 2654 C C . PHE A 1 345 ? 14.991 21.413 11.131 1.00 46.03 345 PHE A C 1
ATOM 2656 O O . PHE A 1 345 ? 14.538 20.311 11.450 1.00 46.03 345 PHE A O 1
ATOM 2663 N N . PRO A 1 346 ? 15.949 22.005 11.875 1.00 43.94 346 PRO A N 1
ATOM 2664 C CA . PRO A 1 346 ? 16.617 21.360 13.022 1.00 43.94 346 PRO A CA 1
ATOM 2665 C C . PRO A 1 346 ? 15.682 20.953 14.182 1.00 43.94 346 PRO A C 1
ATOM 2667 O O . PRO A 1 346 ? 15.970 20.035 14.941 1.00 43.94 346 PRO A O 1
ATOM 2670 N N . LEU A 1 347 ? 14.531 21.620 14.322 1.00 46.41 347 LEU A N 1
ATOM 2671 C CA . LEU A 1 347 ? 13.551 21.365 15.392 1.00 46.41 347 LEU A CA 1
ATOM 2672 C C . LEU A 1 347 ? 12.756 20.058 15.214 1.00 46.41 347 LEU A C 1
ATOM 2674 O O . LEU A 1 347 ? 12.160 19.569 16.171 1.00 46.41 347 LEU A O 1
ATOM 2678 N N . LEU A 1 348 ? 12.711 19.494 14.000 1.00 49.41 348 LEU A N 1
ATOM 2679 C CA . LEU A 1 348 ? 12.019 18.225 13.727 1.00 49.41 348 LEU A CA 1
ATOM 2680 C C . LEU A 1 348 ? 12.936 17.005 13.909 1.00 49.41 348 LEU A C 1
ATOM 2682 O O . LEU A 1 348 ? 12.436 15.882 13.952 1.00 49.41 348 LEU A O 1
ATOM 2686 N N . THR A 1 349 ? 14.249 17.231 14.034 1.00 49.53 349 THR A N 1
ATOM 2687 C CA . THR A 1 349 ? 15.300 16.203 14.099 1.00 49.53 349 THR A CA 1
ATOM 2688 C C . THR A 1 349 ? 15.766 15.855 15.519 1.00 49.53 349 THR A C 1
ATOM 2690 O O . THR A 1 349 ? 16.516 14.898 15.680 1.00 49.53 349 THR A O 1
ATOM 2693 N N . GLU A 1 350 ? 15.326 16.582 16.553 1.00 46.44 350 GLU A N 1
ATOM 2694 C CA . GLU A 1 350 ? 15.687 16.318 17.958 1.00 46.44 350 GLU A CA 1
ATOM 2695 C C . GLU A 1 350 ? 14.769 15.264 18.621 1.00 46.44 350 GLU A C 1
ATOM 2697 O O . GLU A 1 350 ? 14.016 15.566 19.544 1.00 46.44 350 GLU A O 1
ATOM 2702 N N . GLU A 1 351 ? 14.805 14.009 18.166 1.00 49.91 351 GLU A N 1
ATOM 2703 C CA . GLU A 1 351 ? 14.352 12.865 18.982 1.00 49.91 351 GLU A CA 1
ATOM 2704 C C . GLU A 1 351 ? 15.581 12.017 19.370 1.00 49.91 351 GLU A C 1
ATOM 2706 O O . GLU A 1 351 ? 16.536 11.898 18.604 1.00 49.91 351 GLU A O 1
ATOM 2711 N N . ASN A 1 352 ? 15.620 11.485 20.597 1.00 48.53 352 ASN A N 1
ATOM 2712 C CA . ASN A 1 352 ? 16.753 10.702 21.104 1.00 48.53 352 ASN A CA 1
ATOM 2713 C C . ASN A 1 352 ? 16.872 9.378 20.323 1.00 48.53 352 ASN A C 1
ATOM 2715 O O . ASN A 1 352 ? 16.182 8.420 20.644 1.00 48.53 352 ASN A O 1
ATOM 2719 N N . LEU A 1 353 ? 17.810 9.267 19.373 1.00 53.53 353 LEU A N 1
ATOM 2720 C CA . LEU A 1 353 ? 18.127 8.009 18.656 1.00 53.53 353 LEU A CA 1
ATOM 2721 C C . LEU A 1 353 ? 18.754 6.904 19.555 1.00 53.53 353 LEU A C 1
ATOM 2723 O O . LEU A 1 353 ? 19.305 5.916 19.060 1.00 53.53 353 LEU A O 1
ATOM 2727 N N . MET A 1 354 ? 18.728 7.055 20.882 1.00 44.03 354 MET A N 1
ATOM 2728 C CA . MET A 1 354 ? 19.327 6.106 21.823 1.00 44.03 354 MET A CA 1
ATOM 2729 C C . MET A 1 354 ? 18.342 4.976 22.146 1.00 44.03 354 MET A C 1
ATOM 2731 O O . MET A 1 354 ? 17.507 5.120 23.030 1.00 44.03 354 MET A O 1
ATOM 2735 N N . GLY A 1 355 ? 18.475 3.840 21.454 1.00 53.38 355 GLY A N 1
ATOM 2736 C CA . GLY A 1 355 ? 17.679 2.628 21.720 1.00 53.38 355 GLY A CA 1
ATOM 2737 C C . GLY A 1 355 ? 17.152 1.891 20.485 1.00 53.38 355 GLY A C 1
ATOM 2738 O O . GLY A 1 355 ? 16.172 1.159 20.592 1.00 53.38 355 GLY A O 1
ATOM 2739 N N . MET A 1 356 ? 17.759 2.095 19.311 1.00 59.12 356 MET A N 1
ATOM 2740 C CA . MET A 1 356 ? 17.267 1.534 18.048 1.00 59.12 356 MET A CA 1
ATOM 2741 C C . MET A 1 356 ? 17.320 -0.001 18.058 1.00 59.12 356 MET A C 1
ATOM 2743 O O . MET A 1 356 ? 18.397 -0.589 18.166 1.00 59.12 356 MET A O 1
ATOM 2747 N N . THR A 1 357 ? 16.149 -0.626 17.940 1.00 72.00 357 THR A N 1
ATOM 2748 C CA . THR A 1 357 ? 15.954 -2.080 17.877 1.00 72.00 357 THR A CA 1
ATOM 2749 C C . THR A 1 357 ? 16.310 -2.620 16.493 1.00 72.00 357 THR A C 1
ATOM 2751 O O . THR A 1 357 ? 16.373 -1.880 15.508 1.00 72.00 357 THR A O 1
ATOM 2754 N N . SER A 1 358 ? 16.576 -3.922 16.392 1.00 84.00 358 SER A N 1
ATOM 2755 C CA . SER A 1 358 ? 16.788 -4.558 15.083 1.00 84.00 358 SER A CA 1
ATOM 2756 C C . SER A 1 358 ? 15.460 -4.767 14.342 1.00 84.00 358 SER A C 1
ATOM 2758 O O . SER A 1 358 ? 14.404 -4.890 14.966 1.00 84.00 358 SER A O 1
ATOM 2760 N N . PHE A 1 359 ? 15.491 -4.893 13.006 1.00 88.56 359 PHE A N 1
ATOM 2761 C CA . PHE A 1 359 ? 14.282 -5.254 12.245 1.00 88.56 359 PHE A CA 1
ATOM 2762 C C . PHE A 1 359 ? 13.662 -6.565 12.740 1.00 88.56 359 PHE A C 1
ATOM 2764 O O . PHE A 1 359 ? 12.443 -6.690 12.810 1.00 88.56 359 PHE A O 1
ATOM 2771 N N . ARG A 1 360 ? 14.500 -7.527 13.138 1.00 88.62 360 ARG A N 1
ATOM 2772 C CA . ARG A 1 360 ? 14.039 -8.797 13.693 1.00 88.62 360 ARG A CA 1
ATOM 2773 C C . ARG A 1 360 ? 13.235 -8.603 14.982 1.00 88.62 360 ARG A C 1
ATOM 2775 O O . ARG A 1 360 ? 12.164 -9.184 15.108 1.00 88.62 360 ARG A O 1
ATOM 2782 N N . GLU A 1 361 ? 13.720 -7.781 15.908 1.00 89.25 361 GLU A N 1
ATOM 2783 C CA . GLU A 1 361 ? 12.992 -7.463 17.144 1.00 89.25 361 GLU A CA 1
ATOM 2784 C C . GLU A 1 361 ? 11.679 -6.736 16.847 1.00 89.25 361 GLU A C 1
ATOM 2786 O O . GLU A 1 361 ? 10.645 -7.071 17.416 1.00 89.25 361 GLU A O 1
ATOM 2791 N N . VAL A 1 362 ? 11.685 -5.780 15.913 1.00 91.69 362 VAL A N 1
ATOM 2792 C CA . VAL A 1 362 ? 10.462 -5.083 15.486 1.00 91.69 362 VAL A CA 1
ATOM 2793 C C . VAL A 1 362 ? 9.448 -6.048 14.871 1.00 91.69 362 VAL A C 1
ATOM 2795 O O . VAL A 1 362 ? 8.268 -5.979 15.212 1.00 91.69 362 VAL A O 1
ATOM 2798 N N . LEU A 1 363 ? 9.892 -6.988 14.033 1.00 93.94 363 LEU A N 1
ATOM 2799 C CA . LEU A 1 363 ? 9.042 -8.041 13.476 1.00 93.94 363 LEU A CA 1
ATOM 2800 C C . LEU A 1 363 ? 8.440 -8.920 14.581 1.00 93.94 363 LEU A C 1
ATOM 2802 O O . LEU A 1 363 ? 7.247 -9.215 14.544 1.00 93.94 363 LEU A O 1
ATOM 2806 N N . GLU A 1 364 ? 9.230 -9.317 15.580 1.00 93.12 364 GLU A N 1
ATOM 2807 C CA . GLU A 1 364 ? 8.744 -10.100 16.722 1.00 93.12 364 GLU A CA 1
ATOM 2808 C C . GLU A 1 364 ? 7.665 -9.327 17.509 1.00 93.12 364 GLU A C 1
ATOM 2810 O O . GLU A 1 364 ? 6.601 -9.885 17.789 1.00 93.12 364 GLU A O 1
ATOM 2815 N N . LYS A 1 365 ? 7.864 -8.027 17.766 1.00 92.94 365 LYS A N 1
ATOM 2816 C CA . LYS A 1 365 ? 6.868 -7.157 18.425 1.00 92.94 365 LYS A CA 1
ATOM 2817 C C . LYS A 1 365 ? 5.596 -6.979 17.592 1.00 92.94 365 LYS A C 1
ATOM 2819 O O . LYS A 1 365 ? 4.488 -7.070 18.118 1.00 92.94 365 LYS A O 1
ATOM 2824 N N . MET A 1 366 ? 5.723 -6.796 16.277 1.00 95.69 366 MET A N 1
ATOM 2825 C CA . MET A 1 366 ? 4.577 -6.753 15.360 1.00 95.69 366 MET A CA 1
ATOM 2826 C C . MET A 1 366 ? 3.784 -8.064 15.374 1.00 95.69 366 MET A C 1
ATOM 2828 O O . MET A 1 366 ? 2.555 -8.047 15.402 1.00 95.69 366 MET A O 1
ATOM 2832 N N . LEU A 1 367 ? 4.466 -9.211 15.410 1.00 96.06 367 LEU A N 1
ATOM 2833 C CA . LEU A 1 367 ? 3.800 -10.508 15.519 1.00 96.06 367 LEU A CA 1
ATOM 2834 C C . LEU A 1 367 ? 3.083 -10.676 16.861 1.00 96.06 367 LEU A C 1
ATOM 2836 O O . LEU A 1 367 ? 2.015 -11.282 16.886 1.00 96.06 367 LEU A O 1
ATOM 2840 N N . VAL A 1 368 ? 3.594 -10.114 17.963 1.00 93.88 368 VAL A N 1
ATOM 2841 C CA . VAL A 1 368 ? 2.868 -10.089 19.246 1.00 93.88 368 VAL A CA 1
ATOM 2842 C C . VAL A 1 368 ? 1.538 -9.347 19.106 1.00 93.88 368 VAL A C 1
ATOM 2844 O O . VAL A 1 368 ? 0.521 -9.870 19.561 1.00 93.88 368 VAL A O 1
ATOM 2847 N N . ILE A 1 369 ? 1.513 -8.197 18.422 1.00 93.56 369 ILE A N 1
ATOM 2848 C CA . ILE A 1 369 ? 0.279 -7.433 18.163 1.00 93.56 369 ILE A CA 1
ATOM 2849 C C . ILE A 1 369 ? -0.759 -8.283 17.420 1.00 93.56 369 ILE A C 1
ATOM 2851 O O . ILE A 1 369 ? -1.940 -8.249 17.752 1.00 93.56 369 ILE A O 1
ATOM 2855 N N . VAL A 1 370 ? -0.320 -9.080 16.445 1.00 95.00 370 VAL A N 1
ATOM 2856 C CA . VAL A 1 370 ? -1.209 -9.913 15.620 1.00 95.00 370 VAL A CA 1
ATOM 2857 C C . VAL A 1 370 ? -1.664 -11.186 16.345 1.00 95.00 370 VAL A C 1
ATOM 2859 O O . VAL A 1 370 ? -2.816 -11.599 16.231 1.00 95.00 370 VAL A O 1
ATOM 2862 N N . VAL A 1 371 ? -0.771 -11.827 17.101 1.00 94.75 371 VAL A N 1
ATOM 2863 C CA . VAL A 1 371 ? -0.991 -13.162 17.680 1.00 94.75 371 VAL A CA 1
ATOM 2864 C C . VAL A 1 371 ? -1.651 -13.110 19.053 1.00 94.75 371 VAL A C 1
ATOM 2866 O O . VAL A 1 371 ? -2.461 -13.981 19.382 1.00 94.75 371 VAL A O 1
ATOM 2869 N N . LEU A 1 372 ? -1.289 -12.134 19.889 1.00 91.88 372 LEU A N 1
ATOM 2870 C CA . LEU A 1 372 ? -1.746 -12.074 21.277 1.00 91.88 372 LEU A CA 1
ATOM 2871 C C . LEU A 1 372 ? -3.275 -11.958 21.410 1.00 91.88 372 LEU A C 1
ATOM 2873 O O . LEU A 1 372 ? -3.801 -12.681 22.258 1.00 91.88 372 LEU A O 1
ATOM 2877 N N . PRO A 1 373 ? -4.001 -11.157 20.596 1.00 90.56 373 PRO A N 1
ATOM 2878 C CA . PRO A 1 373 ? -5.463 -11.105 20.646 1.00 90.56 373 PRO A CA 1
ATOM 2879 C C . PRO A 1 373 ? -6.080 -12.484 20.440 1.00 90.56 373 PRO A C 1
ATOM 2881 O O . PRO A 1 373 ? -6.805 -12.959 21.302 1.00 90.56 373 PRO A O 1
ATOM 2884 N N . VAL A 1 374 ? -5.667 -13.206 19.391 1.00 93.00 374 VAL A N 1
ATOM 2885 C CA . VAL A 1 374 ? -6.169 -14.561 19.111 1.00 93.00 374 VAL A CA 1
ATOM 2886 C C . VAL A 1 374 ? -5.865 -15.512 20.269 1.00 93.00 374 VAL A C 1
ATOM 2888 O O . VAL A 1 374 ? -6.738 -16.259 20.703 1.00 93.00 374 VAL A O 1
ATOM 2891 N N . ARG A 1 375 ? -4.646 -15.472 20.830 1.00 92.94 375 ARG A N 1
ATOM 2892 C CA . ARG A 1 375 ? -4.287 -16.308 21.992 1.00 92.94 375 ARG A CA 1
ATOM 2893 C C . ARG A 1 375 ? -5.161 -16.025 23.210 1.00 92.94 375 ARG A C 1
ATOM 2895 O O . ARG A 1 375 ? -5.483 -16.967 23.931 1.00 92.94 375 ARG A O 1
ATOM 2902 N N . LYS A 1 376 ? -5.496 -14.760 23.460 1.00 89.88 376 LYS A N 1
ATOM 2903 C CA . LYS A 1 376 ? -6.348 -14.353 24.579 1.00 89.88 376 LYS A CA 1
ATOM 2904 C C . LYS A 1 376 ? -7.800 -14.741 24.354 1.00 89.88 376 LYS A C 1
ATOM 2906 O O . LYS A 1 376 ? -8.387 -15.349 25.246 1.00 89.88 376 LYS A O 1
ATOM 2911 N N . SER A 1 377 ? -8.331 -14.516 23.158 1.00 90.25 377 SER A N 1
ATOM 2912 C CA . SER A 1 377 ? -9.700 -14.897 22.806 1.00 90.25 377 SER A CA 1
ATOM 2913 C C . SER A 1 377 ? -9.888 -16.420 22.899 1.00 90.25 377 SER A C 1
ATOM 2915 O O . SER A 1 377 ? -10.858 -16.879 23.496 1.00 90.25 377 SER A O 1
ATOM 2917 N N . LEU A 1 378 ? -8.892 -17.221 22.486 1.00 91.88 378 LEU A N 1
ATOM 2918 C CA . LEU A 1 378 ? -8.880 -18.683 22.697 1.00 91.88 378 LEU A CA 1
ATOM 2919 C C . LEU A 1 378 ? -8.915 -19.100 24.180 1.00 91.88 378 LEU A C 1
ATOM 2921 O O . LEU A 1 378 ? -9.368 -20.196 24.505 1.00 91.88 378 LEU A O 1
ATOM 2925 N N . ARG A 1 379 ? -8.424 -18.249 25.088 1.00 90.69 379 ARG A N 1
ATOM 2926 C CA . ARG A 1 379 ? -8.457 -18.459 26.547 1.00 90.69 379 ARG A CA 1
ATOM 2927 C C . ARG A 1 379 ? -9.645 -17.779 27.227 1.00 90.69 379 ARG A C 1
ATOM 2929 O O . ARG A 1 379 ? -9.760 -17.876 28.446 1.00 90.69 379 ARG A O 1
ATOM 2936 N N . LYS A 1 380 ? -10.512 -17.105 26.464 1.00 86.69 380 LYS A N 1
ATOM 2937 C CA . LYS A 1 380 ? -11.603 -16.256 26.970 1.00 86.69 380 LYS A CA 1
A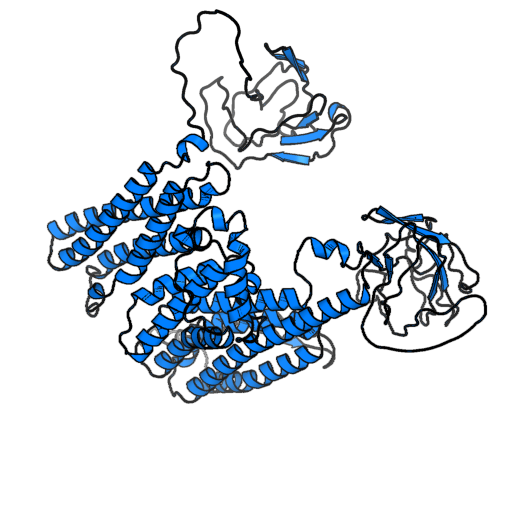TOM 2938 C C . LYS A 1 380 ? -11.104 -15.143 27.904 1.00 86.69 380 LYS A C 1
ATOM 2940 O O . LYS A 1 380 ? -11.776 -14.765 28.860 1.00 86.69 380 LYS A O 1
ATOM 2945 N N . GLU A 1 381 ? -9.902 -14.637 27.635 1.00 84.69 381 GLU A N 1
ATOM 2946 C CA . GLU A 1 381 ? -9.328 -13.466 28.298 1.00 84.69 381 GLU A CA 1
ATOM 2947 C C . GLU A 1 381 ? -9.721 -12.182 27.553 1.00 84.69 381 GLU A C 1
ATOM 2949 O O . GLU A 1 381 ? -9.953 -12.197 26.346 1.00 84.69 381 GLU A O 1
ATOM 2954 N N . VAL A 1 382 ? -9.747 -11.054 28.267 1.00 75.00 382 VAL A N 1
ATOM 2955 C CA . VAL A 1 382 ? -10.074 -9.743 27.688 1.00 75.00 382 VAL A CA 1
ATOM 2956 C C . VAL A 1 382 ? -9.036 -9.346 26.634 1.00 75.00 382 VAL A C 1
ATOM 2958 O O . VAL A 1 382 ? -7.823 -9.386 26.889 1.00 75.00 382 VAL A O 1
ATOM 2961 N N . GLU A 1 383 ? -9.521 -8.944 25.458 1.00 69.00 383 GLU A N 1
ATOM 2962 C CA . GLU A 1 383 ? -8.686 -8.413 24.385 1.00 69.00 383 GLU A CA 1
ATOM 2963 C C . GLU A 1 383 ? -7.992 -7.122 24.818 1.00 69.00 383 GLU A C 1
ATOM 2965 O O . GLU A 1 383 ? -8.585 -6.237 25.430 1.00 69.00 383 GLU A O 1
ATOM 2970 N N . LEU A 1 384 ? -6.703 -7.031 24.495 1.00 69.31 384 LEU A N 1
ATOM 2971 C CA . LEU A 1 384 ? -5.901 -5.851 24.796 1.00 69.31 384 LEU A CA 1
ATOM 2972 C C . LEU A 1 384 ? -5.889 -4.896 23.600 1.00 69.31 384 LEU A C 1
ATOM 2974 O O . LEU A 1 384 ? -6.236 -3.728 23.719 1.00 69.31 384 LEU A O 1
ATOM 2978 N N . PHE A 1 385 ? -5.500 -5.381 22.421 1.00 81.81 385 PHE A N 1
ATOM 2979 C CA . PHE A 1 385 ? -5.287 -4.513 21.267 1.00 81.81 385 PHE A CA 1
ATOM 2980 C C . PHE A 1 385 ? -6.586 -4.196 20.529 1.00 81.81 385 PHE A C 1
ATOM 2982 O O . PHE A 1 385 ? -7.426 -5.067 20.328 1.00 81.81 385 PHE A O 1
ATOM 2989 N N . SER A 1 386 ? -6.715 -2.953 20.058 1.00 81.00 386 SER A N 1
ATOM 2990 C CA . SER A 1 386 ? -7.832 -2.579 19.191 1.00 81.00 386 SER A CA 1
ATOM 2991 C C . SER A 1 386 ? -7.756 -3.311 17.839 1.00 81.00 386 SER A C 1
ATOM 2993 O O . SER A 1 386 ? -6.653 -3.467 17.298 1.00 81.00 386 SER A O 1
ATOM 2995 N N . PRO A 1 387 ? -8.898 -3.676 17.224 1.00 84.25 387 PRO A N 1
ATOM 2996 C CA . PRO A 1 387 ? -8.919 -4.297 15.895 1.00 84.25 387 PRO A CA 1
ATOM 2997 C C . PRO A 1 387 ? -8.215 -3.455 14.821 1.00 84.25 387 PRO A C 1
ATOM 2999 O O . PRO A 1 387 ? -7.563 -3.990 13.928 1.00 84.25 387 PRO A O 1
ATOM 3002 N N . HIS A 1 388 ? -8.282 -2.124 14.947 1.00 85.56 388 HIS A N 1
ATOM 3003 C CA . HIS A 1 388 ? -7.611 -1.180 14.053 1.00 85.56 388 HIS A CA 1
ATOM 3004 C C . HIS A 1 388 ? -6.083 -1.321 14.094 1.00 85.56 388 HIS A C 1
ATOM 3006 O O . HIS A 1 388 ? -5.444 -1.346 13.043 1.00 85.56 388 HIS A O 1
ATOM 3012 N N . LEU A 1 389 ? -5.488 -1.452 15.289 1.00 90.81 389 LEU A N 1
ATOM 3013 C CA . LEU A 1 389 ? -4.046 -1.673 15.421 1.00 90.81 389 LEU A CA 1
ATOM 3014 C C . LEU A 1 389 ? -3.643 -3.006 14.779 1.00 90.81 389 LEU A C 1
ATOM 3016 O O . LEU A 1 389 ? -2.712 -3.037 13.979 1.00 90.81 389 LEU A O 1
ATOM 3020 N N . VAL A 1 390 ? -4.377 -4.082 15.078 1.00 92.81 390 VAL A N 1
ATOM 3021 C CA . VAL A 1 390 ? -4.108 -5.428 14.545 1.00 92.81 390 VAL A CA 1
ATOM 3022 C C . VAL A 1 390 ? -4.180 -5.445 13.017 1.00 92.81 390 VAL A C 1
ATOM 3024 O O . VAL A 1 390 ? -3.266 -5.950 12.360 1.00 92.81 390 VAL A O 1
ATOM 3027 N N . SER A 1 391 ? -5.232 -4.851 12.446 1.00 92.06 391 SER A N 1
ATOM 3028 C CA . SER A 1 391 ? -5.421 -4.760 10.998 1.00 92.06 391 SER A CA 1
ATOM 3029 C C . SER A 1 391 ? -4.310 -3.948 10.331 1.00 92.06 391 SER A C 1
ATOM 3031 O O . SER A 1 391 ? -3.745 -4.400 9.339 1.00 92.06 391 SER A O 1
ATOM 3033 N N . ASN A 1 392 ? -3.928 -2.794 10.890 1.00 94.00 392 ASN A N 1
ATOM 3034 C CA . ASN A 1 392 ? -2.853 -1.972 10.324 1.00 94.00 392 ASN A CA 1
ATOM 3035 C C . ASN A 1 392 ? -1.481 -2.653 10.434 1.00 94.00 392 ASN A C 1
ATOM 3037 O O . ASN A 1 392 ? -0.674 -2.548 9.514 1.00 94.00 392 ASN A O 1
ATOM 3041 N N . THR A 1 393 ? -1.207 -3.391 11.516 1.00 96.19 393 THR A N 1
ATOM 3042 C CA . THR A 1 393 ? 0.023 -4.193 11.628 1.00 96.19 393 THR A CA 1
ATOM 3043 C C . THR A 1 393 ? 0.051 -5.325 10.601 1.00 96.19 393 THR A C 1
ATOM 3045 O O . THR A 1 393 ? 1.080 -5.542 9.965 1.00 96.19 393 THR A O 1
ATOM 3048 N N . CYS A 1 394 ? -1.074 -6.011 10.381 1.00 96.00 394 CYS A N 1
ATOM 3049 C CA . CYS A 1 394 ? -1.193 -7.002 9.311 1.00 96.00 394 CYS A CA 1
ATOM 3050 C C . CYS A 1 394 ? -0.985 -6.371 7.925 1.00 96.00 394 CYS A C 1
ATOM 3052 O O . CYS A 1 394 ? -0.237 -6.914 7.117 1.00 96.00 394 CYS A O 1
ATOM 3054 N N . GLY A 1 395 ? -1.592 -5.210 7.666 1.00 94.19 395 GLY A N 1
ATOM 3055 C CA . GLY A 1 395 ? -1.397 -4.455 6.428 1.00 94.19 395 GLY A CA 1
ATOM 3056 C C . GLY A 1 395 ? 0.074 -4.123 6.186 1.00 94.19 395 GLY A C 1
ATOM 3057 O O . GLY A 1 395 ? 0.591 -4.399 5.109 1.00 94.19 395 GLY A O 1
ATOM 3058 N N . LEU A 1 396 ? 0.784 -3.642 7.210 1.00 95.38 396 LEU A N 1
ATOM 3059 C CA . LEU A 1 396 ? 2.201 -3.305 7.088 1.00 95.38 396 LEU A CA 1
ATOM 3060 C C . LEU A 1 396 ? 3.072 -4.538 6.827 1.00 95.38 396 LEU A C 1
ATOM 3062 O O . LEU A 1 396 ? 3.927 -4.498 5.948 1.00 95.38 396 LEU A O 1
ATOM 3066 N N . LEU A 1 397 ? 2.836 -5.652 7.528 1.00 96.62 397 LEU A N 1
ATOM 3067 C CA . LEU A 1 397 ? 3.546 -6.910 7.265 1.00 96.62 397 LEU A CA 1
ATOM 3068 C C . LEU A 1 397 ? 3.307 -7.412 5.833 1.00 96.62 397 LEU A C 1
ATOM 3070 O O . LEU A 1 397 ? 4.249 -7.856 5.176 1.00 96.62 397 LEU A O 1
ATOM 3074 N N . ALA A 1 398 ? 2.074 -7.307 5.333 1.00 94.44 398 ALA A N 1
ATOM 3075 C CA . ALA A 1 398 ? 1.742 -7.659 3.958 1.00 94.44 398 ALA A CA 1
ATOM 3076 C C . ALA A 1 398 ? 2.451 -6.739 2.947 1.00 94.44 398 ALA A C 1
ATOM 3078 O O . ALA A 1 398 ? 3.049 -7.241 1.996 1.00 94.44 398 ALA A O 1
ATOM 3079 N N . SER A 1 399 ? 2.467 -5.422 3.184 1.00 93.62 399 SER A N 1
ATOM 3080 C CA . SER A 1 399 ? 3.178 -4.446 2.347 1.00 93.62 399 SER A CA 1
ATOM 3081 C C . SER A 1 399 ? 4.689 -4.683 2.325 1.00 93.62 399 SER A C 1
ATOM 3083 O O . SER A 1 399 ? 5.292 -4.623 1.257 1.00 93.62 399 SER A O 1
ATOM 3085 N N . ILE A 1 400 ? 5.299 -5.038 3.464 1.00 93.44 400 ILE A N 1
ATOM 3086 C CA . ILE A 1 400 ? 6.722 -5.414 3.536 1.00 93.44 400 ILE A CA 1
ATOM 3087 C C . ILE A 1 400 ? 7.000 -6.625 2.638 1.00 93.44 400 ILE A C 1
ATOM 3089 O O . ILE A 1 400 ? 7.944 -6.604 1.851 1.00 93.44 400 ILE A O 1
ATOM 3093 N N . VAL A 1 401 ? 6.184 -7.681 2.737 1.00 93.81 401 VAL A N 1
ATOM 3094 C CA . VAL A 1 401 ? 6.349 -8.883 1.903 1.00 93.81 401 VAL A CA 1
ATOM 3095 C C . VAL A 1 401 ? 6.137 -8.552 0.427 1.00 93.81 401 VAL A C 1
ATOM 3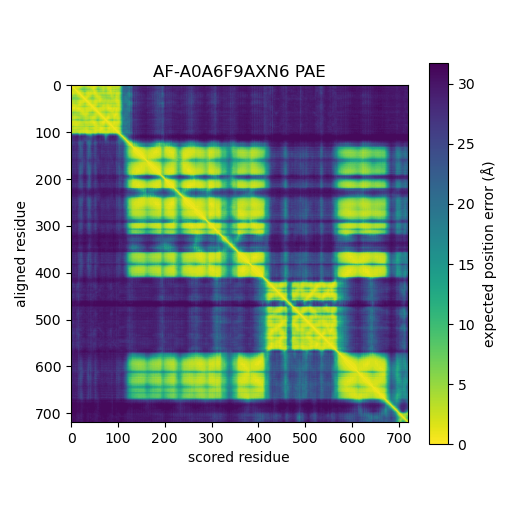097 O O . VAL A 1 401 ? 6.919 -9.009 -0.404 1.00 93.81 401 VAL A O 1
ATOM 3100 N N . SER A 1 402 ? 5.124 -7.748 0.099 1.00 91.12 402 SER A N 1
ATOM 3101 C CA . SER A 1 402 ? 4.846 -7.310 -1.271 1.00 91.12 402 SER A CA 1
ATOM 3102 C C . SER A 1 402 ? 6.028 -6.549 -1.875 1.00 91.12 402 SER A C 1
ATOM 3104 O O . SER A 1 402 ? 6.449 -6.870 -2.985 1.00 91.12 402 SER A O 1
ATOM 3106 N N . GLU A 1 403 ? 6.585 -5.573 -1.153 1.00 90.19 403 GLU A N 1
ATOM 3107 C CA . GLU A 1 403 ? 7.729 -4.783 -1.619 1.00 90.19 403 GLU A CA 1
ATOM 3108 C C . GLU A 1 403 ? 8.971 -5.662 -1.783 1.00 90.19 403 GLU A C 1
ATOM 3110 O O . GLU A 1 403 ? 9.527 -5.712 -2.872 1.00 90.19 403 GLU A O 1
ATOM 3115 N N . LEU A 1 404 ? 9.338 -6.457 -0.769 1.00 91.50 404 LEU A N 1
ATOM 3116 C CA . LEU A 1 404 ? 10.496 -7.359 -0.848 1.00 91.50 404 LEU A CA 1
ATOM 3117 C C . LEU A 1 404 ? 10.374 -8.378 -1.985 1.00 91.50 404 LEU A C 1
ATOM 3119 O O . LEU A 1 404 ? 11.369 -8.696 -2.632 1.00 91.50 404 LEU A O 1
ATOM 3123 N N . THR A 1 405 ? 9.167 -8.887 -2.236 1.00 89.81 405 THR A N 1
ATOM 3124 C CA . THR A 1 405 ? 8.889 -9.795 -3.356 1.00 89.81 405 THR A CA 1
ATOM 3125 C C . THR A 1 405 ? 9.072 -9.072 -4.691 1.00 89.81 405 THR A C 1
ATOM 3127 O O . THR A 1 405 ? 9.717 -9.607 -5.591 1.00 89.81 405 THR A O 1
ATOM 3130 N N . ALA A 1 406 ? 8.560 -7.846 -4.827 1.00 86.38 406 ALA A N 1
ATOM 3131 C CA . ALA A 1 406 ? 8.751 -7.044 -6.033 1.00 86.38 406 ALA A CA 1
ATOM 3132 C C . ALA A 1 406 ? 10.238 -6.726 -6.274 1.00 86.38 406 ALA A C 1
ATOM 3134 O O . ALA A 1 406 ? 10.713 -6.871 -7.404 1.00 86.38 406 ALA A O 1
ATOM 3135 N N . SER A 1 407 ? 10.987 -6.379 -5.220 1.00 86.19 407 SER A N 1
ATOM 3136 C CA . SER A 1 407 ? 12.436 -6.160 -5.285 1.00 86.19 407 SER A CA 1
ATOM 3137 C C . SER A 1 407 ? 13.198 -7.446 -5.620 1.00 86.19 407 SER A C 1
ATOM 3139 O O . SER A 1 407 ? 14.185 -7.389 -6.345 1.00 86.19 407 SER A O 1
ATOM 3141 N N . ALA A 1 408 ? 12.753 -8.609 -5.130 1.00 86.31 408 ALA A N 1
ATOM 3142 C CA . ALA A 1 408 ? 13.358 -9.912 -5.425 1.00 86.31 408 ALA A CA 1
ATOM 3143 C C . ALA A 1 408 ? 13.156 -10.357 -6.883 1.00 86.31 408 ALA A C 1
ATOM 3145 O O . ALA A 1 408 ? 13.972 -11.098 -7.419 1.00 86.31 408 ALA A O 1
ATOM 3146 N N . LEU A 1 409 ? 12.078 -9.904 -7.526 1.00 80.75 409 LEU A N 1
ATOM 3147 C CA . LEU A 1 409 ? 11.774 -10.187 -8.933 1.00 80.75 409 LEU A CA 1
ATOM 3148 C C . LEU A 1 409 ? 12.334 -9.129 -9.895 1.00 80.75 409 LEU A C 1
ATOM 3150 O O . LEU A 1 409 ? 12.072 -9.193 -11.096 1.00 80.75 409 LEU A O 1
ATOM 3154 N N . GLY A 1 410 ? 13.042 -8.120 -9.376 1.00 71.06 410 GLY A N 1
ATOM 3155 C CA . GLY A 1 410 ? 13.546 -6.999 -10.169 1.00 71.06 410 GLY A CA 1
ATOM 3156 C C . GLY A 1 410 ? 12.442 -6.104 -10.755 1.00 71.06 410 GLY A C 1
ATOM 3157 O O . GLY A 1 410 ? 12.704 -5.351 -11.693 1.00 71.06 410 GLY A O 1
ATOM 3158 N N . SER A 1 411 ? 11.218 -6.170 -10.212 1.00 59.00 411 SER A N 1
ATOM 3159 C CA . SER A 1 411 ? 10.012 -5.508 -10.735 1.00 59.00 411 SER A CA 1
ATOM 3160 C C . SER A 1 411 ? 9.851 -4.044 -10.289 1.00 59.00 411 SER A C 1
ATOM 3162 O O . SER A 1 411 ? 8.828 -3.427 -10.593 1.00 59.00 411 SER A O 1
ATOM 3164 N N . GLU A 1 412 ? 10.813 -3.466 -9.564 1.00 56.16 412 GLU A N 1
ATOM 3165 C CA . GLU A 1 412 ? 10.723 -2.067 -9.128 1.00 56.16 412 GLU A CA 1
ATOM 3166 C C . GLU A 1 412 ? 10.799 -1.099 -10.315 1.00 56.16 412 GLU A C 1
ATOM 3168 O O . GLU A 1 412 ? 11.718 -1.148 -11.124 1.00 56.16 412 GLU A O 1
ATOM 3173 N N . VAL A 1 413 ? 9.856 -0.169 -10.429 1.00 43.03 413 VAL A N 1
ATOM 3174 C CA . VAL A 1 413 ? 9.877 0.873 -11.468 1.00 43.03 413 VAL A CA 1
ATOM 3175 C C . VAL A 1 413 ? 10.805 2.016 -11.033 1.00 43.03 413 VAL A C 1
ATOM 3177 O O . VAL A 1 413 ? 10.387 3.162 -10.933 1.00 43.03 413 VAL A O 1
ATOM 3180 N N . ASP A 1 414 ? 12.071 1.726 -10.731 1.00 39.94 414 ASP A N 1
ATOM 3181 C CA . ASP A 1 414 ? 13.078 2.780 -10.570 1.00 39.94 414 ASP A CA 1
ATOM 3182 C C . ASP A 1 414 ? 13.599 3.176 -11.958 1.00 39.94 414 ASP A C 1
ATOM 3184 O O . ASP A 1 414 ? 13.839 2.323 -12.809 1.00 39.94 414 ASP A O 1
ATOM 3188 N N . GLY A 1 415 ? 13.799 4.473 -12.220 1.00 37.38 415 GLY A N 1
ATOM 3189 C CA . GLY A 1 415 ? 14.253 4.993 -13.524 1.00 37.38 415 GLY A CA 1
ATOM 3190 C C . GLY A 1 415 ? 15.565 4.380 -14.051 1.00 37.38 415 GLY A C 1
ATOM 3191 O O . GLY A 1 415 ? 15.834 4.447 -15.251 1.00 37.38 415 GLY A O 1
ATOM 3192 N N . LEU A 1 416 ? 16.345 3.709 -13.191 1.00 39.75 416 LEU A N 1
ATOM 3193 C CA . LEU A 1 416 ? 17.502 2.888 -13.573 1.00 39.75 416 LEU A CA 1
ATOM 3194 C C . LEU A 1 416 ? 17.133 1.574 -14.293 1.00 39.75 416 LEU A C 1
ATOM 3196 O O . LEU A 1 416 ? 17.959 1.027 -15.023 1.00 39.75 416 LEU A O 1
ATOM 3200 N N . ASN A 1 417 ? 15.910 1.057 -14.145 1.00 40.94 417 ASN A N 1
ATOM 3201 C CA . ASN A 1 417 ? 15.476 -0.186 -14.790 1.00 40.94 417 ASN A CA 1
ATOM 3202 C C . ASN A 1 417 ? 15.266 -0.052 -16.310 1.00 40.94 417 ASN A C 1
ATOM 3204 O O . ASN A 1 417 ? 15.191 -1.064 -17.006 1.00 40.94 417 ASN A O 1
ATOM 3208 N N . SER A 1 418 ? 15.279 1.166 -16.865 1.00 44.34 418 SER A N 1
ATOM 3209 C CA . SER A 1 418 ? 15.276 1.385 -18.324 1.00 44.34 418 SER A CA 1
ATOM 3210 C C . SER A 1 418 ? 16.591 0.953 -19.009 1.00 44.34 418 SER A C 1
ATOM 3212 O O . SER A 1 418 ? 16.622 0.680 -20.216 1.00 44.34 418 SER A O 1
ATOM 3214 N N . LEU A 1 419 ? 17.682 0.844 -18.238 1.00 46.75 419 LEU A N 1
ATOM 3215 C CA . LEU A 1 419 ? 19.000 0.402 -18.715 1.00 46.75 419 LEU A CA 1
ATOM 3216 C C . LEU A 1 419 ? 19.140 -1.131 -18.741 1.00 46.75 419 LEU A C 1
ATOM 3218 O O . LEU A 1 419 ? 19.803 -1.685 -19.616 1.00 46.75 419 LEU A O 1
ATOM 3222 N N . HIS A 1 420 ? 18.456 -1.835 -17.836 1.00 50.88 420 HIS A N 1
ATOM 3223 C CA . HIS A 1 420 ? 18.625 -3.281 -17.635 1.00 50.88 420 HIS A CA 1
ATOM 3224 C C . HIS A 1 420 ? 17.378 -4.123 -17.950 1.00 50.88 420 HIS A C 1
ATOM 3226 O O . HIS A 1 420 ? 17.366 -5.316 -17.656 1.00 50.88 420 HIS A O 1
ATOM 3232 N N . SER A 1 421 ? 16.337 -3.549 -18.559 1.00 56.22 421 SER A N 1
ATOM 3233 C CA . SER A 1 421 ? 15.214 -4.322 -19.100 1.00 56.22 421 SER A CA 1
ATOM 3234 C C . SER A 1 421 ? 15.625 -5.036 -20.392 1.00 56.22 421 SER A C 1
ATOM 3236 O O . SER A 1 421 ? 16.309 -4.450 -21.234 1.00 56.22 421 SER A O 1
ATOM 3238 N N . VAL A 1 422 ? 15.243 -6.315 -20.549 1.00 66.88 422 VAL A N 1
ATOM 3239 C CA . VAL A 1 422 ? 15.463 -7.046 -21.811 1.00 66.88 422 VAL A CA 1
ATOM 3240 C C . VAL A 1 422 ? 14.677 -6.311 -22.882 1.00 66.88 422 VAL A C 1
ATOM 3242 O O . VAL A 1 422 ? 13.449 -6.261 -22.832 1.00 66.88 422 VAL A O 1
ATOM 3245 N N . LYS A 1 423 ? 15.377 -5.753 -23.859 1.00 79.06 423 LYS A N 1
ATOM 3246 C CA . LYS A 1 423 ? 14.777 -5.162 -25.048 1.00 79.06 423 LYS A CA 1
ATOM 3247 C C . LYS A 1 423 ? 14.798 -6.195 -26.159 1.00 79.06 423 LYS A C 1
ATOM 3249 O O . LYS A 1 423 ? 15.733 -6.985 -26.275 1.00 79.06 423 LYS A O 1
ATOM 3254 N N . SER A 1 424 ? 13.769 -6.179 -26.992 1.00 83.69 424 SER A N 1
ATOM 3255 C CA . SER A 1 424 ? 13.752 -6.927 -28.245 1.00 83.69 424 SER A CA 1
ATOM 3256 C C . SER A 1 424 ? 13.897 -5.938 -29.389 1.00 83.69 424 SER A C 1
ATOM 3258 O O . SER A 1 424 ? 13.235 -4.897 -29.402 1.00 83.69 424 SER A O 1
ATOM 3260 N N . THR A 1 425 ? 14.756 -6.242 -30.359 1.00 88.31 425 THR A N 1
ATOM 3261 C CA . THR A 1 425 ? 14.735 -5.503 -31.624 1.00 88.31 425 THR A CA 1
ATOM 3262 C C . THR A 1 425 ? 13.347 -5.632 -32.256 1.00 88.31 425 THR A C 1
ATOM 3264 O O . THR A 1 425 ? 12.755 -6.716 -32.182 1.00 88.31 425 THR A O 1
ATOM 3267 N N . PRO A 1 426 ? 12.847 -4.613 -32.979 1.00 89.06 426 PRO A N 1
ATOM 3268 C CA . PRO A 1 426 ? 11.696 -4.802 -33.853 1.00 89.06 426 PRO A CA 1
ATOM 3269 C C . PRO A 1 426 ? 11.896 -6.021 -34.755 1.00 89.06 426 PRO A C 1
ATOM 3271 O O . PRO A 1 426 ? 13.030 -6.383 -35.087 1.00 89.06 426 PRO A O 1
ATOM 3274 N N . ASN A 1 427 ? 10.797 -6.659 -35.159 1.00 90.44 427 ASN A N 1
ATOM 3275 C CA . ASN A 1 427 ? 10.892 -7.784 -36.080 1.00 90.44 427 ASN A CA 1
ATOM 3276 C C . ASN A 1 427 ? 11.606 -7.320 -37.356 1.00 90.44 427 ASN A C 1
ATOM 3278 O O . ASN A 1 427 ? 11.164 -6.376 -38.011 1.00 90.44 427 ASN A O 1
ATOM 3282 N N . ARG A 1 428 ? 12.716 -7.977 -37.710 1.00 94.62 428 ARG A N 1
ATOM 3283 C CA . ARG A 1 428 ? 13.468 -7.624 -38.919 1.00 94.62 428 ARG A CA 1
ATOM 3284 C C . ARG A 1 428 ? 12.686 -7.914 -40.195 1.00 94.62 428 ARG A C 1
ATOM 3286 O O . ARG A 1 428 ? 13.112 -7.485 -41.256 1.00 94.62 428 ARG A O 1
ATOM 3293 N N . PHE A 1 429 ? 11.578 -8.644 -40.117 1.00 94.38 429 PHE A N 1
ATOM 3294 C CA . PHE A 1 429 ? 10.687 -8.936 -41.229 1.00 94.38 429 PHE A CA 1
ATOM 3295 C C . PHE A 1 429 ? 9.417 -8.097 -41.156 1.00 94.38 429 PHE A C 1
ATOM 3297 O O . PHE A 1 429 ? 8.809 -7.951 -40.099 1.00 94.38 429 PHE A O 1
ATOM 3304 N N . THR A 1 430 ? 8.980 -7.596 -42.308 1.00 92.50 430 THR A N 1
ATOM 3305 C CA . THR A 1 430 ? 7.725 -6.838 -42.429 1.00 92.50 430 THR A CA 1
ATOM 3306 C C . THR A 1 430 ? 6.500 -7.738 -42.576 1.00 92.50 430 THR A C 1
ATOM 3308 O O . THR A 1 430 ? 5.372 -7.272 -42.427 1.00 92.50 430 THR A O 1
ATOM 3311 N N . LYS A 1 431 ? 6.697 -9.027 -42.886 1.00 91.38 431 LYS A N 1
ATOM 3312 C CA . LYS A 1 431 ? 5.627 -10.013 -43.063 1.00 91.38 431 LYS A CA 1
ATOM 3313 C C . LYS A 1 431 ? 6.007 -11.341 -42.422 1.00 91.38 431 LYS A C 1
ATOM 3315 O O . LYS A 1 431 ? 7.152 -11.773 -42.532 1.00 91.38 431 LYS A O 1
ATOM 3320 N N . THR A 1 432 ? 5.019 -12.022 -41.853 1.00 90.62 432 THR A N 1
ATOM 3321 C CA . THR A 1 432 ? 5.119 -13.422 -41.419 1.00 90.62 432 THR A CA 1
ATOM 3322 C C . THR A 1 432 ? 4.252 -14.283 -42.333 1.00 90.62 432 THR A C 1
ATOM 3324 O O . THR A 1 432 ? 3.176 -13.865 -42.763 1.00 90.62 432 THR A O 1
ATOM 3327 N N . SER A 1 433 ? 4.721 -15.479 -42.677 1.00 88.88 433 SER A N 1
ATOM 3328 C CA . SER A 1 433 ? 3.955 -16.444 -43.468 1.00 88.88 433 SER A CA 1
ATOM 3329 C C . SER A 1 433 ? 2.647 -16.823 -42.764 1.00 88.88 433 SER A C 1
ATOM 3331 O O . SER A 1 433 ? 2.688 -17.196 -41.597 1.00 88.88 433 SER A O 1
ATOM 3333 N N . GLN A 1 434 ? 1.518 -16.850 -43.482 1.00 79.69 434 GLN A N 1
ATOM 3334 C CA . GLN A 1 434 ? 0.212 -17.253 -42.923 1.00 79.69 434 GLN A CA 1
ATOM 3335 C C . GLN A 1 434 ? 0.120 -18.735 -42.507 1.00 79.69 434 GLN A C 1
ATOM 3337 O O . GLN A 1 434 ? -0.869 -19.151 -41.916 1.00 79.69 434 GLN A O 1
ATOM 3342 N N . GLY A 1 435 ? 1.127 -19.551 -42.826 1.00 83.38 435 GLY A N 1
ATOM 3343 C CA . GLY A 1 435 ? 1.178 -20.958 -42.443 1.00 83.38 435 GLY A CA 1
ATOM 3344 C C . GLY A 1 435 ? 2.607 -21.460 -42.266 1.00 83.38 435 GLY A C 1
ATOM 3345 O O . GLY A 1 435 ? 3.574 -20.826 -42.694 1.00 83.38 435 GLY A O 1
ATOM 3346 N N . ARG A 1 436 ? 2.739 -22.638 -41.650 1.00 88.69 436 ARG A N 1
ATOM 3347 C CA . ARG A 1 436 ? 4.021 -23.278 -41.330 1.00 88.69 436 ARG A CA 1
ATOM 3348 C C . ARG A 1 436 ? 4.669 -23.904 -42.573 1.00 88.69 436 ARG A C 1
ATOM 3350 O O . ARG A 1 436 ? 4.528 -25.098 -42.837 1.00 88.69 436 ARG A O 1
ATOM 3357 N N . SER A 1 437 ? 5.348 -23.085 -43.376 1.00 90.31 437 SER A N 1
ATOM 3358 C CA . SER A 1 437 ? 5.923 -23.505 -44.665 1.00 90.31 437 SER A CA 1
ATOM 3359 C C . SER A 1 437 ? 7.438 -23.746 -44.641 1.00 90.31 437 SER A C 1
ATOM 3361 O O . SER A 1 437 ? 7.945 -24.484 -45.495 1.00 90.31 437 SER A O 1
ATOM 3363 N N . TRP A 1 438 ? 8.154 -23.203 -43.652 1.00 93.94 438 TRP A N 1
ATOM 3364 C CA . TRP A 1 438 ? 9.614 -23.263 -43.569 1.00 93.94 438 TRP A CA 1
ATOM 3365 C C . TRP A 1 438 ? 10.092 -24.612 -43.047 1.00 93.94 438 TRP A C 1
ATOM 3367 O O . TRP A 1 438 ? 9.629 -25.086 -42.014 1.00 93.94 438 TRP A O 1
ATOM 3377 N N . ASN A 1 439 ? 11.007 -25.259 -43.766 1.00 93.44 439 ASN A N 1
ATOM 3378 C CA . ASN A 1 439 ? 11.547 -26.553 -43.359 1.00 93.44 439 ASN A CA 1
ATOM 3379 C C . ASN A 1 439 ? 12.679 -26.340 -42.345 1.00 93.44 439 ASN A C 1
ATOM 3381 O O . ASN A 1 439 ? 13.544 -25.501 -42.568 1.00 93.44 439 ASN A O 1
ATOM 3385 N N . THR A 1 440 ? 12.702 -27.109 -41.258 1.00 90.12 440 THR A N 1
ATOM 3386 C CA . THR A 1 440 ? 13.787 -27.077 -40.256 1.00 90.12 440 THR A CA 1
ATOM 3387 C C . THR A 1 440 ? 15.100 -27.654 -40.790 1.00 90.12 440 THR A C 1
ATOM 3389 O O . THR A 1 440 ? 16.146 -27.517 -40.161 1.00 90.12 440 THR A O 1
ATOM 3392 N N . GLY A 1 441 ? 15.055 -28.337 -41.939 1.00 86.31 441 GLY A N 1
ATOM 3393 C CA . GLY A 1 441 ? 16.217 -28.933 -42.585 1.00 86.31 441 GLY A CA 1
ATOM 3394 C C . GLY A 1 441 ? 16.860 -30.041 -41.753 1.00 86.31 441 GLY A C 1
ATOM 3395 O O . GLY A 1 441 ? 18.029 -30.348 -41.975 1.00 86.31 441 GLY A O 1
ATOM 3396 N N . ASN A 1 442 ? 16.125 -30.596 -40.778 1.00 88.50 442 ASN A N 1
ATOM 3397 C CA . ASN A 1 442 ? 16.581 -31.610 -39.825 1.00 88.50 442 ASN A CA 1
ATOM 3398 C C . ASN A 1 442 ? 17.965 -31.292 -39.222 1.00 88.50 442 ASN A C 1
ATOM 3400 O O . ASN A 1 442 ? 18.875 -32.123 -39.241 1.00 88.50 442 ASN A O 1
ATOM 3404 N N . GLY A 1 443 ? 18.140 -30.057 -38.743 1.00 86.81 443 GLY A N 1
ATOM 3405 C CA . GLY A 1 443 ? 19.396 -29.574 -38.171 1.00 86.81 443 GLY A CA 1
ATOM 3406 C C . GLY A 1 443 ? 20.306 -28.812 -39.136 1.00 86.81 443 GLY A C 1
ATOM 3407 O O . GLY A 1 443 ? 21.385 -28.376 -38.716 1.00 86.81 443 GLY A O 1
ATOM 3408 N N . SER A 1 444 ? 19.901 -28.616 -40.398 1.00 91.25 444 SER A N 1
ATOM 3409 C CA . SER A 1 444 ? 20.572 -27.671 -41.300 1.00 91.25 444 SER A CA 1
ATOM 3410 C C . SER A 1 444 ? 20.499 -26.257 -40.702 1.00 91.25 444 SER A C 1
ATOM 3412 O O . SER A 1 444 ? 19.412 -25.814 -40.332 1.00 91.25 444 SER A O 1
ATOM 3414 N N . PRO A 1 445 ? 21.628 -25.542 -40.543 1.00 92.88 445 PRO A N 1
ATOM 3415 C CA . PRO A 1 445 ? 21.631 -24.254 -39.866 1.00 92.88 445 PRO A CA 1
ATOM 3416 C C . PRO A 1 445 ? 20.950 -23.145 -40.673 1.00 92.88 445 PRO A C 1
ATOM 3418 O O . PRO A 1 445 ? 21.317 -22.872 -41.817 1.00 92.88 445 PRO A O 1
ATOM 3421 N N . ASP A 1 446 ? 20.041 -22.434 -40.017 1.00 96.00 446 ASP A N 1
ATOM 3422 C CA . ASP A 1 446 ? 19.643 -21.079 -40.377 1.00 96.00 446 ASP A CA 1
ATOM 3423 C C . ASP A 1 446 ? 20.574 -20.092 -39.663 1.00 96.00 446 ASP A C 1
ATOM 3425 O O . ASP A 1 446 ? 20.846 -20.236 -38.470 1.00 96.00 446 ASP A O 1
ATOM 3429 N N . ALA A 1 447 ? 21.099 -19.094 -40.373 1.00 95.06 447 ALA A N 1
ATOM 3430 C CA . ALA A 1 447 ? 21.971 -18.095 -39.761 1.00 95.06 447 ALA A CA 1
ATOM 3431 C C . ALA A 1 447 ? 21.793 -16.696 -40.351 1.00 95.06 447 ALA A C 1
ATOM 3433 O O . ALA A 1 447 ? 21.429 -16.526 -41.515 1.00 95.06 447 ALA A O 1
ATOM 3434 N N . ILE A 1 448 ? 22.106 -15.688 -39.543 1.00 96.38 448 ILE A N 1
ATOM 3435 C CA . ILE A 1 448 ? 22.144 -14.288 -39.964 1.00 96.38 448 ILE A CA 1
ATOM 3436 C C . ILE A 1 448 ? 23.309 -13.575 -39.272 1.00 96.38 448 ILE A C 1
ATOM 3438 O O . ILE A 1 448 ? 23.590 -13.827 -38.098 1.00 96.38 448 ILE A O 1
ATOM 3442 N N . CYS A 1 449 ? 24.018 -12.711 -40.000 1.00 95.38 449 CYS A N 1
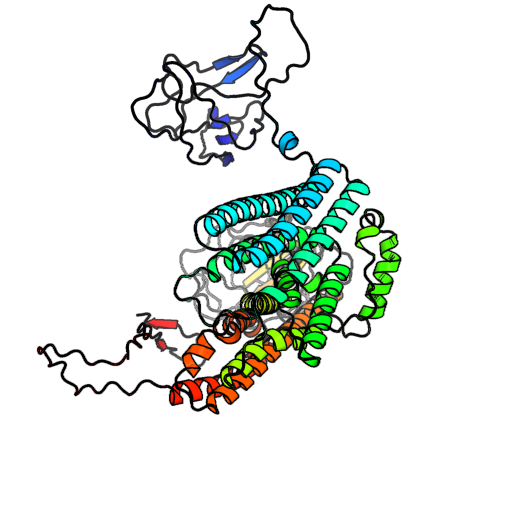ATOM 3443 C CA . CYS A 1 449 ? 25.012 -11.820 -39.408 1.00 95.38 449 CYS A CA 1
ATOM 3444 C C . CYS A 1 449 ? 24.365 -10.526 -38.930 1.00 95.38 449 CYS A C 1
ATOM 3446 O O . CYS A 1 449 ? 23.439 -10.041 -39.573 1.00 95.38 449 CYS A O 1
ATOM 3448 N N . LEU A 1 450 ? 24.908 -9.941 -37.864 1.00 95.25 450 LEU A N 1
ATOM 3449 C CA . LEU A 1 450 ? 24.482 -8.649 -37.334 1.00 95.25 450 LEU A CA 1
ATOM 3450 C C . LEU A 1 450 ? 25.672 -7.787 -36.890 1.00 95.25 450 LEU A C 1
ATOM 3452 O O . LEU A 1 450 ? 26.717 -8.316 -36.506 1.00 95.25 450 LEU A O 1
ATOM 3456 N N . THR A 1 451 ? 25.503 -6.469 -36.944 1.00 93.56 451 THR A N 1
ATOM 3457 C CA . THR A 1 451 ? 26.390 -5.449 -36.358 1.00 93.56 451 THR A CA 1
ATOM 3458 C C . THR A 1 451 ? 25.538 -4.417 -35.619 1.00 93.56 451 THR A C 1
ATOM 3460 O O . THR A 1 451 ? 24.412 -4.151 -36.047 1.00 93.56 451 THR A O 1
ATOM 3463 N N . VAL A 1 452 ? 26.086 -3.814 -34.565 1.00 92.44 452 VAL A N 1
ATOM 3464 C CA . VAL A 1 452 ? 25.451 -2.726 -33.798 1.00 92.44 452 VAL A CA 1
ATOM 3465 C C . VAL A 1 452 ? 26.192 -1.408 -34.021 1.00 92.44 452 VAL A C 1
ATOM 3467 O O . VAL A 1 452 ? 27.401 -1.418 -34.267 1.00 92.44 452 VAL A O 1
ATOM 3470 N N . ASP A 1 453 ? 25.465 -0.295 -33.972 1.00 88.94 453 ASP A N 1
ATOM 3471 C CA . ASP A 1 453 ? 25.961 1.055 -34.271 1.00 88.94 453 ASP A CA 1
ATOM 3472 C C . ASP A 1 453 ? 26.480 1.832 -33.051 1.00 88.94 453 ASP A C 1
ATOM 3474 O O . ASP A 1 453 ? 27.037 2.910 -33.224 1.00 88.94 453 ASP A O 1
ATOM 3478 N N . LYS A 1 454 ? 26.312 1.308 -31.831 1.00 84.50 454 LYS A N 1
ATOM 3479 C CA . LYS A 1 454 ? 26.803 1.918 -30.584 1.00 84.50 454 LYS A CA 1
ATOM 3480 C C . LYS A 1 454 ? 27.331 0.844 -29.616 1.00 84.50 454 LYS A C 1
ATOM 3482 O O . LYS A 1 454 ? 26.967 -0.330 -29.749 1.00 84.50 454 LYS A O 1
ATOM 3487 N N . PRO A 1 455 ? 28.184 1.207 -28.639 1.00 79.44 455 PRO A N 1
ATOM 3488 C CA . PRO A 1 455 ? 28.724 0.270 -27.656 1.00 79.44 455 PRO A CA 1
ATOM 3489 C C . PRO A 1 455 ? 27.718 -0.024 -26.527 1.00 79.44 455 PRO A C 1
ATOM 3491 O O . PRO A 1 455 ? 26.645 0.571 -26.453 1.00 79.44 455 PRO A O 1
ATOM 3494 N N . GLY A 1 456 ? 28.069 -0.952 -25.629 1.00 70.88 456 GLY A N 1
ATOM 3495 C CA . GLY A 1 456 ? 27.276 -1.252 -24.426 1.00 70.88 456 GLY A CA 1
ATOM 3496 C C . GLY A 1 456 ? 26.103 -2.216 -24.642 1.00 70.88 456 GLY A C 1
ATOM 3497 O O . GLY A 1 456 ? 25.289 -2.387 -23.737 1.00 70.88 456 GLY A O 1
ATOM 3498 N N . VAL A 1 457 ? 26.011 -2.858 -25.812 1.00 74.88 457 VAL A N 1
ATOM 3499 C CA . VAL A 1 457 ? 24.971 -3.850 -26.129 1.00 74.88 457 VAL A CA 1
ATOM 3500 C C . VAL A 1 457 ? 25.384 -5.236 -25.640 1.00 74.88 457 VAL A C 1
ATOM 3502 O O . VAL A 1 457 ? 26.475 -5.707 -25.962 1.00 74.88 457 VAL A O 1
ATOM 3505 N N . VAL A 1 458 ? 24.501 -5.925 -24.917 1.00 76.94 458 VAL A N 1
ATOM 3506 C CA . VAL A 1 458 ? 24.739 -7.297 -24.436 1.00 76.94 458 VAL A CA 1
ATOM 3507 C C . VAL A 1 458 ? 23.549 -8.195 -24.751 1.00 76.94 458 VAL A C 1
ATOM 3509 O O . VAL A 1 458 ? 22.418 -7.827 -24.451 1.00 76.94 458 VAL A O 1
ATOM 3512 N N . LEU A 1 459 ? 23.789 -9.367 -25.346 1.00 77.69 459 LEU A N 1
ATOM 3513 C CA . LEU A 1 459 ? 22.737 -10.358 -25.626 1.00 77.69 459 LEU A CA 1
ATOM 3514 C C . LEU A 1 459 ? 22.270 -11.069 -24.340 1.00 77.69 459 LEU A C 1
ATOM 3516 O O . LEU A 1 459 ? 23.098 -11.374 -23.482 1.00 77.69 459 LEU A O 1
ATOM 3520 N N . ALA A 1 460 ? 20.959 -11.310 -24.213 1.00 64.62 460 ALA A N 1
ATOM 3521 C CA . ALA A 1 460 ? 20.298 -11.663 -22.945 1.00 64.62 460 ALA A CA 1
ATOM 3522 C C . ALA A 1 460 ? 20.555 -13.091 -22.399 1.00 64.62 460 ALA A C 1
ATOM 3524 O O . ALA A 1 460 ? 20.770 -14.016 -23.183 1.00 64.62 460 ALA A O 1
ATOM 3525 N N . GLN A 1 461 ? 20.478 -13.258 -21.062 1.00 51.94 461 GLN A N 1
ATOM 3526 C CA . GLN A 1 461 ? 20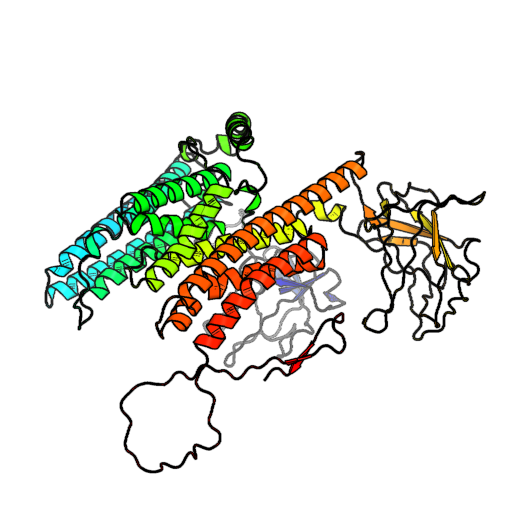.968 -14.416 -20.280 1.00 51.94 461 GLN A CA 1
ATOM 3527 C C . GLN A 1 461 ? 19.872 -15.218 -19.508 1.00 51.94 461 GLN A C 1
ATOM 3529 O O . GLN A 1 461 ? 18.852 -14.645 -19.126 1.00 51.94 461 GLN A O 1
ATOM 3534 N N . THR A 1 462 ? 20.133 -16.503 -19.207 1.00 35.97 462 THR A N 1
ATOM 3535 C CA . THR A 1 462 ? 19.686 -17.311 -18.039 1.00 35.97 462 THR A CA 1
ATOM 3536 C C . THR A 1 462 ? 20.875 -18.089 -17.439 1.00 35.97 462 THR A C 1
ATOM 3538 O O . THR A 1 462 ? 21.810 -18.391 -18.156 1.00 35.97 462 THR A O 1
ATOM 3541 N N . GLU A 1 463 ? 20.917 -18.386 -16.137 1.00 28.78 463 GLU A N 1
ATOM 3542 C CA . GLU A 1 463 ? 22.117 -18.954 -15.482 1.00 28.78 463 GLU A CA 1
ATOM 3543 C C . GLU A 1 463 ? 22.371 -20.449 -15.784 1.00 28.78 463 GLU A C 1
ATOM 3545 O O . GLU A 1 463 ? 21.486 -21.263 -15.549 1.00 28.78 463 GLU A O 1
ATOM 3550 N N . HIS A 1 464 ? 23.586 -20.803 -16.245 1.00 29.94 464 HIS A N 1
ATOM 3551 C CA . HIS A 1 464 ? 24.449 -21.953 -15.854 1.00 29.94 464 HIS A CA 1
ATOM 3552 C C . HIS A 1 464 ? 25.605 -22.148 -16.879 1.00 29.94 464 HIS A C 1
ATOM 3554 O O . HIS A 1 464 ? 25.439 -21.815 -18.042 1.00 29.94 464 HIS A O 1
ATOM 3560 N N . PRO A 1 465 ? 26.806 -22.657 -16.516 1.00 28.25 465 PRO A N 1
ATOM 3561 C CA . PRO A 1 465 ? 27.976 -22.598 -17.404 1.00 28.25 465 PRO A CA 1
ATOM 3562 C C . PRO A 1 465 ? 28.164 -23.850 -18.283 1.00 28.25 465 PRO A C 1
ATOM 3564 O O . PRO A 1 465 ? 28.134 -24.977 -17.787 1.00 28.25 465 PRO A O 1
ATOM 3567 N N . GLY A 1 466 ? 28.482 -23.655 -19.569 1.00 27.95 466 GLY A N 1
ATOM 3568 C CA . GLY A 1 466 ? 28.897 -24.724 -20.485 1.00 27.95 466 GLY A CA 1
ATOM 3569 C C . GLY A 1 466 ? 29.913 -24.261 -21.536 1.00 27.95 466 GLY A C 1
ATOM 3570 O O . GLY A 1 466 ? 29.662 -23.334 -22.297 1.00 27.95 466 GLY A O 1
ATOM 3571 N N . ASP A 1 467 ? 31.066 -24.929 -21.585 1.00 33.12 467 ASP A N 1
ATOM 3572 C CA . ASP A 1 467 ? 32.196 -24.657 -22.487 1.00 33.12 467 ASP A CA 1
ATOM 3573 C C . ASP A 1 467 ? 32.029 -25.355 -23.853 1.00 33.12 467 ASP A C 1
ATOM 3575 O O . ASP A 1 467 ? 31.550 -26.490 -23.905 1.00 33.12 467 ASP A O 1
ATOM 3579 N N . SER A 1 468 ? 32.490 -24.753 -24.963 1.00 34.84 468 SER A N 1
ATOM 3580 C CA . SER A 1 468 ? 33.085 -25.504 -26.097 1.00 34.84 468 SER A CA 1
ATOM 3581 C C . SER A 1 468 ? 33.612 -24.651 -27.266 1.00 34.84 468 SER A C 1
ATOM 3583 O O . SER A 1 468 ? 33.118 -23.577 -27.606 1.00 34.84 468 SER A O 1
ATOM 3585 N N . THR A 1 469 ? 34.637 -25.211 -27.914 1.00 37.62 469 THR A N 1
ATOM 3586 C CA . THR A 1 469 ? 35.479 -24.713 -29.013 1.00 37.62 469 THR A CA 1
ATOM 3587 C C . THR A 1 469 ? 34.989 -25.150 -30.414 1.00 37.62 469 THR A C 1
ATOM 3589 O O . THR A 1 469 ? 34.338 -26.183 -30.530 1.00 37.62 469 THR A O 1
ATOM 3592 N N . HIS A 1 470 ? 35.316 -24.378 -31.481 1.00 38.09 470 HIS A N 1
ATOM 3593 C CA . HIS A 1 470 ? 35.852 -24.816 -32.809 1.00 38.09 470 HIS A CA 1
ATOM 3594 C C . HIS A 1 470 ? 35.588 -23.875 -34.035 1.00 38.09 470 HIS A C 1
ATOM 3596 O O . HIS A 1 470 ? 34.503 -23.331 -34.218 1.00 38.09 470 HIS A O 1
ATOM 3602 N N . THR A 1 471 ? 36.581 -23.868 -34.959 1.00 33.97 471 THR A N 1
ATOM 3603 C CA . THR A 1 471 ? 36.645 -23.532 -36.423 1.00 33.97 471 THR A CA 1
ATOM 3604 C C . THR A 1 471 ? 36.965 -22.109 -36.967 1.00 33.97 471 THR A C 1
ATOM 3606 O O . THR A 1 471 ? 36.098 -21.336 -37.356 1.00 33.97 471 THR A O 1
ATOM 3609 N N . HIS A 1 472 ? 38.276 -21.868 -37.150 1.00 42.72 472 HIS A N 1
ATOM 3610 C CA . HIS A 1 472 ? 39.079 -21.149 -38.181 1.00 42.72 472 HIS A CA 1
ATOM 3611 C C . HIS A 1 472 ? 38.598 -19.925 -39.013 1.00 42.72 472 HIS A C 1
ATOM 3613 O O . HIS A 1 472 ? 39.413 -19.379 -39.755 1.00 42.72 472 HIS A O 1
ATOM 3619 N N . ARG A 1 473 ? 37.375 -19.402 -38.882 1.00 69.56 473 ARG A N 1
ATOM 3620 C CA . ARG A 1 473 ? 37.032 -18.032 -39.359 1.00 69.56 473 ARG A CA 1
ATOM 3621 C C . ARG A 1 473 ? 36.008 -17.321 -38.475 1.00 69.56 473 ARG A C 1
ATOM 3623 O O . ARG A 1 473 ? 35.976 -16.096 -38.455 1.00 69.56 473 ARG A O 1
ATOM 3630 N N . TRP A 1 474 ? 35.214 -18.092 -37.736 1.00 78.44 474 TRP A N 1
ATOM 3631 C CA . TRP A 1 474 ? 34.270 -17.612 -36.735 1.00 78.44 474 TRP A CA 1
ATOM 3632 C C . TRP A 1 474 ? 34.619 -18.247 -35.391 1.00 78.44 474 TRP A C 1
ATOM 3634 O O . TRP A 1 474 ? 34.818 -19.457 -35.315 1.00 78.44 474 TRP A O 1
ATOM 3644 N N . THR A 1 475 ? 34.687 -17.441 -34.338 1.00 82.75 475 THR A N 1
ATOM 3645 C CA . THR A 1 475 ? 34.893 -17.930 -32.971 1.00 82.75 475 THR A CA 1
ATOM 3646 C C . THR A 1 475 ? 33.534 -18.062 -32.298 1.00 82.75 475 THR A C 1
ATOM 3648 O O . THR A 1 475 ? 32.771 -17.098 -32.274 1.00 82.75 475 THR A O 1
ATOM 3651 N N . SER A 1 476 ? 33.218 -19.251 -31.780 1.00 83.00 476 SER A N 1
ATOM 3652 C CA . SER A 1 476 ? 32.004 -19.453 -30.985 1.00 83.00 476 SER A CA 1
ATOM 3653 C C . SER A 1 476 ? 32.126 -18.671 -29.682 1.00 83.00 476 SER A C 1
ATOM 3655 O O . SER A 1 476 ? 33.116 -18.833 -28.973 1.00 83.00 476 SER A O 1
ATOM 3657 N N . LEU A 1 477 ? 31.148 -17.812 -29.402 1.00 82.75 477 LEU A N 1
ATOM 3658 C CA . LEU A 1 477 ? 31.096 -17.043 -28.157 1.00 82.75 477 LEU A CA 1
ATOM 3659 C C . LEU A 1 477 ? 30.202 -17.712 -27.118 1.00 82.75 477 LEU A C 1
ATOM 3661 O O . LEU A 1 477 ? 30.513 -17.619 -25.939 1.00 82.75 477 LEU A O 1
ATOM 3665 N N . GLU A 1 478 ? 29.128 -18.370 -27.568 1.00 85.25 478 GLU A N 1
ATOM 3666 C CA . GLU A 1 478 ? 28.124 -18.990 -26.705 1.00 85.25 478 GLU A CA 1
ATOM 3667 C C . GLU A 1 478 ? 27.317 -20.060 -27.458 1.00 85.25 478 GLU A C 1
ATOM 3669 O O . GLU A 1 478 ? 27.155 -19.971 -28.683 1.00 85.25 478 GLU A O 1
ATOM 3674 N N . LEU A 1 479 ? 26.821 -21.077 -26.742 1.00 85.62 479 LEU A N 1
ATOM 3675 C CA . LEU A 1 479 ? 26.033 -22.179 -27.297 1.00 85.62 479 LEU A CA 1
ATOM 3676 C C . LEU A 1 479 ? 24.975 -22.667 -26.300 1.00 85.62 479 LEU A C 1
ATOM 3678 O O . LEU A 1 479 ? 25.325 -23.241 -25.279 1.00 85.62 479 LEU A O 1
ATOM 3682 N N . VAL A 1 480 ? 23.698 -22.582 -26.682 1.00 83.88 480 VAL A N 1
ATOM 3683 C CA . VAL A 1 480 ? 22.569 -23.118 -25.900 1.00 83.88 480 VAL A CA 1
ATOM 3684 C C . VAL A 1 480 ? 21.850 -24.225 -26.670 1.00 83.88 480 VAL A C 1
ATOM 3686 O O . VAL A 1 480 ? 21.808 -24.226 -27.906 1.00 83.88 480 VAL A O 1
ATOM 3689 N N . LYS A 1 481 ? 21.291 -25.195 -25.939 1.00 87.62 481 LYS A N 1
ATOM 3690 C CA . LYS A 1 481 ? 20.451 -26.281 -26.466 1.00 87.62 481 LYS A CA 1
ATOM 3691 C C . LYS A 1 481 ? 19.187 -26.395 -25.619 1.00 87.62 481 LYS A C 1
ATOM 3693 O O . LYS A 1 481 ? 19.268 -26.375 -24.400 1.00 87.62 481 LYS A O 1
ATOM 3698 N N . GLY A 1 482 ? 18.040 -26.591 -26.259 1.00 85.75 482 GLY A N 1
ATOM 3699 C CA . GLY A 1 482 ? 16.762 -26.751 -25.571 1.00 85.75 482 GLY A CA 1
ATOM 3700 C C . GLY A 1 482 ? 15.643 -27.160 -26.522 1.00 85.75 482 GLY A C 1
ATOM 3701 O O . GLY A 1 482 ? 15.871 -27.369 -27.716 1.00 85.75 482 GLY A O 1
ATOM 3702 N N . THR A 1 483 ? 14.435 -27.269 -25.982 1.00 84.31 483 THR A N 1
ATOM 3703 C CA . THR A 1 483 ? 13.196 -27.537 -26.725 1.00 84.31 483 THR A CA 1
ATOM 3704 C C . THR A 1 483 ? 12.220 -26.388 -26.514 1.00 84.31 483 THR A C 1
ATOM 3706 O O . THR A 1 483 ? 12.130 -25.869 -25.406 1.00 84.31 483 THR A O 1
ATOM 3709 N N . TYR A 1 484 ? 11.462 -26.020 -27.544 1.00 85.69 484 TYR A N 1
ATOM 3710 C CA . TYR A 1 484 ? 10.440 -24.977 -27.465 1.00 85.69 484 TYR A CA 1
ATOM 3711 C C . TYR A 1 484 ? 9.150 -25.448 -28.151 1.00 85.69 484 TYR A C 1
ATOM 3713 O O . TYR A 1 484 ? 9.196 -26.307 -29.033 1.00 85.69 484 TYR A O 1
ATOM 3721 N N . SER A 1 485 ? 8.008 -24.883 -27.755 1.00 81.12 485 SER A N 1
ATOM 3722 C CA . SER A 1 485 ? 6.711 -25.069 -28.415 1.00 81.12 485 SER A CA 1
ATOM 3723 C C . SER A 1 485 ? 5.986 -23.730 -28.480 1.00 81.12 485 SER A C 1
ATOM 3725 O O . SER A 1 485 ? 6.080 -22.934 -27.548 1.00 81.12 485 SER A O 1
ATOM 3727 N N . THR A 1 486 ? 5.275 -23.481 -29.577 1.00 80.12 486 THR A N 1
ATOM 3728 C CA . THR A 1 486 ? 4.402 -22.308 -29.744 1.00 80.12 486 THR A CA 1
ATOM 3729 C C . THR A 1 486 ? 2.936 -22.706 -29.923 1.00 80.12 486 THR A C 1
ATOM 3731 O O . THR A 1 486 ? 2.122 -21.862 -30.267 1.00 80.12 486 THR A O 1
ATOM 3734 N N . ASP A 1 487 ? 2.582 -23.980 -29.710 1.00 74.50 487 ASP A N 1
ATOM 3735 C CA . ASP A 1 487 ? 1.219 -24.477 -29.958 1.00 74.50 487 ASP A CA 1
ATOM 3736 C C . ASP A 1 487 ? 0.190 -23.945 -28.938 1.00 74.50 487 ASP A C 1
ATOM 3738 O O . ASP A 1 487 ? -0.969 -23.753 -29.296 1.00 74.50 487 ASP A O 1
ATOM 3742 N N . ASP A 1 488 ? 0.626 -23.630 -27.712 1.00 68.12 488 ASP A N 1
ATOM 3743 C CA . ASP A 1 488 ? -0.219 -23.085 -26.632 1.00 68.12 488 ASP A CA 1
ATOM 3744 C C . ASP A 1 488 ? -0.117 -21.548 -26.499 1.00 68.12 488 ASP A C 1
ATOM 3746 O O . ASP A 1 488 ? -0.671 -20.955 -25.573 1.00 68.12 488 ASP A O 1
ATOM 3750 N N . SER A 1 489 ? 0.615 -20.883 -27.403 1.00 63.97 489 SER A N 1
ATOM 3751 C CA . SER A 1 489 ? 0.847 -19.435 -27.376 1.00 63.97 489 SER A CA 1
ATOM 3752 C C . SER A 1 489 ? 0.101 -18.742 -28.519 1.00 63.97 489 SER A C 1
ATOM 3754 O O . SER A 1 489 ? 0.127 -19.232 -29.646 1.00 63.97 489 SER A O 1
ATOM 3756 N N . PRO A 1 490 ? -0.500 -17.559 -28.294 1.00 66.12 490 PRO A N 1
ATOM 3757 C CA . PRO A 1 490 ? -1.040 -16.744 -29.382 1.00 66.12 490 PRO A CA 1
ATOM 3758 C C . PRO A 1 490 ? 0.056 -16.175 -30.310 1.00 66.12 490 PRO A C 1
ATOM 3760 O O . PRO A 1 490 ? -0.267 -15.579 -31.335 1.00 66.12 490 PRO A O 1
ATOM 3763 N N . SER A 1 491 ? 1.341 -16.326 -29.957 1.00 73.88 491 SER A N 1
ATOM 3764 C CA . SER A 1 491 ? 2.500 -15.877 -30.737 1.00 73.88 491 SER A CA 1
ATOM 3765 C C . SER A 1 491 ? 3.179 -17.035 -31.477 1.00 73.88 491 SER A C 1
ATOM 3767 O O . SER A 1 491 ? 3.516 -18.055 -30.880 1.00 73.88 491 SER A O 1
ATOM 3769 N N . ASP A 1 492 ? 3.507 -16.821 -32.756 1.00 79.69 492 ASP A N 1
ATOM 3770 C CA . ASP A 1 492 ? 4.315 -17.741 -33.576 1.00 79.69 492 ASP A CA 1
ATOM 3771 C C . ASP A 1 492 ? 5.827 -17.701 -33.253 1.00 79.69 492 ASP A C 1
ATOM 3773 O O . ASP A 1 492 ? 6.629 -18.374 -33.908 1.00 79.69 492 ASP A O 1
ATOM 3777 N N . ILE A 1 493 ? 6.243 -16.887 -32.277 1.00 85.62 493 ILE A N 1
ATOM 3778 C CA . ILE A 1 493 ? 7.644 -16.677 -31.894 1.00 85.62 493 ILE A CA 1
ATOM 3779 C C . ILE A 1 493 ? 7.872 -17.216 -30.482 1.00 85.62 493 ILE A C 1
ATOM 3781 O O . ILE A 1 493 ? 7.158 -16.847 -29.551 1.00 85.62 493 ILE A O 1
ATOM 3785 N N . ALA A 1 494 ? 8.912 -18.036 -30.327 1.00 85.12 494 ALA A N 1
ATOM 3786 C CA . ALA A 1 494 ? 9.447 -18.447 -29.034 1.00 85.12 494 ALA A CA 1
ATOM 3787 C C . ALA A 1 494 ? 10.746 -17.688 -28.729 1.00 85.12 494 ALA A C 1
ATOM 3789 O O . ALA A 1 494 ? 11.623 -17.570 -29.589 1.00 85.12 494 ALA A O 1
ATOM 3790 N N . GLU A 1 495 ? 10.878 -17.202 -27.497 1.00 86.62 495 GLU A N 1
ATOM 3791 C CA . GLU A 1 495 ? 12.103 -16.570 -27.012 1.00 86.62 495 GLU A CA 1
ATOM 3792 C C . GLU A 1 495 ? 13.110 -17.628 -26.551 1.00 86.62 495 GLU A C 1
ATOM 3794 O O . GLU A 1 495 ? 12.779 -18.524 -25.776 1.00 86.62 495 GLU A O 1
ATOM 3799 N N . ILE A 1 496 ? 14.356 -17.508 -27.011 1.00 83.56 496 ILE A N 1
ATOM 3800 C CA . ILE A 1 496 ? 15.475 -18.355 -26.587 1.00 83.56 496 ILE A CA 1
ATOM 3801 C C . ILE A 1 496 ? 16.535 -17.432 -25.987 1.00 83.56 496 ILE A C 1
ATOM 3803 O O . ILE A 1 496 ? 17.028 -16.534 -26.673 1.00 83.56 496 ILE A O 1
ATOM 3807 N N . ARG A 1 497 ? 16.870 -17.638 -24.710 1.00 80.94 497 ARG A N 1
ATOM 3808 C CA . ARG A 1 497 ? 17.890 -16.867 -23.981 1.00 80.94 497 ARG A CA 1
ATOM 3809 C C . ARG A 1 497 ? 19.221 -17.620 -23.971 1.00 80.94 497 ARG A C 1
ATOM 3811 O O . ARG A 1 497 ? 19.234 -18.841 -24.115 1.00 80.94 497 ARG A O 1
ATOM 3818 N N . LEU A 1 498 ? 20.329 -16.883 -23.893 1.00 77.19 498 LEU A N 1
ATOM 3819 C CA . LEU A 1 498 ? 21.674 -17.460 -23.829 1.00 77.19 498 LEU A CA 1
ATOM 3820 C C . LEU A 1 498 ? 22.025 -17.851 -22.391 1.00 77.19 498 LEU A C 1
ATOM 3822 O O . LEU A 1 498 ? 21.510 -17.235 -21.469 1.00 77.19 498 LEU A O 1
ATOM 3826 N N . ASP A 1 499 ? 22.928 -18.805 -22.174 1.00 69.88 499 ASP A N 1
ATOM 3827 C CA . ASP A 1 499 ? 23.325 -19.170 -20.806 1.00 69.88 499 ASP A CA 1
ATOM 3828 C C . ASP A 1 499 ? 24.360 -18.178 -20.227 1.00 69.88 499 ASP A C 1
ATOM 3830 O O . ASP A 1 499 ? 24.426 -17.890 -19.025 1.00 69.88 499 ASP A O 1
ATOM 3834 N N . LYS A 1 500 ? 25.151 -17.572 -21.117 1.00 67.94 500 LYS A N 1
ATOM 3835 C CA . LYS A 1 500 ? 26.069 -16.473 -20.820 1.00 67.94 500 LYS A CA 1
ATOM 3836 C C . LYS A 1 500 ? 25.758 -15.241 -21.662 1.00 67.94 500 LYS A C 1
ATOM 3838 O O . LYS A 1 500 ? 25.578 -15.312 -22.878 1.00 67.94 500 LYS A O 1
ATOM 3843 N N . ALA A 1 501 ? 25.779 -14.083 -21.011 1.00 73.25 501 ALA A N 1
ATOM 3844 C CA . ALA A 1 501 ? 25.631 -12.800 -21.676 1.00 73.25 501 ALA A CA 1
ATOM 3845 C C . ALA A 1 501 ? 26.805 -12.538 -22.644 1.00 73.25 501 ALA A C 1
ATOM 3847 O O . ALA A 1 501 ? 27.976 -12.687 -22.279 1.00 73.25 501 ALA A O 1
ATOM 3848 N N . VAL A 1 502 ? 26.505 -12.128 -23.882 1.00 81.00 502 VAL A N 1
ATOM 3849 C CA . VAL A 1 502 ? 27.527 -11.875 -24.915 1.00 81.00 502 VAL A CA 1
ATOM 3850 C C . VAL A 1 502 ? 27.612 -10.376 -25.208 1.00 81.00 502 VAL A C 1
ATOM 3852 O O . VAL A 1 502 ? 26.711 -9.844 -25.862 1.00 81.00 502 VAL A O 1
ATOM 3855 N N . PRO A 1 503 ? 28.672 -9.674 -24.756 1.00 80.88 503 PRO A N 1
ATOM 3856 C CA . PRO A 1 503 ? 28.858 -8.263 -25.063 1.00 80.88 503 PRO A CA 1
ATOM 3857 C C . PRO A 1 503 ? 29.241 -8.066 -26.533 1.00 80.88 503 PRO A C 1
ATOM 3859 O O . PRO A 1 503 ? 30.176 -8.689 -27.052 1.00 80.88 503 PRO A O 1
ATOM 3862 N N . LEU A 1 504 ? 28.519 -7.173 -27.205 1.00 83.31 504 LEU A N 1
ATOM 3863 C CA . LEU A 1 504 ? 28.742 -6.805 -28.595 1.00 83.31 504 LEU A CA 1
ATOM 3864 C C . LEU A 1 504 ? 29.544 -5.504 -28.672 1.00 83.31 504 LEU A C 1
ATOM 3866 O O . LEU A 1 504 ? 29.235 -4.513 -28.013 1.00 83.31 504 LEU A O 1
ATOM 3870 N N . LYS A 1 505 ? 30.582 -5.510 -29.506 1.00 82.81 505 LYS A N 1
ATOM 3871 C CA . LYS A 1 505 ? 31.375 -4.325 -29.827 1.00 82.81 505 LYS A CA 1
ATOM 3872 C C . LYS A 1 505 ? 30.759 -3.596 -31.015 1.00 82.81 505 LYS A C 1
ATOM 3874 O O . LYS A 1 505 ? 30.358 -4.230 -31.994 1.00 82.81 505 LYS A O 1
ATOM 3879 N N . GLU A 1 506 ? 30.749 -2.271 -30.936 1.00 87.62 506 GLU A N 1
ATOM 3880 C CA . GLU A 1 506 ? 30.323 -1.391 -32.024 1.00 87.62 506 GLU A CA 1
ATOM 3881 C C . GLU A 1 506 ? 31.065 -1.722 -33.328 1.00 87.62 506 GLU A C 1
ATOM 3883 O O . GLU A 1 506 ? 32.277 -1.952 -33.332 1.00 87.62 506 GLU A O 1
ATOM 3888 N N . GLY A 1 507 ? 30.325 -1.804 -34.437 1.00 84.38 507 GLY A N 1
ATOM 3889 C CA . GLY A 1 507 ? 30.878 -2.052 -35.772 1.00 84.38 507 GLY A CA 1
ATOM 3890 C C . GLY A 1 507 ? 31.462 -3.454 -36.005 1.00 84.38 507 GLY A C 1
ATOM 3891 O O . GLY A 1 507 ? 31.853 -3.775 -37.130 1.00 84.38 507 GLY A O 1
ATOM 3892 N N . VAL A 1 508 ? 31.504 -4.324 -34.989 1.00 89.88 508 VAL A N 1
ATOM 3893 C CA . VAL A 1 508 ? 32.001 -5.699 -35.121 1.00 89.88 508 VAL A CA 1
ATOM 3894 C C . VAL A 1 508 ? 30.879 -6.619 -35.594 1.00 89.88 508 VAL A C 1
ATOM 3896 O O . VAL A 1 508 ? 29.741 -6.540 -35.136 1.00 89.88 508 VAL A O 1
ATOM 3899 N N . LYS A 1 509 ? 31.197 -7.505 -36.545 1.00 90.31 509 LYS A N 1
ATOM 3900 C CA . LYS A 1 509 ? 30.232 -8.438 -37.132 1.00 90.31 509 LYS A CA 1
ATOM 3901 C C . LYS A 1 509 ? 30.128 -9.716 -36.307 1.00 90.31 509 LYS A C 1
ATOM 3903 O O . LYS A 1 509 ? 31.110 -10.435 -36.146 1.00 90.31 509 LYS A O 1
ATOM 3908 N N . TYR A 1 510 ? 28.911 -10.024 -35.882 1.00 93.62 510 TYR A N 1
ATOM 3909 C CA . TYR A 1 510 ? 28.534 -11.243 -35.172 1.00 93.62 510 TYR A CA 1
ATOM 3910 C C . TYR A 1 510 ? 27.621 -12.104 -36.049 1.00 93.62 510 TYR A C 1
ATOM 3912 O O . TYR A 1 510 ? 27.120 -11.643 -37.077 1.00 93.62 510 TYR A O 1
ATOM 3920 N N . ALA A 1 511 ? 27.413 -13.364 -35.672 1.00 92.94 511 ALA A N 1
ATOM 3921 C CA . ALA A 1 511 ? 26.486 -14.260 -36.354 1.00 92.94 511 ALA A CA 1
ATOM 3922 C C . ALA A 1 511 ? 25.682 -15.080 -35.345 1.00 92.94 511 ALA A C 1
ATOM 3924 O O . ALA A 1 511 ? 26.257 -15.679 -34.440 1.00 92.94 511 ALA A O 1
ATOM 3925 N N . VAL A 1 512 ? 24.367 -15.145 -35.547 1.00 94.38 512 VAL A N 1
ATOM 3926 C CA . VAL A 1 512 ? 23.478 -16.059 -34.819 1.00 94.38 512 VAL A CA 1
ATOM 3927 C C . VAL A 1 512 ? 23.199 -17.246 -35.728 1.00 94.38 512 VAL A C 1
ATOM 3929 O O . VAL A 1 512 ? 22.838 -17.058 -36.891 1.00 94.38 512 VAL A O 1
ATOM 3932 N N . ARG A 1 513 ? 23.395 -18.464 -35.215 1.00 94.31 513 ARG A N 1
ATOM 3933 C CA . ARG A 1 513 ? 23.205 -19.713 -35.961 1.00 94.31 513 ARG A CA 1
ATOM 3934 C C . ARG A 1 513 ? 22.269 -20.641 -35.195 1.00 94.31 513 ARG A C 1
ATOM 3936 O O . ARG A 1 513 ? 22.633 -21.134 -34.134 1.00 94.31 513 ARG A O 1
ATOM 3943 N N . LEU A 1 514 ? 21.112 -20.927 -35.780 1.00 94.81 514 LEU A N 1
ATOM 3944 C CA . LEU A 1 514 ? 20.082 -21.809 -35.245 1.00 94.81 514 LEU A CA 1
ATOM 3945 C C . LEU A 1 514 ? 20.093 -23.141 -35.998 1.00 94.81 514 LEU A C 1
ATOM 3947 O O . LEU A 1 514 ? 19.966 -23.168 -37.220 1.00 94.81 514 LEU A O 1
ATOM 3951 N N . ARG A 1 515 ? 20.212 -24.255 -35.273 1.00 94.06 515 ARG A N 1
ATOM 3952 C CA . ARG A 1 515 ? 19.963 -25.599 -35.813 1.00 94.06 515 ARG A CA 1
ATOM 3953 C C . ARG A 1 515 ? 18.667 -26.117 -35.225 1.00 94.06 515 ARG A C 1
ATOM 3955 O O . ARG A 1 515 ? 18.625 -26.410 -34.035 1.00 94.06 515 ARG A O 1
ATOM 3962 N N . ASN A 1 516 ? 17.639 -26.210 -36.057 1.00 91.62 516 ASN A N 1
ATOM 3963 C CA . ASN A 1 516 ? 16.310 -26.584 -35.606 1.00 91.62 516 ASN A CA 1
ATOM 3964 C C . ASN A 1 516 ? 15.948 -28.008 -36.045 1.00 91.62 516 ASN A C 1
ATOM 3966 O O . ASN A 1 516 ? 16.339 -28.446 -37.127 1.00 91.62 516 ASN A O 1
ATOM 3970 N N . TYR A 1 517 ? 15.188 -28.717 -35.215 1.00 91.25 517 TYR A N 1
ATOM 3971 C CA . TYR A 1 517 ? 14.730 -30.080 -35.475 1.00 91.25 517 TYR A CA 1
ATOM 3972 C C . TYR A 1 517 ? 13.232 -30.157 -35.201 1.00 91.25 517 TYR A C 1
ATOM 3974 O O . TYR A 1 517 ? 12.774 -29.708 -34.156 1.00 91.25 517 TYR A O 1
ATOM 3982 N N . GLY A 1 518 ? 12.474 -30.733 -36.132 1.00 91.06 518 GLY A N 1
ATOM 3983 C CA . GLY A 1 518 ? 11.029 -30.896 -35.989 1.00 91.06 518 GLY A CA 1
ATOM 3984 C C . GLY A 1 518 ? 10.251 -30.537 -37.250 1.00 91.06 518 GLY A C 1
ATOM 3985 O O . GLY A 1 518 ? 10.813 -30.436 -38.344 1.00 91.06 518 GLY A O 1
ATOM 3986 N N . SER A 1 519 ? 8.941 -30.368 -37.076 1.00 90.25 519 SER A N 1
ATOM 3987 C CA . SER A 1 519 ? 7.987 -30.020 -38.133 1.00 90.25 519 SER A CA 1
ATOM 3988 C C . SER A 1 519 ? 8.255 -28.643 -38.743 1.00 90.25 519 SER A C 1
ATOM 3990 O O . SER A 1 519 ? 9.028 -27.846 -38.216 1.00 90.25 519 SER A O 1
ATOM 3992 N N . ARG A 1 520 ? 7.603 -28.349 -39.875 1.00 92.56 520 ARG A N 1
ATOM 3993 C CA . ARG A 1 520 ? 7.712 -27.033 -40.518 1.00 92.56 520 ARG A CA 1
ATOM 3994 C C . ARG A 1 520 ? 7.269 -25.915 -39.570 1.00 92.56 520 ARG A C 1
ATOM 3996 O O . ARG A 1 520 ? 6.336 -26.103 -38.791 1.00 92.56 520 ARG A O 1
ATOM 4003 N N . THR A 1 521 ? 7.902 -24.752 -39.687 1.00 92.00 521 THR A N 1
ATOM 4004 C CA . THR A 1 521 ? 7.633 -23.555 -38.877 1.00 92.00 521 THR A CA 1
ATOM 4005 C C . THR A 1 521 ? 7.141 -22.395 -39.746 1.00 92.00 521 THR A C 1
ATOM 4007 O O . THR A 1 521 ? 7.213 -22.444 -40.980 1.00 92.00 521 THR A O 1
ATOM 4010 N N . ALA A 1 522 ? 6.602 -21.348 -39.116 1.00 92.00 522 ALA A N 1
ATOM 4011 C CA . ALA A 1 522 ? 6.392 -20.065 -39.782 1.00 92.00 522 ALA A CA 1
ATOM 4012 C C . ALA A 1 522 ? 7.746 -19.397 -40.090 1.00 92.00 522 ALA A C 1
ATOM 4014 O O . ALA A 1 522 ? 8.755 -19.689 -39.446 1.00 92.00 522 ALA A O 1
ATOM 4015 N N . ASN A 1 523 ? 7.783 -18.505 -41.076 1.00 93.25 523 ASN A N 1
ATOM 4016 C CA . ASN A 1 523 ? 8.965 -17.716 -41.421 1.00 93.25 523 ASN A CA 1
ATOM 4017 C C . ASN A 1 523 ? 8.606 -16.264 -41.710 1.00 93.25 523 ASN A C 1
ATOM 4019 O O . ASN A 1 523 ? 7.487 -15.952 -42.115 1.00 93.25 523 ASN A O 1
ATOM 4023 N N . GLY A 1 524 ? 9.602 -15.394 -41.591 1.00 94.75 524 GLY A N 1
ATOM 4024 C CA . GLY A 1 524 ? 9.490 -14.015 -42.031 1.00 94.75 524 GLY A CA 1
ATOM 4025 C C . GLY A 1 524 ? 9.828 -13.824 -43.510 1.00 94.75 524 GLY A C 1
ATOM 4026 O O . GLY A 1 524 ? 10.532 -14.645 -44.115 1.00 94.75 524 GLY A O 1
ATOM 4027 N N . ASP A 1 525 ? 9.317 -12.735 -44.077 1.00 92.94 525 ASP A N 1
ATOM 4028 C CA . ASP A 1 525 ? 9.595 -12.228 -45.423 1.00 92.94 525 ASP A CA 1
ATOM 4029 C C . ASP A 1 525 ? 9.589 -10.684 -45.429 1.00 92.94 525 ASP A C 1
ATOM 4031 O O . ASP A 1 525 ? 9.127 -10.039 -44.483 1.00 92.94 525 ASP A O 1
ATOM 4035 N N . GLY A 1 526 ? 10.122 -10.074 -46.487 1.00 94.25 526 GLY A N 1
ATOM 4036 C CA . GLY A 1 526 ? 10.286 -8.620 -46.577 1.00 94.25 526 GLY A CA 1
ATOM 4037 C C . GLY A 1 526 ? 11.260 -8.084 -45.526 1.00 94.25 526 GLY A C 1
ATOM 4038 O O . GLY A 1 526 ? 10.948 -7.124 -44.820 1.00 94.25 526 GLY A O 1
ATOM 4039 N N . GLY A 1 527 ? 12.396 -8.766 -45.376 1.00 93.56 527 GLY A N 1
ATOM 4040 C CA . GLY A 1 527 ? 13.417 -8.468 -44.382 1.00 93.56 527 GLY A CA 1
ATOM 4041 C C . GLY A 1 527 ? 14.109 -7.121 -44.590 1.00 93.56 527 GLY A C 1
ATOM 4042 O O . GLY A 1 527 ? 14.496 -6.760 -45.702 1.00 93.56 527 GLY A O 1
ATOM 4043 N N . MET A 1 528 ? 14.267 -6.390 -43.494 1.00 92.81 528 MET A N 1
ATOM 4044 C CA . MET A 1 528 ? 14.930 -5.100 -43.402 1.00 92.81 528 MET A CA 1
ATOM 4045 C C . MET A 1 528 ? 16.418 -5.293 -43.109 1.00 92.81 528 MET A C 1
ATOM 4047 O O . MET A 1 528 ? 16.805 -6.026 -42.197 1.00 92.81 528 MET A O 1
ATOM 4051 N N . THR A 1 529 ? 17.262 -4.598 -43.871 1.00 92.75 529 THR A N 1
ATOM 4052 C CA . THR A 1 529 ? 18.717 -4.587 -43.662 1.00 92.75 529 THR A CA 1
ATOM 4053 C C . THR A 1 529 ? 19.094 -3.968 -42.326 1.00 92.75 529 THR A C 1
ATOM 4055 O O . THR A 1 529 ? 20.001 -4.466 -41.673 1.00 92.75 529 THR A O 1
ATOM 4058 N N . THR A 1 530 ? 18.399 -2.913 -41.910 1.00 94.25 530 THR A N 1
ATOM 4059 C CA . THR A 1 530 ? 18.660 -2.217 -40.651 1.00 94.25 530 THR A CA 1
ATOM 4060 C C . THR A 1 530 ? 17.344 -2.000 -39.925 1.00 94.25 530 THR A C 1
ATOM 4062 O O . THR A 1 530 ? 16.370 -1.572 -40.542 1.00 94.25 530 THR A O 1
ATOM 4065 N N . VAL A 1 531 ? 17.321 -2.286 -38.625 1.00 93.62 531 VAL A N 1
ATOM 4066 C CA . VAL A 1 531 ? 16.182 -2.002 -37.746 1.00 93.62 531 VAL A CA 1
ATOM 4067 C C . VAL A 1 531 ? 16.592 -0.990 -36.688 1.00 93.62 531 VAL A C 1
ATOM 4069 O O . VAL A 1 531 ? 17.621 -1.154 -36.032 1.00 93.62 531 VAL A O 1
ATOM 4072 N N . GLN A 1 532 ? 15.789 0.062 -36.553 1.00 91.25 532 GLN A N 1
ATOM 4073 C CA . GLN A 1 532 ? 15.943 1.091 -35.529 1.00 91.25 532 GLN A CA 1
ATOM 4074 C C . GLN A 1 532 ? 15.113 0.702 -34.309 1.00 91.25 532 GLN A C 1
ATOM 4076 O O . GLN A 1 532 ? 13.915 0.451 -34.428 1.00 91.25 532 GLN A O 1
ATOM 4081 N N . CYS A 1 533 ? 15.753 0.626 -33.151 1.00 86.38 533 CYS A N 1
ATOM 4082 C CA . CYS A 1 533 ? 15.116 0.299 -31.884 1.00 86.38 533 CYS A CA 1
ATOM 4083 C C . CYS A 1 533 ? 14.577 1.573 -31.221 1.00 86.38 533 CYS A C 1
ATOM 4085 O O . CYS A 1 533 ? 15.059 2.678 -31.474 1.00 86.38 533 CYS A O 1
ATOM 4087 N N . SER A 1 534 ? 13.586 1.427 -30.340 1.00 79.38 534 SER A N 1
ATOM 4088 C CA . SER A 1 534 ? 12.965 2.553 -29.626 1.00 79.38 534 SER A CA 1
ATOM 4089 C C . SER A 1 534 ? 13.934 3.317 -28.714 1.00 79.38 534 SER A C 1
ATOM 4091 O O . SER A 1 534 ? 13.686 4.471 -28.385 1.00 79.38 534 SER A O 1
ATOM 4093 N N . ASP A 1 535 ? 15.060 2.707 -28.340 1.00 73.88 535 ASP A N 1
ATOM 4094 C CA . ASP A 1 535 ? 16.138 3.323 -27.559 1.00 73.88 535 ASP A CA 1
ATOM 4095 C C . ASP A 1 535 ? 17.227 3.993 -28.425 1.00 73.88 535 ASP A C 1
ATOM 4097 O O . ASP A 1 535 ? 18.280 4.394 -27.915 1.00 73.88 535 ASP A O 1
ATOM 4101 N N . GLY A 1 536 ? 16.983 4.114 -29.734 1.00 80.88 536 GLY A N 1
ATOM 4102 C CA . GLY A 1 536 ? 17.868 4.757 -30.699 1.00 80.88 536 GLY A CA 1
ATOM 4103 C C . GLY A 1 536 ? 19.080 3.921 -31.117 1.00 80.88 536 GLY A C 1
ATOM 4104 O O . GLY A 1 536 ? 20.024 4.500 -31.653 1.00 80.88 536 GLY A O 1
ATOM 4105 N N . MET A 1 537 ? 19.108 2.615 -30.830 1.00 85.62 537 MET A N 1
ATOM 4106 C CA . MET A 1 537 ? 20.095 1.660 -31.362 1.00 85.62 537 MET A CA 1
ATOM 4107 C C . MET A 1 537 ? 19.704 1.166 -32.758 1.00 85.62 537 MET A C 1
ATOM 4109 O O . MET A 1 537 ? 18.527 0.914 -33.018 1.00 85.62 537 MET A O 1
ATOM 4113 N N . ALA A 1 538 ? 20.685 0.914 -33.623 1.00 91.25 538 ALA A N 1
ATOM 4114 C CA . ALA A 1 538 ? 20.472 0.325 -34.938 1.00 91.25 538 ALA A CA 1
ATOM 4115 C C . ALA A 1 538 ? 21.177 -1.031 -35.077 1.00 91.25 538 ALA A C 1
ATOM 4117 O O . ALA A 1 538 ? 22.402 -1.142 -34.992 1.00 91.25 538 ALA A O 1
ATOM 4118 N N . PHE A 1 539 ? 20.401 -2.073 -35.380 1.00 94.88 539 PHE A N 1
ATOM 4119 C CA . PHE A 1 539 ? 20.937 -3.386 -35.737 1.00 94.88 539 PHE A CA 1
ATOM 4120 C C . PHE A 1 539 ? 20.945 -3.531 -37.250 1.00 94.88 539 PHE A C 1
ATOM 4122 O O . PHE A 1 539 ? 19.904 -3.405 -37.891 1.00 94.88 539 PHE A O 1
ATOM 4129 N N . THR A 1 540 ? 22.111 -3.825 -37.824 1.00 95.81 540 THR A N 1
ATOM 4130 C CA . THR A 1 540 ? 22.252 -4.071 -39.264 1.00 95.81 540 THR A CA 1
ATOM 4131 C C . THR A 1 540 ? 22.500 -5.548 -39.528 1.00 95.81 540 THR A C 1
ATOM 4133 O O . THR A 1 540 ? 23.509 -6.102 -39.097 1.00 95.81 540 THR A O 1
ATOM 4136 N N . PHE A 1 541 ? 21.588 -6.185 -40.258 1.00 96.31 541 PHE A N 1
ATOM 4137 C CA . PHE A 1 541 ? 21.621 -7.596 -40.615 1.00 96.31 541 PHE A CA 1
ATOM 4138 C C . PHE A 1 541 ? 22.224 -7.821 -41.999 1.00 96.31 541 PHE A C 1
ATOM 4140 O O . PHE A 1 541 ? 21.990 -7.058 -42.934 1.00 96.31 541 PHE A O 1
ATOM 4147 N N . SER A 1 542 ? 22.959 -8.919 -42.168 1.00 94.75 542 SER A N 1
ATOM 4148 C CA . SER A 1 542 ? 23.494 -9.341 -43.467 1.00 94.75 542 SER A CA 1
ATOM 4149 C C . SER A 1 542 ? 23.503 -10.860 -43.616 1.00 94.75 542 SER A C 1
ATOM 4151 O O . SER A 1 542 ? 23.670 -11.603 -42.649 1.00 94.75 542 SER A O 1
ATOM 4153 N N . THR A 1 543 ? 23.328 -11.333 -44.849 1.00 94.12 543 THR A N 1
ATOM 4154 C CA . THR A 1 543 ? 23.422 -12.760 -45.186 1.00 94.12 543 THR A CA 1
ATOM 4155 C C . THR A 1 543 ? 24.839 -13.278 -44.938 1.00 94.12 543 THR A C 1
ATOM 4157 O O . THR A 1 543 ? 25.818 -12.582 -45.214 1.00 94.12 543 THR A O 1
ATOM 4160 N N . CYS A 1 544 ? 24.970 -14.514 -44.451 1.00 86.88 544 CYS A N 1
ATOM 4161 C CA . CYS A 1 544 ? 26.267 -15.129 -44.191 1.00 86.88 544 CYS A CA 1
ATOM 4162 C C . CYS A 1 544 ? 26.313 -16.606 -44.591 1.00 86.88 544 CYS A C 1
ATOM 4164 O O . CYS A 1 544 ? 25.297 -17.293 -44.654 1.00 86.88 544 CYS A O 1
ATOM 4166 N N . SER A 1 545 ? 27.525 -17.108 -44.827 1.00 88.88 545 SER A N 1
ATOM 4167 C CA . SER A 1 545 ? 27.770 -18.484 -45.279 1.00 88.88 545 SER A CA 1
ATOM 4168 C C . SER A 1 545 ? 27.469 -19.556 -44.225 1.00 88.88 545 SER A C 1
ATOM 4170 O O . SER A 1 54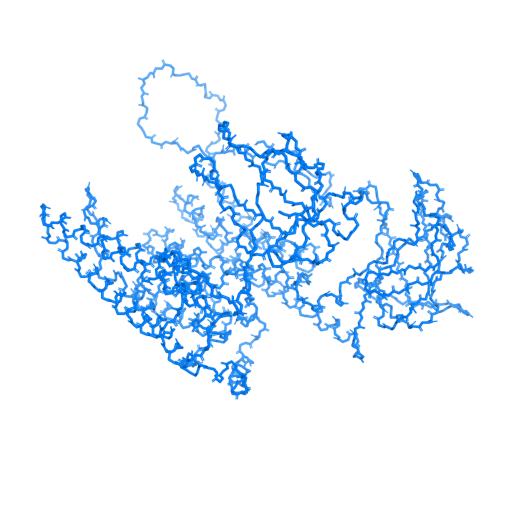5 ? 27.582 -20.740 -44.519 1.00 88.88 545 SER A O 1
ATOM 4172 N N . LEU A 1 546 ? 27.133 -19.163 -42.990 1.00 90.19 546 LEU A N 1
ATOM 4173 C CA . LEU A 1 546 ? 26.738 -20.095 -41.931 1.00 90.19 546 LEU A CA 1
ATOM 4174 C C . LEU A 1 546 ? 25.294 -20.594 -42.095 1.00 90.19 546 LEU A C 1
ATOM 4176 O O . LEU A 1 546 ? 24.919 -21.544 -41.412 1.00 90.19 546 LEU A O 1
ATOM 4180 N N . SER A 1 547 ? 24.507 -19.961 -42.972 1.00 93.62 547 SER A N 1
ATOM 4181 C CA . SER A 1 547 ? 23.110 -20.302 -43.233 1.00 93.62 547 SER A CA 1
ATOM 4182 C C . SER A 1 547 ? 23.000 -21.229 -44.441 1.00 93.62 547 SER A C 1
ATOM 4184 O O . SER A 1 547 ? 23.052 -20.780 -45.585 1.00 93.62 547 SER A O 1
ATOM 4186 N N . SER A 1 548 ? 22.861 -22.532 -44.204 1.00 93.12 548 SER A N 1
ATOM 4187 C CA . SER A 1 548 ? 22.649 -23.527 -45.265 1.00 93.12 548 SER A CA 1
ATOM 4188 C C . SER A 1 548 ? 21.184 -23.925 -45.433 1.00 93.12 548 SER A C 1
ATOM 4190 O O . SER A 1 548 ? 20.855 -24.612 -46.395 1.00 93.12 548 SER A O 1
ATOM 4192 N N . ASN A 1 549 ? 20.302 -23.502 -44.522 1.00 93.50 549 ASN A N 1
ATOM 4193 C CA . ASN A 1 549 ? 18.867 -23.796 -44.567 1.00 93.50 549 ASN A CA 1
ATOM 4194 C C . ASN A 1 549 ? 18.025 -22.671 -45.203 1.00 93.50 549 ASN A C 1
ATOM 4196 O O . ASN A 1 549 ? 16.803 -22.751 -45.276 1.00 93.50 549 ASN A O 1
ATOM 4200 N N . GLY A 1 550 ? 18.689 -21.641 -45.740 1.00 92.44 550 GLY A N 1
ATOM 4201 C CA . GLY A 1 550 ? 18.075 -20.641 -46.614 1.00 92.44 550 GLY A CA 1
ATOM 4202 C C . GLY A 1 550 ? 17.730 -19.309 -45.950 1.00 92.44 550 GLY A C 1
ATOM 4203 O O . GLY A 1 550 ? 17.379 -18.371 -46.671 1.00 92.44 550 GLY A O 1
ATOM 4204 N N . THR A 1 551 ? 17.873 -19.172 -44.625 1.00 96.19 551 THR A N 1
ATOM 4205 C CA . THR A 1 551 ? 17.708 -17.871 -43.958 1.00 96.19 551 THR A CA 1
ATOM 4206 C C . THR A 1 551 ? 18.729 -16.867 -44.469 1.00 96.19 551 THR A C 1
ATOM 4208 O O . THR A 1 551 ? 19.922 -17.156 -44.568 1.00 96.19 551 THR A O 1
ATOM 4211 N N . ASN A 1 552 ? 18.256 -15.675 -44.802 1.00 94.88 552 ASN A N 1
ATOM 4212 C CA . ASN A 1 552 ? 19.077 -14.588 -45.306 1.00 94.88 552 ASN A CA 1
ATOM 4213 C C . ASN A 1 552 ? 18.469 -13.234 -44.896 1.00 94.88 552 ASN A C 1
ATOM 4215 O O . ASN A 1 552 ? 17.545 -13.163 -44.076 1.00 94.88 552 ASN A O 1
ATOM 4219 N N . GLN A 1 553 ? 19.016 -12.144 -45.435 1.00 93.00 553 GLN A N 1
ATOM 4220 C CA . GLN A 1 553 ? 18.564 -10.791 -45.117 1.00 93.00 553 GLN A CA 1
ATOM 4221 C C . GLN A 1 553 ? 17.082 -10.553 -45.448 1.00 93.00 553 GLN A C 1
ATOM 4223 O O . GLN A 1 553 ? 16.426 -9.841 -44.699 1.00 93.00 553 GLN A O 1
ATOM 4228 N N . THR A 1 554 ? 16.535 -11.168 -46.502 1.00 94.00 554 THR A N 1
ATOM 4229 C CA . THR A 1 554 ? 15.169 -10.895 -46.976 1.00 94.00 554 THR A CA 1
ATOM 4230 C C . THR A 1 554 ? 14.115 -11.829 -46.389 1.00 94.00 554 THR A C 1
ATOM 4232 O O . THR A 1 554 ? 12.979 -11.403 -46.207 1.00 94.00 554 THR A O 1
ATOM 4235 N N . ARG A 1 555 ? 14.459 -13.081 -46.060 1.00 96.19 555 ARG A N 1
ATOM 4236 C CA . ARG A 1 555 ? 13.490 -14.084 -45.574 1.00 96.19 555 ARG A CA 1
ATOM 4237 C C . ARG A 1 555 ? 14.109 -15.154 -44.675 1.00 96.19 555 ARG A C 1
ATOM 4239 O O . ARG A 1 555 ? 15.318 -15.389 -44.726 1.00 96.19 555 ARG A O 1
ATOM 4246 N N . GLY A 1 556 ? 13.267 -15.842 -43.904 1.00 95.12 556 GLY A N 1
ATOM 4247 C CA . GLY A 1 556 ? 13.634 -17.040 -43.137 1.00 95.12 556 GLY A CA 1
ATOM 4248 C C . GLY A 1 556 ? 13.355 -16.937 -41.637 1.00 95.12 556 GLY A C 1
ATOM 4249 O O . GLY A 1 556 ? 12.317 -16.419 -41.230 1.00 95.12 556 GLY A O 1
ATOM 4250 N N . GLN A 1 557 ? 14.270 -17.475 -40.831 1.00 94.38 557 GLN A N 1
ATOM 4251 C CA . GLN A 1 557 ? 14.196 -17.582 -39.370 1.00 94.38 557 GLN A CA 1
ATOM 4252 C C . GLN A 1 557 ? 14.962 -16.451 -38.657 1.00 94.38 557 GLN A C 1
ATOM 4254 O O . GLN A 1 557 ? 15.596 -15.605 -39.296 1.00 94.38 557 GLN A O 1
ATOM 4259 N N . ILE A 1 558 ? 14.929 -16.466 -37.318 1.00 94.94 558 ILE A N 1
ATOM 4260 C CA . ILE A 1 558 ? 15.593 -15.500 -36.421 1.00 94.94 558 ILE A CA 1
ATOM 4261 C C . ILE A 1 558 ? 15.024 -14.081 -36.641 1.00 94.94 558 ILE A C 1
ATOM 4263 O O . ILE A 1 558 ? 15.684 -13.238 -37.254 1.00 94.94 558 ILE A O 1
ATOM 4267 N N . PRO A 1 559 ? 13.764 -13.827 -36.230 1.00 93.75 559 PRO A N 1
ATOM 4268 C CA . PRO A 1 559 ? 13.073 -12.564 -36.502 1.00 93.75 559 PRO A CA 1
ATOM 4269 C C . PRO A 1 559 ? 13.518 -11.404 -35.599 1.00 93.75 559 PRO A C 1
ATOM 4271 O O . PRO A 1 559 ? 13.422 -10.250 -36.011 1.00 93.75 559 PRO A O 1
ATOM 4274 N N . GLN A 1 560 ? 13.988 -11.697 -34.383 1.00 93.31 560 GLN A N 1
ATOM 4275 C CA . GLN A 1 560 ? 14.298 -10.710 -33.346 1.00 93.31 560 GLN A CA 1
ATOM 4276 C C . GLN A 1 560 ? 15.564 -11.088 -32.569 1.00 93.31 560 GLN A C 1
ATOM 4278 O O . GLN A 1 560 ? 15.935 -12.262 -32.510 1.00 93.31 560 GLN A O 1
ATOM 4283 N N . ILE A 1 561 ? 16.208 -10.083 -31.972 1.00 92.69 561 ILE A N 1
ATOM 4284 C CA . ILE A 1 561 ? 17.369 -10.212 -31.090 1.00 92.69 561 ILE A CA 1
ATOM 4285 C C . ILE A 1 561 ? 17.022 -9.588 -29.735 1.00 92.69 561 ILE A C 1
ATOM 4287 O O . ILE A 1 561 ? 16.589 -8.439 -29.677 1.00 92.69 561 ILE A O 1
ATOM 4291 N N . LEU A 1 562 ? 17.238 -10.342 -28.656 1.00 88.06 562 LEU A N 1
ATOM 4292 C CA . LEU A 1 562 ? 17.053 -9.877 -27.280 1.00 88.06 562 LEU A CA 1
ATOM 4293 C C . LEU A 1 562 ? 18.367 -9.291 -26.741 1.00 88.06 562 LEU A C 1
ATOM 4295 O O . LEU A 1 562 ? 19.405 -9.956 -26.809 1.00 88.06 562 LEU A O 1
ATOM 4299 N N . TYR A 1 563 ? 18.336 -8.068 -26.209 1.00 85.88 563 TYR A N 1
ATOM 4300 C CA . TYR A 1 563 ? 19.524 -7.351 -25.737 1.00 85.88 563 TYR A CA 1
ATOM 4301 C C . TYR A 1 563 ? 19.254 -6.409 -24.549 1.00 85.88 563 TYR A C 1
ATOM 4303 O O . TYR A 1 563 ? 18.117 -6.040 -24.277 1.00 85.88 563 TYR A O 1
ATOM 4311 N N . TYR A 1 564 ? 20.322 -5.980 -23.872 1.00 81.25 564 TYR A N 1
ATOM 4312 C CA . TYR A 1 564 ? 20.336 -4.916 -22.858 1.00 81.25 564 TYR A CA 1
ATOM 4313 C C . TYR A 1 564 ? 21.319 -3.801 -23.244 1.00 81.25 564 TYR A C 1
ATOM 4315 O O . TYR A 1 564 ? 22.206 -4.030 -24.074 1.00 81.25 564 TYR A O 1
ATOM 4323 N N . ARG A 1 565 ? 21.206 -2.620 -22.615 1.00 73.62 565 ARG A N 1
ATOM 4324 C CA . ARG A 1 565 ? 22.093 -1.464 -22.846 1.00 73.62 565 ARG A CA 1
ATOM 4325 C C . ARG A 1 565 ? 22.766 -1.005 -21.548 1.00 73.62 565 ARG A C 1
ATOM 4327 O O . ARG A 1 565 ? 22.103 -0.502 -20.653 1.00 73.62 565 ARG A O 1
ATOM 4334 N N . SER A 1 566 ? 24.090 -1.101 -21.478 1.00 61.00 566 SER A N 1
ATOM 4335 C CA . SER A 1 566 ? 24.886 -0.515 -20.390 1.00 61.00 566 SER A CA 1
ATOM 4336 C C . SER A 1 566 ? 25.383 0.882 -20.774 1.00 61.00 566 SER A C 1
ATOM 4338 O O . SER A 1 566 ? 26.032 1.025 -21.808 1.00 61.00 566 SER A O 1
ATOM 4340 N N . GLU A 1 567 ? 25.107 1.904 -19.957 1.00 52.41 567 GLU A N 1
ATOM 4341 C CA . GLU A 1 567 ? 25.615 3.279 -20.161 1.00 52.41 567 GLU A CA 1
ATOM 4342 C C . GLU A 1 567 ? 26.891 3.605 -19.365 1.00 52.41 567 GLU A C 1
ATOM 4344 O O . GLU A 1 567 ? 27.390 4.724 -19.456 1.00 52.41 567 GLU A O 1
ATOM 4349 N N . TYR A 1 568 ? 27.471 2.646 -18.634 1.00 49.06 568 TYR A N 1
ATOM 4350 C CA . TYR A 1 568 ? 28.675 2.882 -17.831 1.00 49.06 568 TYR A CA 1
ATOM 4351 C C . TYR A 1 568 ? 29.861 2.010 -18.257 1.00 49.06 568 TYR A C 1
ATOM 4353 O O . TYR A 1 568 ? 29.724 0.808 -18.469 1.00 49.06 568 TYR A O 1
ATOM 4361 N N . ASP A 1 569 ? 31.042 2.637 -18.296 1.00 46.56 569 ASP A N 1
ATOM 4362 C CA . ASP A 1 569 ? 32.372 2.066 -18.591 1.00 46.56 569 ASP A CA 1
ATOM 4363 C C . ASP A 1 569 ? 32.928 1.194 -17.434 1.00 46.56 569 ASP A C 1
ATOM 4365 O O . ASP A 1 569 ? 34.118 0.895 -17.354 1.00 46.56 569 ASP A O 1
ATOM 4369 N N . GLY A 1 570 ? 32.064 0.822 -16.481 1.00 55.94 570 GLY A N 1
ATOM 4370 C CA . GLY A 1 570 ? 32.375 -0.090 -15.383 1.00 55.94 570 GLY A CA 1
ATOM 4371 C C . GLY A 1 570 ? 32.192 -1.549 -15.799 1.00 55.94 570 GLY A C 1
ATOM 4372 O O . GLY A 1 570 ? 31.445 -1.855 -16.726 1.00 55.94 570 GLY A O 1
ATOM 4373 N N . ASP A 1 571 ? 32.865 -2.461 -15.098 1.00 58.47 571 ASP A N 1
ATOM 4374 C CA . ASP A 1 571 ? 32.835 -3.896 -15.385 1.00 58.47 571 ASP A CA 1
ATOM 4375 C C . ASP A 1 571 ? 31.408 -4.444 -15.162 1.00 58.47 571 ASP A C 1
ATOM 4377 O O . ASP A 1 571 ? 31.031 -4.799 -14.045 1.00 58.47 571 ASP A O 1
ATOM 4381 N N . LEU A 1 572 ? 30.576 -4.444 -16.209 1.00 54.56 572 LEU A N 1
ATOM 4382 C CA . LEU A 1 572 ? 29.138 -4.768 -16.192 1.00 54.56 572 LEU A CA 1
ATOM 4383 C C . LEU A 1 572 ? 28.831 -6.099 -15.487 1.00 54.56 572 LEU A C 1
ATOM 4385 O O . LEU A 1 572 ? 27.796 -6.248 -14.840 1.00 54.56 572 LEU A O 1
ATOM 4389 N N . GLN A 1 573 ? 29.769 -7.043 -15.551 1.00 54.62 573 GLN A N 1
ATOM 4390 C CA . GLN A 1 573 ? 29.700 -8.312 -14.837 1.00 54.62 573 GLN A CA 1
ATOM 4391 C C . GLN A 1 573 ? 29.597 -8.120 -13.314 1.00 54.62 573 GLN A C 1
ATOM 4393 O O . GLN A 1 573 ? 28.819 -8.807 -12.660 1.00 54.62 573 GLN A O 1
ATOM 4398 N N . SER A 1 574 ? 30.347 -7.174 -12.744 1.00 59.75 574 SER A N 1
ATOM 4399 C CA . SER A 1 574 ? 30.325 -6.877 -11.306 1.00 59.75 574 SER A CA 1
ATOM 4400 C C . SER A 1 574 ? 28.996 -6.262 -10.857 1.00 59.75 574 SER A C 1
ATOM 4402 O O . SER A 1 574 ? 28.488 -6.603 -9.790 1.00 59.75 574 SER A O 1
ATOM 4404 N N . GLN A 1 575 ? 28.388 -5.422 -11.699 1.00 59.62 575 GLN A N 1
ATOM 4405 C CA . GLN A 1 575 ? 27.101 -4.786 -11.418 1.00 59.62 575 GLN A CA 1
ATOM 4406 C C . GLN A 1 575 ? 25.950 -5.793 -11.496 1.00 59.62 575 GLN A C 1
ATOM 4408 O O . GLN A 1 575 ? 25.126 -5.848 -10.584 1.00 59.62 575 GLN A O 1
ATOM 4413 N N . LEU A 1 576 ? 25.933 -6.651 -12.521 1.00 61.44 576 LEU A N 1
ATOM 4414 C CA . LEU A 1 576 ? 24.943 -7.726 -12.642 1.00 61.44 576 LEU A CA 1
ATOM 4415 C C . LEU A 1 576 ? 25.045 -8.722 -11.481 1.00 61.44 576 LEU A C 1
ATOM 4417 O O . LEU A 1 576 ? 24.026 -9.075 -10.895 1.00 61.44 576 LEU A O 1
ATOM 4421 N N . LEU A 1 577 ? 26.266 -9.096 -11.080 1.00 62.91 577 LEU A N 1
ATOM 4422 C CA . LEU A 1 577 ? 26.491 -9.940 -9.902 1.00 62.91 577 LEU A CA 1
ATOM 4423 C C . LEU A 1 577 ? 26.027 -9.261 -8.606 1.00 62.91 577 LEU A C 1
ATOM 4425 O O . LEU A 1 577 ? 25.440 -9.918 -7.751 1.00 62.91 577 LEU A O 1
ATOM 4429 N N . SER A 1 578 ? 26.250 -7.951 -8.445 1.00 66.62 578 SER A N 1
ATOM 4430 C CA . SER A 1 578 ? 25.744 -7.226 -7.271 1.00 66.62 578 SER A CA 1
ATOM 4431 C C . SER A 1 578 ? 24.219 -7.142 -7.239 1.00 66.62 578 SER A C 1
ATOM 4433 O O . SER A 1 578 ? 23.635 -7.291 -6.169 1.00 66.62 578 SER A O 1
ATOM 4435 N N . LYS A 1 579 ? 23.573 -6.967 -8.399 1.00 69.00 579 LYS A N 1
ATOM 4436 C CA . LYS A 1 579 ? 22.116 -6.892 -8.511 1.00 69.00 579 LYS A CA 1
ATOM 4437 C C . LYS A 1 579 ? 21.474 -8.246 -8.217 1.00 69.00 579 LYS A C 1
ATOM 4439 O O . LYS A 1 579 ? 20.599 -8.309 -7.363 1.00 69.00 579 LYS A O 1
ATOM 4444 N N . ALA A 1 580 ? 21.974 -9.319 -8.831 1.00 68.44 580 ALA A N 1
ATOM 4445 C CA . ALA A 1 580 ? 21.513 -10.681 -8.564 1.00 68.44 580 ALA A CA 1
ATOM 4446 C C . ALA A 1 580 ? 21.690 -11.063 -7.082 1.00 68.44 580 ALA A C 1
ATOM 4448 O O . ALA A 1 580 ? 20.799 -11.651 -6.476 1.00 68.44 580 ALA A O 1
ATOM 4449 N N . ASN A 1 581 ? 22.803 -10.652 -6.459 1.00 73.75 581 ASN A N 1
ATOM 4450 C CA . ASN A 1 581 ? 23.005 -10.842 -5.023 1.00 73.75 581 ASN A CA 1
ATOM 4451 C C . ASN A 1 581 ? 21.990 -10.070 -4.165 1.00 73.75 581 ASN A C 1
ATOM 4453 O O . ASN A 1 581 ? 21.587 -10.569 -3.118 1.00 73.75 581 ASN A O 1
ATOM 4457 N N . GLU A 1 582 ? 21.599 -8.851 -4.544 1.00 78.50 582 GLU A N 1
ATOM 4458 C CA . GLU A 1 582 ? 20.565 -8.112 -3.809 1.00 78.50 582 GLU A CA 1
ATOM 4459 C C . GLU A 1 582 ? 19.162 -8.694 -4.034 1.00 78.50 582 GLU A C 1
ATOM 4461 O O . GLU A 1 582 ? 18.391 -8.781 -3.079 1.00 78.50 582 GLU A O 1
ATOM 4466 N N . GLU A 1 583 ? 18.847 -9.169 -5.240 1.00 83.69 583 GLU A N 1
ATOM 4467 C CA . GLU A 1 583 ? 17.601 -9.889 -5.542 1.00 83.69 583 GLU A CA 1
ATOM 4468 C C . GLU A 1 583 ? 17.484 -11.185 -4.714 1.00 83.69 583 GLU A C 1
ATOM 4470 O O . GLU A 1 583 ? 16.464 -11.398 -4.053 1.00 83.69 583 GLU A O 1
ATOM 4475 N N . ASP A 1 584 ? 18.549 -11.994 -4.629 1.00 80.12 584 ASP A N 1
ATOM 4476 C CA . ASP A 1 584 ? 18.590 -13.215 -3.802 1.00 80.12 584 ASP A CA 1
ATOM 4477 C C . ASP A 1 584 ? 18.464 -12.913 -2.295 1.00 80.12 584 ASP A C 1
ATOM 4479 O O . ASP A 1 584 ? 17.736 -13.589 -1.554 1.00 80.12 584 ASP A O 1
ATOM 4483 N N . LYS A 1 585 ? 19.104 -11.835 -1.821 1.00 85.25 585 LYS A N 1
ATOM 4484 C CA . LYS A 1 585 ? 18.928 -11.367 -0.438 1.00 85.25 585 LYS A CA 1
ATOM 4485 C C . LYS A 1 585 ? 17.497 -10.914 -0.175 1.00 85.25 585 LYS A C 1
ATOM 4487 O O . LYS A 1 585 ? 16.956 -11.237 0.880 1.00 85.25 585 LYS A O 1
ATOM 4492 N N . ASN A 1 586 ? 16.874 -10.183 -1.097 1.00 88.06 586 ASN A N 1
ATOM 4493 C CA . ASN A 1 586 ? 15.483 -9.744 -0.967 1.00 88.06 586 ASN A CA 1
ATOM 4494 C C . ASN A 1 586 ? 14.515 -10.928 -0.969 1.00 88.06 586 ASN A C 1
ATOM 4496 O O . ASN A 1 586 ? 13.617 -10.967 -0.128 1.00 88.06 586 ASN A O 1
ATOM 4500 N N . CYS A 1 587 ? 14.768 -11.942 -1.800 1.00 89.38 587 CYS A N 1
ATOM 4501 C CA . CYS A 1 587 ? 14.051 -13.214 -1.763 1.00 89.38 587 CYS A CA 1
ATOM 4502 C C . CYS A 1 587 ? 14.155 -13.864 -0.373 1.00 89.38 587 CYS A C 1
ATOM 4504 O O . CYS A 1 587 ? 13.145 -14.200 0.246 1.00 89.38 587 CYS A O 1
ATOM 4506 N N . SER A 1 588 ? 15.372 -13.974 0.166 1.00 89.94 588 SER A N 1
ATOM 4507 C CA . SER A 1 588 ? 15.616 -14.545 1.498 1.00 89.94 588 SER A CA 1
ATOM 4508 C C . SER A 1 588 ? 14.941 -13.738 2.621 1.00 89.94 588 SER A C 1
ATOM 4510 O O . SER A 1 588 ? 14.387 -14.310 3.562 1.00 89.94 588 SER A O 1
ATOM 4512 N N . ARG A 1 589 ? 14.936 -12.402 2.522 1.00 90.56 589 ARG A N 1
ATOM 4513 C CA . ARG A 1 589 ? 14.256 -11.498 3.467 1.00 90.56 589 ARG A CA 1
ATOM 4514 C C . ARG A 1 589 ? 12.736 -11.675 3.414 1.00 90.56 589 ARG A C 1
ATOM 4516 O O . ARG A 1 589 ? 12.116 -11.798 4.469 1.00 90.56 589 ARG A O 1
ATOM 4523 N N . ALA A 1 590 ? 12.150 -11.745 2.216 1.00 93.50 590 ALA A N 1
ATOM 4524 C CA . ALA A 1 590 ? 10.720 -11.997 2.031 1.00 93.50 590 ALA A CA 1
ATOM 4525 C C . ALA A 1 590 ? 10.319 -13.341 2.657 1.00 93.50 590 ALA A C 1
ATOM 4527 O O . ALA A 1 590 ? 9.410 -13.391 3.486 1.00 93.50 590 ALA A O 1
ATOM 4528 N N . LEU A 1 591 ? 11.059 -14.411 2.343 1.00 93.75 591 LEU A N 1
ATOM 4529 C CA . LEU A 1 591 ? 10.840 -15.745 2.909 1.00 93.75 591 LEU A CA 1
ATOM 4530 C C . LEU A 1 591 ? 10.950 -15.757 4.437 1.00 93.75 591 LEU A C 1
ATOM 4532 O O . LEU A 1 591 ? 10.144 -16.410 5.097 1.00 93.75 591 LEU A O 1
ATOM 4536 N N . SER A 1 592 ? 11.889 -15.005 5.018 1.00 94.06 592 SER A N 1
ATOM 4537 C CA . SER A 1 592 ? 12.037 -14.887 6.475 1.00 94.06 592 SER A CA 1
ATOM 4538 C C . SER A 1 592 ? 10.779 -14.316 7.143 1.00 94.06 592 SER A C 1
ATOM 4540 O O . SER A 1 592 ? 10.264 -14.908 8.099 1.00 94.06 592 SER A O 1
ATOM 4542 N N . VAL A 1 593 ? 10.231 -13.217 6.604 1.00 95.00 593 VAL A N 1
ATOM 4543 C CA . VAL A 1 593 ? 8.996 -12.592 7.116 1.00 95.00 593 VAL A CA 1
ATOM 4544 C C . VAL A 1 593 ? 7.803 -13.533 6.940 1.00 95.00 593 VAL A C 1
ATOM 4546 O O . VAL A 1 593 ? 7.082 -13.792 7.906 1.00 95.00 593 VAL A O 1
ATOM 4549 N N . VAL A 1 594 ? 7.629 -14.110 5.743 1.00 96.50 594 VAL A N 1
ATOM 4550 C CA . VAL A 1 594 ? 6.544 -15.064 5.451 1.00 96.50 594 VAL A CA 1
ATOM 4551 C C . VAL A 1 594 ? 6.615 -16.258 6.400 1.00 96.50 594 VAL A C 1
ATOM 4553 O O . VAL A 1 594 ? 5.619 -16.632 7.014 1.00 96.50 594 VAL A O 1
ATOM 4556 N N . SER A 1 595 ? 7.805 -16.825 6.591 1.00 95.94 595 SER A N 1
ATOM 4557 C CA . SER A 1 595 ? 8.019 -17.962 7.480 1.00 95.94 595 SER A CA 1
ATOM 4558 C C . SER A 1 595 ? 7.704 -17.623 8.941 1.00 95.94 595 SER A C 1
ATOM 4560 O O . SER A 1 595 ? 7.113 -18.439 9.650 1.00 95.94 595 SER A O 1
ATOM 4562 N N . ALA A 1 596 ? 8.041 -16.420 9.416 1.00 96.75 596 ALA A N 1
ATOM 4563 C CA . ALA A 1 596 ? 7.696 -15.980 10.768 1.00 96.75 596 ALA A CA 1
ATOM 4564 C C . ALA A 1 596 ? 6.173 -15.914 10.983 1.00 96.75 596 ALA A C 1
ATOM 4566 O O . ALA A 1 596 ? 5.672 -16.458 11.971 1.00 96.75 596 ALA A O 1
ATOM 4567 N N . VAL A 1 597 ? 5.434 -15.344 10.026 1.00 97.31 597 VAL A N 1
ATOM 4568 C CA . VAL A 1 597 ? 3.964 -15.288 10.073 1.00 97.31 597 VAL A CA 1
ATOM 4569 C C . VAL A 1 597 ? 3.347 -16.685 9.977 1.00 97.31 597 VAL A C 1
ATOM 4571 O O . VAL A 1 597 ? 2.460 -17.021 10.761 1.00 97.31 597 VAL A O 1
ATOM 4574 N N . VAL A 1 598 ? 3.835 -17.533 9.068 1.00 96.69 598 VAL A N 1
ATOM 4575 C CA . VAL A 1 598 ? 3.358 -18.914 8.900 1.00 96.69 598 VAL A CA 1
ATOM 4576 C C . VAL A 1 598 ? 3.542 -19.724 10.187 1.00 96.69 598 VAL A C 1
ATOM 4578 O O . VAL A 1 598 ? 2.610 -20.398 10.629 1.00 96.69 598 VAL A O 1
ATOM 4581 N N . ARG A 1 599 ? 4.705 -19.627 10.845 1.00 95.81 599 ARG A N 1
ATOM 4582 C CA . ARG A 1 599 ? 4.941 -20.301 12.133 1.00 95.81 599 ARG A CA 1
ATOM 4583 C C . ARG A 1 599 ? 3.996 -19.798 13.224 1.00 95.81 599 ARG A C 1
ATOM 4585 O O . ARG A 1 599 ? 3.490 -20.604 14.004 1.00 95.81 599 ARG A O 1
ATOM 4592 N N . ALA A 1 600 ? 3.734 -18.493 13.269 1.00 96.50 600 ALA A N 1
ATOM 4593 C CA . ALA A 1 600 ? 2.784 -17.904 14.207 1.00 96.50 600 ALA A CA 1
ATOM 4594 C C . ALA A 1 600 ? 1.345 -18.401 13.968 1.00 96.50 600 ALA A C 1
ATOM 4596 O O . ALA A 1 600 ? 0.671 -18.811 14.913 1.00 96.50 600 ALA A O 1
ATOM 4597 N N . ALA A 1 601 ? 0.900 -18.442 12.709 1.00 96.88 601 ALA A N 1
ATOM 4598 C CA . ALA A 1 601 ? -0.400 -18.987 12.327 1.00 96.88 601 ALA A CA 1
ATOM 4599 C C . ALA A 1 601 ? -0.519 -20.475 12.692 1.00 96.88 601 ALA A C 1
ATOM 4601 O O . ALA A 1 601 ? -1.502 -20.888 13.304 1.00 96.88 601 ALA A O 1
ATOM 4602 N N . LYS A 1 602 ? 0.514 -21.274 12.407 1.00 95.75 602 LYS A N 1
ATOM 4603 C CA . LYS A 1 602 ? 0.583 -22.695 12.777 1.00 95.75 602 LYS A CA 1
ATOM 4604 C C . LYS A 1 602 ? 0.470 -22.918 14.290 1.00 95.75 602 LYS A C 1
ATOM 4606 O O . LYS A 1 602 ? -0.252 -23.817 14.715 1.00 95.75 602 LYS A O 1
ATOM 4611 N N . ASP A 1 603 ? 1.175 -22.136 15.112 1.00 96.25 603 ASP A N 1
ATOM 4612 C CA . ASP A 1 603 ? 1.062 -22.208 16.581 1.00 96.25 603 ASP A CA 1
ATOM 4613 C C . ASP A 1 603 ? -0.375 -21.921 17.042 1.00 96.25 603 ASP A C 1
ATOM 4615 O O . ASP A 1 603 ? -0.911 -22.649 17.878 1.00 96.25 603 ASP A O 1
ATOM 4619 N N . LEU A 1 604 ? -1.029 -20.916 16.457 1.00 96.38 604 LEU A N 1
ATOM 4620 C CA . LEU A 1 604 ? -2.419 -20.585 16.769 1.00 96.38 604 LEU A CA 1
ATOM 4621 C C . LEU A 1 604 ? -3.404 -21.679 16.352 1.00 96.38 604 LEU A C 1
ATOM 4623 O O . LEU A 1 604 ? -4.284 -22.009 17.143 1.00 96.38 604 LEU A O 1
ATOM 4627 N N . LEU A 1 605 ? -3.236 -22.287 15.174 1.00 96.00 605 LEU A N 1
ATOM 4628 C CA . LEU A 1 605 ? -4.077 -23.404 14.730 1.00 96.00 605 LEU A CA 1
ATOM 4629 C C . LEU A 1 605 ? -3.960 -24.605 15.682 1.00 96.00 605 LEU A C 1
ATOM 4631 O O . LEU A 1 605 ? -4.971 -25.177 16.082 1.00 96.00 605 LEU A O 1
ATOM 4635 N N . HIS A 1 606 ? -2.747 -24.956 16.124 1.00 95.56 606 HIS A N 1
ATOM 4636 C CA . HIS A 1 606 ? -2.567 -26.030 17.107 1.00 95.56 606 HIS A CA 1
ATOM 4637 C C . HIS A 1 606 ? -3.207 -25.707 18.462 1.00 95.56 606 HIS A C 1
ATOM 4639 O O . HIS A 1 606 ? -3.814 -26.581 19.080 1.00 95.56 606 HIS A O 1
ATOM 4645 N N . ARG A 1 607 ? -3.097 -24.456 18.928 1.00 95.50 607 ARG A N 1
ATOM 4646 C CA . ARG A 1 607 ? -3.756 -24.015 20.167 1.00 95.50 607 ARG A CA 1
ATOM 4647 C C . ARG A 1 607 ? -5.270 -24.078 20.042 1.00 95.50 607 ARG A C 1
ATOM 4649 O O . ARG A 1 607 ? -5.911 -24.607 20.939 1.00 95.50 607 ARG A O 1
ATOM 4656 N N . ALA A 1 608 ? -5.819 -23.586 18.936 1.00 94.88 608 ALA A N 1
ATOM 4657 C CA . ALA A 1 608 ? -7.246 -23.631 18.656 1.00 94.88 608 ALA A CA 1
ATOM 4658 C C . ALA A 1 608 ? -7.768 -25.074 18.610 1.00 94.88 608 ALA A C 1
ATOM 4660 O O . ALA A 1 608 ? -8.813 -25.366 19.178 1.00 94.88 608 ALA A O 1
ATOM 4661 N N . PHE A 1 609 ? -7.003 -26.004 18.029 1.00 93.50 609 PHE A N 1
ATOM 4662 C CA . PHE A 1 609 ? -7.372 -27.421 17.998 1.00 93.50 609 PHE A CA 1
ATOM 4663 C C . PHE A 1 609 ? -7.472 -28.039 19.402 1.00 93.50 609 PHE A C 1
ATOM 4665 O O . PHE A 1 609 ? -8.347 -28.871 19.650 1.00 93.50 609 PHE A O 1
ATOM 4672 N N . ALA A 1 610 ? -6.605 -27.615 20.327 1.00 93.25 610 ALA A N 1
ATOM 4673 C CA . ALA A 1 610 ? -6.607 -28.073 21.714 1.00 93.25 610 ALA A CA 1
ATOM 4674 C C . ALA A 1 610 ? -7.751 -27.485 22.564 1.00 93.25 610 ALA A C 1
ATOM 4676 O O . ALA A 1 610 ? -8.021 -28.005 23.645 1.00 93.25 610 ALA A O 1
ATOM 4677 N N . VAL A 1 611 ? -8.418 -26.423 22.100 1.00 92.50 611 VAL A N 1
ATOM 4678 C CA . VAL A 1 611 ? -9.577 -25.831 22.781 1.00 92.50 611 VAL A CA 1
ATOM 4679 C C . VAL A 1 611 ? -10.850 -26.539 22.325 1.00 92.50 611 VAL A C 1
ATOM 4681 O O . VAL A 1 611 ? -11.078 -26.724 21.131 1.00 92.50 611 VAL A O 1
ATOM 4684 N N . ASP A 1 612 ? -11.683 -26.953 23.277 1.00 85.94 612 ASP A N 1
ATOM 4685 C CA . ASP A 1 612 ? -12.978 -27.578 23.006 1.00 85.94 612 ASP A CA 1
ATOM 4686 C C . ASP A 1 612 ? -14.101 -26.544 23.155 1.00 85.94 612 ASP A C 1
ATOM 4688 O O . ASP A 1 612 ? -14.665 -26.351 24.232 1.00 85.94 612 ASP A O 1
ATOM 4692 N N . ALA A 1 613 ? -14.333 -25.786 22.083 1.00 87.00 613 ALA A N 1
ATOM 4693 C CA . ALA A 1 613 ? -15.386 -24.779 21.988 1.00 87.00 613 ALA A CA 1
ATOM 4694 C C . ALA A 1 613 ? -15.902 -24.683 20.542 1.00 87.00 613 ALA A C 1
ATOM 4696 O O . ALA A 1 613 ? -15.129 -24.888 19.603 1.00 87.00 613 ALA A O 1
ATOM 4697 N N . GLU A 1 614 ? -17.199 -24.415 20.367 1.00 84.81 614 GLU A N 1
ATOM 4698 C CA . GLU A 1 614 ? -17.884 -24.400 19.060 1.00 84.81 614 GLU A CA 1
ATOM 4699 C C . GLU A 1 614 ? -17.661 -23.101 18.265 1.00 84.81 614 GLU A C 1
ATOM 4701 O O . GLU A 1 614 ? -17.753 -23.106 17.042 1.00 84.81 614 GLU A O 1
ATOM 4706 N N . ASP A 1 615 ? -17.306 -22.005 18.940 1.00 88.50 615 ASP A N 1
ATOM 4707 C CA . ASP A 1 615 ? -17.069 -20.663 18.383 1.00 88.50 615 ASP A CA 1
ATOM 4708 C C . ASP A 1 615 ? -15.671 -20.485 17.752 1.00 88.50 615 ASP A C 1
ATOM 4710 O O . ASP A 1 615 ? -15.355 -19.441 17.180 1.00 88.50 615 ASP A O 1
ATOM 4714 N N . ILE A 1 616 ? -14.821 -21.515 17.813 1.00 91.94 616 ILE A N 1
ATOM 4715 C CA . ILE A 1 616 ? -13.434 -21.472 17.327 1.00 91.94 616 ILE A CA 1
ATOM 4716 C C . ILE A 1 616 ? -13.320 -21.133 15.830 1.00 91.94 616 ILE A C 1
ATOM 4718 O O . ILE A 1 616 ? -12.479 -20.293 15.495 1.00 91.94 616 ILE A O 1
ATOM 4722 N N . PRO A 1 617 ? -14.116 -21.717 14.908 1.00 88.19 617 PRO A N 1
ATOM 4723 C CA . PRO A 1 617 ? -14.053 -21.346 13.495 1.00 88.19 617 PRO A CA 1
ATOM 4724 C C . PRO A 1 617 ? -14.371 -19.866 13.258 1.00 88.19 617 PRO A C 1
ATOM 4726 O O . PRO A 1 617 ? -13.667 -19.204 12.495 1.00 88.19 617 PRO A O 1
ATOM 4729 N N . GLU A 1 618 ? -15.380 -19.329 13.948 1.00 87.75 618 GLU A N 1
ATOM 4730 C CA . GLU A 1 618 ? -15.770 -17.921 13.848 1.00 87.75 618 GLU A CA 1
ATOM 4731 C C . GLU A 1 618 ? -14.652 -17.007 14.372 1.00 87.75 618 GLU A C 1
ATOM 4733 O O . GLU A 1 618 ? -14.232 -16.080 13.675 1.00 87.75 618 GLU A O 1
ATOM 4738 N N . LEU A 1 619 ? -14.076 -17.333 15.533 1.00 90.12 619 LEU A N 1
ATOM 4739 C CA . LEU A 1 619 ? -12.940 -16.622 16.129 1.00 90.12 619 LEU A CA 1
ATOM 4740 C C . LEU A 1 619 ? -11.712 -16.590 15.208 1.00 90.12 619 LEU A C 1
ATOM 4742 O O . LEU A 1 619 ? -11.082 -15.546 15.036 1.00 90.12 619 LEU A O 1
ATOM 4746 N N . LEU A 1 620 ? -11.348 -17.722 14.600 1.00 91.25 620 LEU A N 1
ATOM 4747 C CA . LEU A 1 620 ? -10.216 -17.763 13.671 1.00 91.25 620 LEU A CA 1
ATOM 4748 C C . LEU A 1 620 ? -10.525 -16.992 12.383 1.00 91.25 620 LEU A C 1
ATOM 4750 O O . LEU A 1 620 ? -9.672 -16.244 11.913 1.00 91.25 620 LEU A O 1
ATOM 4754 N N . SER A 1 621 ? -11.736 -17.136 11.836 1.00 87.06 621 SER A N 1
ATOM 4755 C CA . SER A 1 621 ? -12.144 -16.474 10.588 1.00 87.06 621 SER A CA 1
ATOM 4756 C C . SER A 1 621 ? -12.264 -14.951 10.713 1.00 87.06 621 SER A C 1
ATOM 4758 O O . SER A 1 621 ? -12.003 -14.240 9.749 1.00 87.06 621 SER A O 1
ATOM 4760 N N . SER A 1 622 ? -12.604 -14.442 11.899 1.00 86.94 622 SER A N 1
ATOM 4761 C CA . SER A 1 622 ? -12.689 -13.005 12.197 1.00 86.94 622 SER A CA 1
ATOM 4762 C C . SER A 1 622 ? -11.326 -12.369 12.492 1.00 86.94 622 SER A C 1
ATOM 4764 O O . SER A 1 622 ? -11.174 -11.151 12.396 1.00 86.94 622 SER A O 1
ATOM 4766 N N . SER A 1 623 ? -10.300 -13.170 12.796 1.00 92.06 623 SER A N 1
ATOM 4767 C CA . SER A 1 623 ? -8.944 -12.671 13.022 1.00 92.06 623 SER A CA 1
ATOM 4768 C C . SER A 1 623 ? -8.307 -12.157 11.729 1.00 92.06 623 SER A C 1
ATOM 4770 O O . SER A 1 623 ? -8.228 -12.877 10.730 1.00 92.06 623 SER A O 1
ATOM 4772 N N . SER A 1 624 ? -7.743 -10.944 11.762 1.00 93.00 624 SER A N 1
ATOM 4773 C CA . SER A 1 624 ? -6.994 -10.355 10.638 1.00 93.00 624 SER A CA 1
ATOM 4774 C C . SER A 1 624 ? -5.799 -11.203 10.184 1.00 93.00 624 SER A C 1
ATOM 4776 O O . SER A 1 624 ? -5.392 -11.116 9.026 1.00 93.00 624 SER A O 1
ATOM 4778 N N . LEU A 1 625 ? -5.243 -12.047 11.064 1.00 95.06 625 LEU A N 1
ATOM 4779 C CA . LEU A 1 625 ? -4.164 -12.963 10.696 1.00 95.06 625 LEU A CA 1
ATOM 4780 C C . LEU A 1 625 ? -4.614 -13.954 9.616 1.00 95.06 625 LEU A C 1
ATOM 4782 O O . LEU A 1 625 ? -3.910 -14.136 8.625 1.00 95.06 625 LEU A O 1
ATOM 4786 N N . PHE A 1 626 ? -5.768 -14.596 9.813 1.00 93.62 626 PHE A N 1
ATOM 4787 C CA . PHE A 1 626 ? -6.262 -15.656 8.931 1.00 93.62 626 PHE A CA 1
ATOM 4788 C C . PHE A 1 626 ? -7.136 -15.122 7.794 1.00 93.62 626 PHE A C 1
ATOM 4790 O O . PHE A 1 626 ? -7.088 -15.672 6.698 1.00 93.62 626 PHE A O 1
ATOM 4797 N N . SER A 1 627 ? -7.892 -14.046 8.026 1.00 90.38 627 SER A N 1
ATOM 4798 C CA . SER A 1 627 ? -8.763 -13.441 7.006 1.00 90.38 627 SER A CA 1
ATOM 4799 C C . SER A 1 627 ? -8.028 -12.551 6.004 1.00 90.38 627 SER A C 1
ATOM 4801 O O . SER A 1 627 ? -8.513 -12.376 4.890 1.00 90.38 627 SER A O 1
ATOM 4803 N N . MET A 1 628 ? -6.869 -11.993 6.374 1.00 91.12 628 MET A N 1
ATOM 4804 C CA . MET A 1 628 ? -6.160 -11.009 5.550 1.00 91.12 628 MET A CA 1
ATOM 4805 C C . MET A 1 628 ? -4.667 -11.317 5.408 1.00 91.12 628 MET A C 1
ATOM 4807 O O . MET A 1 628 ? -4.203 -11.541 4.293 1.00 91.12 628 MET A O 1
ATOM 4811 N N . LEU A 1 629 ? -3.897 -11.340 6.503 1.00 95.38 629 LEU A N 1
ATOM 4812 C CA . LEU A 1 629 ? -2.432 -11.386 6.419 1.00 95.38 629 LEU A CA 1
ATOM 4813 C C . LEU A 1 629 ? -1.922 -12.665 5.745 1.00 95.38 629 LEU A C 1
ATOM 4815 O O . LEU A 1 629 ? -1.170 -12.583 4.777 1.00 95.38 629 LEU A O 1
ATOM 4819 N N . LEU A 1 630 ? -2.319 -13.836 6.251 1.00 93.69 630 LEU A N 1
ATOM 4820 C CA . LEU A 1 630 ? -1.832 -15.127 5.768 1.00 93.69 630 LEU A CA 1
ATOM 4821 C C . LEU A 1 630 ? -2.171 -15.365 4.279 1.00 93.69 630 LEU A C 1
ATOM 4823 O O . LEU A 1 630 ? -1.257 -15.726 3.536 1.00 93.69 630 LEU A O 1
ATOM 4827 N N . PRO A 1 631 ? -3.410 -15.121 3.799 1.00 90.19 631 PRO A N 1
ATOM 4828 C CA . PRO A 1 631 ? -3.714 -15.191 2.370 1.00 90.19 631 PRO A CA 1
ATOM 4829 C C . PRO A 1 631 ? -2.872 -14.234 1.517 1.00 90.19 631 PRO A C 1
ATOM 4831 O O . PRO A 1 631 ? -2.334 -14.652 0.492 1.00 90.19 631 PRO A O 1
ATOM 4834 N N . LEU A 1 632 ? -2.715 -12.973 1.942 1.00 88.75 632 LEU A N 1
ATOM 4835 C CA . LEU A 1 632 ? -1.980 -11.963 1.173 1.00 88.75 632 LEU A CA 1
ATOM 4836 C C . LEU A 1 632 ? -0.498 -12.312 1.026 1.00 88.75 632 LEU A C 1
ATOM 4838 O O . LEU A 1 632 ? 0.025 -12.291 -0.083 1.00 88.75 632 LEU A O 1
ATOM 4842 N N . ILE A 1 633 ? 0.184 -12.681 2.113 1.00 93.56 633 ILE A N 1
ATOM 4843 C CA . ILE A 1 633 ? 1.621 -12.995 2.046 1.00 93.56 633 ILE A CA 1
ATOM 4844 C C . ILE A 1 633 ? 1.903 -14.261 1.231 1.00 93.56 633 ILE A C 1
ATOM 4846 O O . ILE A 1 633 ? 2.931 -14.331 0.559 1.00 93.56 633 ILE A O 1
ATOM 4850 N N . LEU A 1 634 ? 0.994 -15.246 1.257 1.00 91.00 634 LEU A N 1
ATOM 4851 C CA . LEU A 1 634 ? 1.104 -16.453 0.436 1.00 91.00 634 LEU A CA 1
ATOM 4852 C C . LEU A 1 634 ? 0.859 -16.141 -1.046 1.00 91.00 634 LEU A C 1
ATOM 4854 O O . LEU A 1 634 ? 1.531 -16.708 -1.905 1.00 91.00 634 LEU A O 1
ATOM 4858 N N . ALA A 1 635 ? -0.051 -15.212 -1.352 1.00 86.62 635 ALA A N 1
ATOM 4859 C CA . ALA A 1 635 ? -0.251 -14.725 -2.712 1.00 86.62 635 ALA A CA 1
ATOM 4860 C C . ALA A 1 635 ? 0.971 -13.942 -3.219 1.00 86.62 635 ALA A C 1
ATOM 4862 O O . ALA A 1 635 ? 1.436 -14.190 -4.331 1.00 86.62 635 ALA A O 1
ATOM 4863 N N . TYR A 1 636 ? 1.532 -13.049 -2.397 1.00 88.69 636 TYR A N 1
ATOM 4864 C CA . TYR A 1 636 ? 2.701 -12.254 -2.771 1.00 88.69 636 TYR A CA 1
ATOM 4865 C C . TYR A 1 636 ? 3.951 -13.103 -2.979 1.00 88.69 636 TYR A C 1
ATOM 4867 O O . TYR A 1 636 ? 4.666 -12.868 -3.941 1.00 88.69 636 TYR A O 1
ATOM 4875 N N . ILE A 1 637 ? 4.208 -14.124 -2.157 1.00 90.62 637 ILE A N 1
ATOM 4876 C CA . ILE A 1 637 ? 5.411 -14.954 -2.326 1.00 90.62 637 ILE A CA 1
ATOM 4877 C C . ILE A 1 637 ? 5.321 -15.924 -3.522 1.00 90.62 637 ILE A C 1
ATOM 4879 O O . ILE A 1 637 ? 6.344 -16.432 -3.986 1.00 90.62 637 ILE A O 1
ATOM 4883 N N . GLY A 1 638 ? 4.118 -16.177 -4.052 1.00 84.81 638 GLY A N 1
ATOM 4884 C CA . GLY A 1 638 ? 3.877 -17.106 -5.163 1.00 84.81 638 GLY A CA 1
ATOM 4885 C C . GLY A 1 638 ? 4.740 -16.838 -6.409 1.00 84.81 638 GLY A C 1
ATOM 4886 O O . GLY A 1 638 ? 5.448 -17.746 -6.845 1.00 84.81 638 GLY A O 1
ATOM 4887 N N . PRO A 1 639 ? 4.762 -15.609 -6.958 1.00 83.44 639 PRO A N 1
ATOM 4888 C CA . PRO A 1 639 ? 5.633 -15.229 -8.075 1.00 83.44 639 PRO A CA 1
ATOM 4889 C C . PRO A 1 639 ? 7.140 -15.461 -7.847 1.00 83.44 639 PRO A C 1
ATOM 4891 O O . PRO A 1 639 ? 7.873 -15.794 -8.782 1.00 83.44 639 PRO A O 1
ATOM 4894 N N . VAL A 1 640 ? 7.623 -15.325 -6.607 1.00 85.19 640 VAL A N 1
ATOM 4895 C CA . VAL A 1 640 ? 9.019 -15.646 -6.252 1.00 85.19 640 VAL A CA 1
ATOM 4896 C C . VAL A 1 640 ? 9.238 -17.154 -6.273 1.00 85.19 640 VAL A C 1
ATOM 4898 O O . VAL A 1 640 ? 10.218 -17.613 -6.855 1.00 85.19 640 VAL A O 1
ATOM 4901 N N . ALA A 1 641 ? 8.301 -17.938 -5.737 1.00 86.00 641 ALA A N 1
ATOM 4902 C CA . ALA A 1 641 ? 8.354 -19.397 -5.810 1.00 86.00 641 ALA A CA 1
ATOM 4903 C C . ALA A 1 641 ? 8.333 -19.920 -7.257 1.00 86.00 641 ALA A C 1
ATOM 4905 O O . ALA A 1 641 ? 9.010 -20.898 -7.559 1.00 86.00 641 ALA A O 1
ATOM 4906 N N . THR A 1 642 ? 7.607 -19.275 -8.176 1.00 82.19 642 THR A N 1
ATOM 4907 C CA . THR A 1 642 ? 7.605 -19.682 -9.593 1.00 82.19 642 THR A CA 1
ATOM 4908 C C . THR A 1 642 ? 8.898 -19.328 -10.321 1.00 82.19 642 THR A C 1
ATOM 4910 O O . THR A 1 642 ? 9.255 -20.004 -11.282 1.00 82.19 642 THR A O 1
ATOM 4913 N N . SER A 1 643 ? 9.592 -18.276 -9.879 1.00 77.38 643 SER A N 1
ATOM 4914 C CA . SER A 1 643 ? 10.776 -17.741 -10.563 1.00 77.38 643 SER A CA 1
ATOM 4915 C C . SER A 1 643 ? 12.093 -18.279 -9.993 1.00 77.38 643 SER A C 1
ATOM 4917 O O . SER A 1 643 ? 13.067 -18.415 -10.729 1.00 77.38 643 SER A O 1
ATOM 4919 N N . VAL A 1 644 ? 12.132 -18.613 -8.697 1.00 82.12 644 VAL A N 1
ATOM 4920 C CA . VAL A 1 644 ? 13.339 -19.037 -7.969 1.00 82.12 644 VAL A CA 1
ATOM 4921 C C . VAL A 1 644 ? 13.137 -20.450 -7.394 1.00 82.12 644 VAL A C 1
ATOM 4923 O O . VAL A 1 644 ? 12.432 -20.612 -6.394 1.00 82.12 644 VAL A O 1
ATOM 4926 N N . PRO A 1 645 ? 13.791 -21.496 -7.946 1.00 81.00 645 PRO A N 1
ATOM 4927 C CA . PRO A 1 645 ? 13.578 -22.885 -7.519 1.00 81.00 645 PRO A CA 1
ATOM 4928 C C . PRO A 1 645 ? 13.835 -23.145 -6.029 1.00 81.00 645 PRO A C 1
ATOM 4930 O O . PRO A 1 645 ? 13.112 -23.914 -5.400 1.00 81.00 645 PRO A O 1
ATOM 4933 N N . LYS A 1 646 ? 14.845 -22.490 -5.438 1.00 82.75 646 LYS A N 1
ATOM 4934 C CA . LYS A 1 646 ? 15.147 -22.610 -4.001 1.00 82.75 646 LYS A CA 1
ATOM 4935 C C . LYS A 1 646 ? 14.002 -22.066 -3.141 1.00 82.75 646 LYS A C 1
ATOM 4937 O O . LYS A 1 646 ? 13.579 -22.727 -2.196 1.00 82.75 646 LYS A O 1
ATOM 4942 N N . ALA A 1 647 ? 13.462 -20.908 -3.519 1.00 86.69 647 ALA A N 1
ATOM 4943 C CA . ALA A 1 647 ? 12.317 -20.310 -2.847 1.00 86.69 647 ALA A CA 1
ATOM 4944 C C . ALA A 1 647 ? 11.066 -21.186 -2.974 1.00 86.69 647 ALA A C 1
ATOM 4946 O O . ALA A 1 647 ? 10.313 -21.306 -2.014 1.00 86.69 647 ALA A O 1
ATOM 4947 N N . ALA A 1 648 ? 10.877 -21.854 -4.119 1.00 86.25 648 ALA A N 1
ATOM 4948 C CA . ALA A 1 648 ? 9.779 -22.797 -4.317 1.00 86.25 648 ALA A CA 1
ATOM 4949 C C . ALA A 1 648 ? 9.772 -23.895 -3.247 1.00 86.25 648 ALA A C 1
ATOM 4951 O O . ALA A 1 648 ? 8.742 -24.144 -2.626 1.00 86.25 648 ALA A O 1
ATOM 4952 N N . VAL A 1 649 ? 10.928 -24.520 -2.993 1.00 91.19 649 VAL A N 1
ATOM 4953 C CA . VAL A 1 649 ? 11.069 -25.581 -1.981 1.00 91.19 649 VAL A CA 1
ATOM 4954 C C . VAL A 1 649 ? 10.713 -25.064 -0.588 1.00 91.19 649 VAL A C 1
ATOM 4956 O O . VAL A 1 649 ? 9.989 -25.735 0.146 1.00 91.19 649 VAL A O 1
ATOM 4959 N N . GLU A 1 650 ? 11.178 -23.866 -0.233 1.00 92.50 650 GLU A N 1
ATOM 4960 C CA . GLU A 1 650 ? 10.870 -23.256 1.062 1.00 92.50 650 GLU A CA 1
ATOM 4961 C C . GLU A 1 650 ? 9.375 -22.939 1.197 1.00 92.50 650 GLU A C 1
ATOM 4963 O O . GLU A 1 650 ? 8.759 -23.328 2.188 1.00 92.50 650 GLU A O 1
ATOM 4968 N N . VAL A 1 651 ? 8.757 -22.323 0.183 1.00 92.50 651 VAL A N 1
ATOM 4969 C CA . VAL A 1 651 ? 7.315 -22.021 0.174 1.00 92.50 651 VAL A CA 1
ATOM 4970 C C . VAL A 1 651 ? 6.478 -23.299 0.252 1.00 92.50 651 VAL A C 1
ATOM 4972 O O . VAL A 1 651 ? 5.534 -23.358 1.041 1.00 92.50 651 VAL A O 1
ATOM 4975 N N . PHE A 1 652 ? 6.840 -24.354 -0.486 1.00 90.88 652 PHE A N 1
ATOM 4976 C CA . PHE A 1 652 ? 6.176 -25.655 -0.366 1.00 90.88 652 PHE A CA 1
ATOM 4977 C C . PHE A 1 652 ? 6.316 -26.244 1.040 1.00 90.88 652 PHE A C 1
ATOM 4979 O O . PHE A 1 652 ? 5.335 -26.764 1.572 1.00 90.88 652 PHE A O 1
ATOM 4986 N N . GLY A 1 653 ? 7.487 -26.112 1.668 1.00 92.88 653 GLY A N 1
ATOM 4987 C CA . GLY A 1 653 ? 7.693 -26.501 3.063 1.00 92.88 653 GLY A CA 1
ATOM 4988 C C . GLY A 1 653 ? 6.748 -25.764 4.018 1.00 92.88 653 GLY A C 1
ATOM 4989 O O . GLY A 1 653 ? 6.094 -26.395 4.846 1.00 92.88 653 GLY A O 1
ATOM 4990 N N . LEU A 1 654 ? 6.590 -24.447 3.851 1.00 93.06 654 LEU A N 1
ATOM 4991 C CA . LEU A 1 654 ? 5.660 -23.638 4.652 1.00 93.06 654 LEU A CA 1
ATOM 4992 C C . LEU A 1 654 ? 4.200 -24.090 4.489 1.00 93.06 654 LEU A C 1
ATOM 4994 O O . LEU A 1 654 ? 3.473 -24.207 5.478 1.00 93.06 654 LEU A O 1
ATOM 4998 N N . VAL A 1 655 ? 3.772 -24.388 3.259 1.00 91.12 655 VAL A N 1
ATOM 4999 C CA . VAL A 1 655 ? 2.421 -24.908 2.983 1.00 91.12 655 VAL A CA 1
ATOM 5000 C C . VAL A 1 655 ? 2.232 -26.294 3.601 1.00 91.12 655 VAL A C 1
ATOM 5002 O O . VAL A 1 655 ? 1.210 -26.547 4.242 1.00 91.12 655 VAL A O 1
ATOM 5005 N N . GLN A 1 656 ? 3.225 -27.176 3.471 1.00 90.69 656 GLN A N 1
ATOM 5006 C CA . GLN A 1 656 ? 3.205 -28.520 4.050 1.00 90.69 656 GLN A CA 1
ATOM 5007 C C . GLN A 1 656 ? 3.130 -28.489 5.584 1.00 90.69 656 GLN A C 1
ATOM 5009 O O . GLN A 1 656 ? 2.552 -29.389 6.191 1.00 90.69 656 GLN A O 1
ATOM 5014 N N . GLU A 1 657 ? 3.667 -27.450 6.221 1.00 87.44 657 GLU A N 1
ATOM 5015 C CA . GLU A 1 657 ? 3.559 -27.254 7.664 1.00 87.44 657 GLU A CA 1
ATOM 5016 C C . GLU A 1 657 ? 2.189 -26.738 8.132 1.00 87.44 657 GLU A C 1
ATOM 5018 O O . GLU A 1 657 ? 1.771 -27.069 9.245 1.00 87.44 657 GLU A O 1
ATOM 5023 N N . LEU A 1 658 ? 1.502 -25.926 7.322 1.00 91.94 658 LEU A N 1
ATOM 5024 C CA . LEU A 1 658 ? 0.203 -25.332 7.669 1.00 91.94 658 LEU A CA 1
ATOM 5025 C C . LEU A 1 658 ? -0.977 -26.253 7.376 1.00 91.94 658 LEU A C 1
ATOM 5027 O O . LEU A 1 658 ? -1.905 -26.353 8.183 1.00 91.94 658 LEU A O 1
ATOM 5031 N N . LEU A 1 659 ? -0.951 -26.911 6.216 1.00 90.19 659 LEU A N 1
ATOM 5032 C CA . LEU A 1 659 ? -2.091 -27.653 5.687 1.00 90.19 659 LEU A CA 1
ATOM 5033 C C . LEU A 1 659 ? -2.607 -28.747 6.643 1.00 90.19 659 LEU A C 1
ATOM 5035 O O . LEU A 1 659 ? -3.827 -28.845 6.795 1.00 90.19 659 LEU A O 1
ATOM 5039 N N . PRO A 1 660 ? -1.756 -29.529 7.343 1.00 92.50 660 PRO A N 1
ATOM 5040 C CA . PRO A 1 660 ? -2.229 -30.525 8.301 1.00 92.50 660 PRO A CA 1
ATOM 5041 C C . PRO A 1 660 ? -2.991 -29.911 9.481 1.00 92.50 660 PRO A C 1
ATOM 5043 O O . PRO A 1 660 ? -4.040 -30.427 9.859 1.00 92.50 660 PRO A O 1
ATOM 5046 N N . ALA A 1 661 ? -2.505 -28.792 10.033 1.00 91.69 661 ALA A N 1
ATOM 5047 C CA . ALA A 1 661 ? -3.140 -28.125 11.171 1.00 91.69 661 ALA A CA 1
ATOM 5048 C C . ALA A 1 661 ? -4.506 -27.530 10.786 1.00 91.69 661 ALA A C 1
ATOM 5050 O O . ALA A 1 661 ? -5.483 -27.695 11.517 1.00 91.69 661 ALA A O 1
ATOM 5051 N N . ALA A 1 662 ? -4.594 -26.906 9.607 1.00 89.69 662 ALA A N 1
ATOM 5052 C CA . ALA A 1 662 ? -5.856 -26.402 9.068 1.00 89.69 662 ALA A CA 1
ATOM 5053 C C . ALA A 1 662 ? -6.845 -27.541 8.756 1.00 89.69 662 ALA A C 1
ATOM 5055 O O . ALA A 1 662 ? -8.019 -27.467 9.114 1.00 89.69 662 ALA A O 1
ATOM 5056 N N . SER A 1 663 ? -6.367 -28.632 8.146 1.00 88.62 663 SER A N 1
ATOM 5057 C CA . SER A 1 663 ? -7.201 -29.795 7.809 1.00 88.62 663 SER A CA 1
ATOM 5058 C C . SER A 1 663 ? -7.765 -30.478 9.055 1.00 88.62 663 SER A C 1
ATOM 5060 O O . SER A 1 663 ? -8.938 -30.843 9.070 1.00 88.62 663 SER A O 1
ATOM 5062 N N . ALA A 1 664 ? -6.961 -30.619 10.112 1.00 89.50 664 ALA A N 1
ATOM 5063 C CA . ALA A 1 664 ? -7.400 -31.204 11.377 1.00 89.50 664 ALA A CA 1
ATOM 5064 C C . ALA A 1 664 ? -8.518 -30.378 12.036 1.00 89.50 664 ALA A C 1
ATOM 5066 O O . ALA A 1 664 ? -9.503 -30.941 12.511 1.00 89.50 664 ALA A O 1
ATOM 5067 N N . LEU A 1 665 ? -8.402 -29.046 12.021 1.00 89.69 665 LEU A N 1
ATOM 5068 C CA . LEU A 1 665 ? -9.457 -28.151 12.504 1.00 89.69 665 LEU A CA 1
ATOM 5069 C C . LEU A 1 665 ? -10.733 -28.262 11.665 1.00 89.69 665 LEU A C 1
ATOM 5071 O O . LEU A 1 665 ? -11.813 -28.421 12.229 1.00 89.69 665 LEU A O 1
ATOM 5075 N N . ASN A 1 666 ? -10.613 -28.263 10.336 1.00 87.06 666 ASN A N 1
ATOM 5076 C CA . ASN A 1 666 ? -11.763 -28.423 9.443 1.00 87.06 666 ASN A CA 1
ATOM 5077 C C . ASN A 1 666 ? -12.481 -29.765 9.650 1.00 87.06 666 ASN A C 1
ATOM 5079 O O . ASN A 1 666 ? -13.701 -29.824 9.555 1.00 87.06 666 ASN A O 1
ATOM 5083 N N . GLN A 1 667 ? -11.748 -30.840 9.957 1.00 88.19 667 GLN A N 1
ATOM 5084 C CA . GLN A 1 667 ? -12.346 -32.133 10.304 1.00 88.19 667 GLN A CA 1
ATOM 5085 C C . GLN A 1 667 ? -13.054 -32.084 11.663 1.00 88.19 667 GLN A C 1
ATOM 5087 O O . GLN A 1 667 ? -14.186 -32.556 11.770 1.00 88.19 667 GLN A O 1
ATOM 5092 N N . LYS A 1 668 ? -12.416 -31.488 12.681 1.00 87.69 668 LYS A N 1
ATOM 5093 C CA . LYS A 1 668 ? -12.973 -31.355 14.037 1.00 87.69 668 LYS A CA 1
ATOM 5094 C C . LYS A 1 668 ? -14.295 -30.583 14.045 1.00 87.69 668 LYS A C 1
ATOM 5096 O O . LYS A 1 668 ? -15.222 -30.993 14.730 1.00 87.69 668 LYS A O 1
ATOM 5101 N N . TYR A 1 669 ? -14.374 -29.505 13.269 1.00 84.75 669 TYR A N 1
ATOM 5102 C CA . TYR A 1 669 ? -15.545 -28.628 13.179 1.00 84.75 669 TYR A CA 1
ATOM 5103 C C . TYR A 1 669 ? -16.380 -28.866 11.918 1.00 84.75 669 TYR A C 1
ATOM 5105 O O . TYR A 1 669 ? -17.143 -27.994 11.501 1.00 84.75 669 TYR A O 1
ATOM 5113 N N . SER A 1 670 ? -16.228 -30.033 11.283 1.00 76.44 670 SER A N 1
ATOM 5114 C CA . SER A 1 670 ? -17.026 -30.365 10.108 1.00 76.44 670 SER A CA 1
ATOM 5115 C C . SER A 1 670 ? -18.514 -30.398 10.482 1.00 76.44 670 SER A C 1
ATOM 5117 O O . SER A 1 670 ? -18.879 -31.027 11.481 1.00 76.44 670 SER A O 1
ATOM 5119 N N . PRO A 1 671 ? -19.394 -29.719 9.721 1.00 65.94 671 PRO A N 1
ATOM 5120 C CA . PRO A 1 671 ? -20.822 -29.815 9.969 1.00 65.94 671 PRO A CA 1
ATOM 5121 C C . PRO A 1 671 ? -21.261 -31.281 9.832 1.00 65.94 671 PRO A C 1
ATOM 5123 O O . PRO A 1 671 ? -20.704 -32.013 9.003 1.00 65.94 671 PRO A O 1
ATOM 5126 N N . PRO A 1 672 ? -22.248 -31.734 10.628 1.00 61.72 672 PRO A N 1
ATOM 5127 C CA . PRO A 1 672 ? -22.728 -33.104 10.550 1.00 61.72 672 PRO A CA 1
ATOM 5128 C C . PRO A 1 672 ? -23.145 -33.425 9.113 1.00 61.72 672 PRO A C 1
ATOM 5130 O O . PRO A 1 672 ? -23.810 -32.626 8.451 1.00 61.72 672 PRO A O 1
ATOM 5133 N N . ALA A 1 673 ? -22.719 -34.593 8.626 1.00 58.03 673 ALA A N 1
ATOM 5134 C CA . ALA A 1 673 ? -23.001 -35.029 7.268 1.00 58.03 673 ALA A CA 1
ATOM 5135 C C . ALA A 1 673 ? -24.508 -34.940 6.989 1.00 58.03 673 ALA A C 1
ATOM 5137 O O . ALA A 1 673 ? -25.323 -35.470 7.748 1.00 58.03 673 ALA A O 1
ATOM 5138 N N . PHE A 1 674 ? -24.863 -34.271 5.890 1.00 49.75 674 PHE A N 1
ATOM 5139 C CA . PHE A 1 674 ? -26.235 -34.205 5.405 1.00 49.75 674 PHE A CA 1
ATOM 5140 C C . PHE A 1 674 ? -26.786 -35.630 5.291 1.00 49.75 674 PHE A C 1
ATOM 5142 O O . PHE A 1 674 ? -26.234 -36.446 4.553 1.00 49.75 674 PHE A O 1
ATOM 5149 N N . ASN A 1 675 ? -27.841 -35.946 6.046 1.00 50.41 675 ASN A N 1
ATOM 5150 C CA . ASN A 1 675 ? -28.495 -37.244 5.971 1.00 50.41 675 ASN A CA 1
ATOM 5151 C C . ASN A 1 675 ? -29.544 -37.189 4.847 1.00 50.41 675 ASN A C 1
ATOM 5153 O O . ASN A 1 675 ? -30.601 -36.590 5.052 1.00 50.41 675 ASN A O 1
ATOM 5157 N N . PRO A 1 676 ? -29.305 -37.812 3.676 1.00 49.53 676 PRO A N 1
ATOM 5158 C CA . PRO A 1 676 ? -30.222 -37.731 2.538 1.00 49.53 676 PRO A CA 1
ATOM 5159 C C . PRO A 1 676 ? -31.589 -38.388 2.798 1.00 49.53 676 PRO A C 1
ATOM 5161 O O . PRO A 1 676 ? -32.492 -38.248 1.981 1.00 49.53 676 PRO A O 1
ATOM 5164 N N . ASN A 1 677 ? -31.757 -39.081 3.932 1.00 48.00 677 ASN A N 1
ATOM 5165 C CA . ASN A 1 677 ? -33.001 -39.739 4.329 1.00 48.00 677 ASN A CA 1
ATOM 5166 C C . ASN A 1 677 ? -33.889 -38.900 5.269 1.00 48.00 677 ASN A C 1
ATOM 5168 O O . ASN A 1 677 ? -34.947 -39.381 5.673 1.00 48.00 677 ASN A O 1
ATOM 5172 N N . GLN A 1 678 ? -33.499 -37.673 5.643 1.00 46.50 678 GLN A N 1
ATOM 5173 C CA . GLN A 1 678 ? -34.418 -36.754 6.321 1.00 46.50 678 GLN A CA 1
ATOM 5174 C C . GLN A 1 678 ? -35.306 -36.069 5.281 1.00 46.50 678 GLN A C 1
ATOM 5176 O O . GLN A 1 678 ? -34.950 -35.055 4.686 1.00 46.50 678 GLN A O 1
ATOM 5181 N N . SER A 1 679 ? -36.475 -36.664 5.048 1.00 38.94 679 SER A N 1
ATOM 5182 C CA . SER A 1 679 ? -37.565 -36.054 4.295 1.00 38.94 679 SER A CA 1
ATOM 5183 C C . SER A 1 679 ? -37.929 -34.697 4.900 1.00 38.94 679 SER A C 1
ATOM 5185 O O . SER A 1 679 ? -38.287 -34.612 6.076 1.00 38.94 679 SER A O 1
ATOM 5187 N N . THR A 1 680 ? -37.875 -33.646 4.087 1.00 42.12 680 THR A N 1
ATOM 5188 C CA . THR A 1 680 ? -38.499 -32.348 4.356 1.00 42.12 680 THR A CA 1
ATOM 5189 C C . THR A 1 680 ? -40.018 -32.510 4.345 1.00 42.12 680 THR A C 1
ATOM 5191 O O . THR A 1 680 ? -40.667 -32.203 3.349 1.00 42.12 680 THR A O 1
ATOM 5194 N N . ASP A 1 681 ? -40.583 -33.051 5.420 1.00 42.56 681 ASP A N 1
ATOM 5195 C CA . ASP A 1 681 ? -42.029 -33.199 5.568 1.00 42.56 681 ASP A CA 1
ATOM 5196 C C . ASP A 1 681 ? -42.448 -32.710 6.958 1.00 42.56 681 ASP A C 1
ATOM 5198 O O . ASP A 1 681 ? -42.487 -33.449 7.940 1.00 42.56 681 ASP A O 1
ATOM 5202 N N . SER A 1 682 ? -42.706 -31.405 7.050 1.00 36.31 682 SER A N 1
ATOM 5203 C CA . SER A 1 682 ? -43.389 -30.792 8.191 1.00 36.31 682 SER A CA 1
ATOM 5204 C C . SER A 1 682 ? -44.083 -29.490 7.781 1.00 36.31 682 SER A C 1
ATOM 5206 O O . SER A 1 682 ? -43.712 -28.381 8.158 1.00 36.31 682 SER A O 1
ATOM 5208 N N . THR A 1 683 ? -45.187 -29.636 7.047 1.00 33.97 683 THR A N 1
ATOM 5209 C CA . THR A 1 683 ? -46.264 -28.637 6.928 1.00 33.97 683 THR A CA 1
ATOM 5210 C C . THR A 1 683 ? -47.114 -28.546 8.205 1.00 33.97 683 THR A C 1
ATOM 5212 O O . THR A 1 683 ? -48.342 -28.602 8.155 1.00 33.97 683 THR A O 1
ATOM 5215 N N . THR A 1 684 ? -46.491 -28.386 9.372 1.00 37.44 684 THR A N 1
ATOM 5216 C CA . THR A 1 684 ? -47.210 -28.068 10.616 1.00 37.44 684 THR A CA 1
ATOM 5217 C C . THR A 1 684 ? -46.419 -27.046 11.412 1.00 37.44 684 THR A C 1
ATOM 5219 O O . THR A 1 684 ? -45.336 -27.342 11.912 1.00 37.44 684 THR A O 1
ATOM 5222 N N . GLY A 1 685 ? -46.969 -25.834 11.500 1.00 37.19 685 GLY A N 1
ATOM 5223 C CA . GLY A 1 685 ? -46.383 -24.693 12.189 1.00 37.19 685 GLY A CA 1
ATOM 5224 C C . GLY A 1 685 ? -46.284 -24.888 13.697 1.00 37.19 685 GLY A C 1
ATOM 5225 O O . GLY A 1 685 ? -47.155 -24.438 14.431 1.00 37.19 685 GLY A O 1
ATOM 5226 N N . ASN A 1 686 ? -45.180 -25.484 14.135 1.00 29.94 686 ASN A N 1
ATOM 5227 C CA . ASN A 1 686 ? -44.589 -25.241 15.442 1.00 29.94 686 ASN A CA 1
ATOM 5228 C C . ASN A 1 686 ? -43.127 -24.842 15.215 1.00 29.94 686 ASN A C 1
ATOM 5230 O O . ASN A 1 686 ? -42.333 -25.625 14.699 1.00 29.94 686 ASN A O 1
ATOM 5234 N N . LEU A 1 687 ? -42.805 -23.596 15.567 1.00 31.61 687 LEU A N 1
ATOM 5235 C CA . LEU A 1 687 ? -41.439 -23.085 15.655 1.00 31.61 687 LEU A CA 1
ATOM 5236 C C . LEU A 1 687 ? -40.618 -23.980 16.599 1.00 31.61 687 LEU A C 1
ATOM 5238 O O . LEU A 1 687 ? -41.034 -24.153 17.746 1.00 31.61 687 LEU A O 1
ATOM 5242 N N . PRO A 1 688 ? -39.446 -24.495 16.192 1.00 34.88 688 PRO A N 1
ATOM 5243 C CA . PRO A 1 688 ? -38.415 -24.850 17.146 1.00 34.88 688 PRO A CA 1
ATOM 5244 C C . PRO A 1 688 ? -37.717 -23.552 17.569 1.00 34.88 688 PRO A C 1
ATOM 5246 O O . PRO A 1 688 ? -37.039 -22.900 16.775 1.00 34.88 688 PRO A O 1
ATOM 5249 N N . GLU A 1 689 ? -37.909 -23.160 18.826 1.00 36.06 689 GLU A N 1
ATOM 5250 C CA . GLU A 1 689 ? -36.956 -22.306 19.528 1.00 36.06 689 GLU A CA 1
ATOM 5251 C C . GLU A 1 689 ? -35.589 -23.007 19.554 1.00 36.06 689 GLU A C 1
ATOM 5253 O O . GLU A 1 689 ? -35.499 -24.136 20.024 1.00 36.06 689 GLU A O 1
ATOM 5258 N N . GLN A 1 690 ? -34.560 -22.302 19.072 1.00 33.16 690 GLN A N 1
ATOM 5259 C CA . GLN A 1 690 ? -33.105 -22.452 19.275 1.00 33.16 690 GLN A CA 1
ATOM 5260 C C . GLN A 1 690 ? -32.326 -22.431 17.957 1.00 33.16 690 GLN A C 1
ATOM 5262 O O . GLN A 1 690 ? -32.546 -23.213 17.037 1.00 33.16 690 GLN A O 1
ATOM 5267 N N . GLY A 1 691 ? -31.434 -21.443 17.876 1.00 38.75 691 GLY A N 1
ATOM 5268 C CA . GLY A 1 691 ? -30.721 -21.042 16.678 1.00 38.75 691 GLY A CA 1
ATOM 5269 C C . GLY A 1 691 ? -29.758 -22.095 16.150 1.00 38.75 691 GLY A C 1
ATOM 5270 O O . GLY A 1 691 ? -28.823 -22.480 16.832 1.00 38.75 691 GLY A O 1
ATOM 5271 N N . LEU A 1 692 ? -29.948 -22.454 14.885 1.00 34.72 692 LEU A N 1
ATOM 5272 C CA . LEU A 1 692 ? -28.924 -22.991 13.992 1.00 34.72 692 LEU A CA 1
ATOM 5273 C C . LEU A 1 692 ? -29.199 -22.427 12.591 1.00 34.72 692 LEU A C 1
ATOM 5275 O O . LEU A 1 692 ? -29.567 -23.135 11.662 1.00 34.72 692 LEU A O 1
ATOM 5279 N N . SER A 1 693 ? -29.045 -21.109 12.447 1.00 33.38 693 SER A N 1
ATOM 5280 C CA . SER A 1 693 ? -28.883 -20.464 11.139 1.00 33.38 693 SER A CA 1
ATOM 5281 C C . SER A 1 693 ? -27.388 -20.319 10.832 1.00 33.38 693 SER A C 1
ATOM 5283 O O . SER A 1 693 ? -26.901 -19.223 10.576 1.00 33.38 693 SER A O 1
ATOM 5285 N N . ALA A 1 694 ? -26.644 -21.424 10.872 1.00 33.78 694 ALA A N 1
ATOM 5286 C CA . ALA A 1 694 ? -25.291 -21.494 10.324 1.00 33.78 694 ALA A CA 1
ATOM 5287 C C . ALA A 1 694 ? -25.375 -22.035 8.891 1.00 33.78 694 ALA A C 1
ATOM 5289 O O . ALA A 1 694 ? -24.958 -23.149 8.586 1.00 33.78 694 ALA A O 1
ATOM 5290 N N . CYS A 1 695 ? -25.991 -21.247 8.010 1.00 35.16 695 CYS A N 1
ATOM 5291 C CA . CYS A 1 695 ? -25.912 -21.459 6.574 1.00 35.16 695 CYS A CA 1
ATOM 5292 C C . CYS A 1 695 ? -24.834 -20.520 6.020 1.00 35.16 695 CYS A C 1
ATOM 5294 O O . CYS A 1 695 ? -25.136 -19.412 5.589 1.00 35.16 695 CYS A O 1
ATOM 5296 N N . THR A 1 696 ? -23.574 -20.956 6.042 1.00 36.62 696 THR A N 1
ATOM 5297 C CA . THR A 1 696 ? -22.494 -20.361 5.234 1.00 36.62 696 THR A CA 1
ATOM 5298 C C . THR A 1 696 ? -21.692 -21.450 4.528 1.00 36.62 696 THR A C 1
ATOM 5300 O O . THR A 1 696 ? -20.475 -21.550 4.629 1.00 36.62 696 THR A O 1
ATOM 5303 N N . THR A 1 697 ? -22.379 -22.264 3.734 1.00 40.53 697 THR A N 1
ATOM 5304 C CA . THR A 1 697 ? -21.777 -22.769 2.502 1.00 40.53 697 THR A CA 1
ATOM 5305 C C . THR A 1 697 ? -22.429 -22.014 1.352 1.00 40.53 697 THR A C 1
ATOM 5307 O O . THR A 1 697 ? -23.458 -22.417 0.816 1.00 40.53 697 THR A O 1
ATOM 5310 N N . SER A 1 698 ? -21.825 -20.896 0.933 1.00 35.25 698 SER A N 1
ATOM 5311 C CA . SER A 1 698 ? -21.843 -20.649 -0.506 1.00 35.25 698 SER A CA 1
ATOM 5312 C C . SER A 1 698 ? -21.166 -21.878 -1.105 1.00 35.25 698 SER A C 1
ATOM 5314 O O . SER A 1 698 ? -20.013 -22.192 -0.812 1.00 35.25 698 SER A O 1
ATOM 5316 N N . SER A 1 699 ? -21.943 -22.676 -1.820 1.00 38.22 699 SER A N 1
ATOM 5317 C CA . SER A 1 699 ? -21.530 -23.933 -2.426 1.00 38.22 699 SER A CA 1
ATOM 5318 C C . SER A 1 699 ? -20.627 -23.679 -3.634 1.00 38.22 699 SER A C 1
ATOM 5320 O O . SER A 1 699 ? -20.935 -24.141 -4.725 1.00 38.22 699 SER A O 1
ATOM 5322 N N . HIS A 1 700 ? -19.539 -22.933 -3.436 1.00 39.84 700 HIS A N 1
ATOM 5323 C CA . HIS A 1 700 ? -18.508 -22.677 -4.427 1.00 39.84 700 HIS A CA 1
ATOM 5324 C C . HIS A 1 700 ? -17.405 -23.714 -4.279 1.00 39.84 700 HIS A C 1
ATOM 5326 O O . HIS A 1 700 ? -16.424 -23.531 -3.562 1.00 39.84 700 HIS A O 1
ATOM 5332 N N . TYR A 1 701 ? -17.594 -24.842 -4.959 1.00 45.75 701 TYR A N 1
ATOM 5333 C CA . TYR A 1 701 ? -16.541 -25.830 -5.147 1.00 45.75 701 TYR A CA 1
ATOM 5334 C C . TYR A 1 701 ? -15.771 -25.470 -6.414 1.00 45.75 701 TYR A C 1
ATOM 5336 O O . TYR A 1 701 ? -16.353 -25.411 -7.495 1.00 45.75 701 TYR A O 1
ATOM 5344 N N . ALA A 1 702 ? -14.465 -25.246 -6.275 1.00 37.16 702 ALA A N 1
ATOM 5345 C CA . ALA A 1 702 ? -13.548 -25.225 -7.402 1.00 37.16 702 ALA A CA 1
ATOM 5346 C C . ALA A 1 702 ? -12.947 -26.624 -7.543 1.00 37.16 702 ALA A C 1
ATOM 5348 O O . ALA A 1 702 ? -12.137 -27.043 -6.714 1.00 37.16 702 ALA A O 1
ATOM 5349 N N . VAL A 1 703 ? -13.359 -27.364 -8.571 1.00 41.34 703 VAL A N 1
ATOM 5350 C CA . VAL A 1 703 ? -12.671 -28.610 -8.923 1.00 41.34 703 VAL A CA 1
ATOM 5351 C C . VAL A 1 703 ? -11.445 -28.224 -9.744 1.00 41.34 703 VAL A C 1
ATOM 5353 O O . VAL A 1 703 ? -11.562 -27.709 -10.860 1.00 41.34 703 VAL A O 1
ATOM 5356 N N . ILE A 1 704 ? -10.274 -28.409 -9.138 1.00 43.03 704 ILE A N 1
ATOM 5357 C CA . ILE A 1 704 ? -8.974 -28.193 -9.767 1.00 43.03 704 ILE A CA 1
ATOM 5358 C C . ILE A 1 704 ? -8.524 -29.548 -10.306 1.00 43.03 704 ILE A C 1
ATOM 5360 O O . ILE A 1 704 ? -8.020 -30.388 -9.560 1.00 43.03 704 ILE A O 1
ATOM 5364 N N . GLU A 1 705 ? -8.756 -29.773 -11.594 1.00 43.34 705 GLU A N 1
ATOM 5365 C CA . GLU A 1 705 ? -8.314 -30.985 -12.279 1.00 43.34 705 GLU A CA 1
ATOM 5366 C C . GLU A 1 705 ? -7.029 -30.680 -13.049 1.00 43.34 705 GLU A C 1
ATOM 5368 O O . GLU A 1 705 ? -6.895 -29.644 -13.706 1.00 43.34 705 GLU A O 1
ATOM 5373 N N . SER A 1 706 ? -6.059 -31.584 -12.941 1.00 42.03 706 SER A N 1
ATOM 5374 C CA . SER A 1 706 ? -4.877 -31.582 -13.792 1.00 42.03 706 SER A CA 1
ATOM 5375 C C . SER A 1 706 ? -4.775 -32.926 -14.485 1.00 42.03 706 SER A C 1
ATOM 5377 O O . SER A 1 706 ? -4.786 -33.965 -13.826 1.00 42.03 706 SER A O 1
ATOM 5379 N N . ASP A 1 707 ? -4.607 -32.902 -15.805 1.00 55.72 707 ASP A N 1
ATOM 5380 C CA . ASP A 1 707 ? -4.397 -34.106 -16.614 1.00 55.72 707 ASP A CA 1
ATOM 5381 C C . ASP A 1 707 ? -3.109 -34.856 -16.222 1.00 55.72 707 ASP A C 1
ATOM 5383 O O . ASP A 1 707 ? -2.917 -36.016 -16.590 1.00 55.72 707 ASP A O 1
ATOM 5387 N N . HIS A 1 708 ? -2.185 -34.190 -15.513 1.00 49.97 708 HIS A N 1
ATOM 5388 C CA . HIS A 1 708 ? -0.907 -34.758 -15.094 1.00 49.97 708 HIS A CA 1
ATOM 5389 C C . HIS A 1 708 ? -0.351 -34.043 -13.848 1.00 49.97 708 HIS A C 1
ATOM 5391 O O . HIS A 1 708 ? -0.329 -32.817 -13.833 1.00 49.97 708 HIS A O 1
ATOM 5397 N N . PRO A 1 709 ? 0.262 -34.734 -12.866 1.00 42.62 709 PRO A N 1
ATOM 5398 C CA . PRO A 1 709 ? 0.813 -34.117 -11.642 1.00 42.62 709 PRO A CA 1
ATOM 5399 C C . PRO A 1 709 ? 1.911 -33.049 -11.840 1.00 42.62 709 PRO A C 1
ATOM 5401 O O . PRO A 1 709 ? 2.346 -32.440 -10.870 1.00 42.62 709 PRO A O 1
ATOM 5404 N N . TYR A 1 710 ? 2.356 -32.808 -13.079 1.00 44.25 710 TYR A N 1
ATOM 5405 C CA . TYR A 1 710 ? 3.354 -31.787 -13.434 1.00 44.25 710 TYR A CA 1
ATOM 5406 C C . TYR A 1 710 ? 2.831 -30.756 -14.448 1.00 44.25 710 TYR A C 1
ATOM 5408 O O . TYR A 1 710 ? 3.598 -29.919 -14.915 1.00 44.25 710 TYR A O 1
ATOM 5416 N N . LYS A 1 711 ? 1.546 -30.818 -14.822 1.00 38.97 711 LYS A N 1
ATOM 5417 C CA . LYS A 1 711 ? 0.887 -29.785 -15.625 1.00 38.97 711 LYS A CA 1
ATOM 5418 C C . LYS A 1 711 ? 0.117 -28.844 -14.709 1.00 38.97 711 LYS A C 1
ATOM 5420 O O . LYS A 1 711 ? -0.483 -29.279 -13.724 1.00 38.97 711 LYS A O 1
ATOM 5425 N N . GLN A 1 712 ? 0.140 -27.559 -15.051 1.00 35.91 712 GLN A N 1
ATOM 5426 C CA . GLN A 1 712 ? -0.632 -26.539 -14.356 1.00 35.91 712 GLN A CA 1
ATOM 5427 C C . GLN A 1 712 ? -2.121 -26.894 -14.436 1.00 35.91 712 GLN A C 1
ATOM 5429 O O . GLN A 1 712 ? -2.645 -27.156 -15.517 1.00 35.91 712 GLN A O 1
ATOM 5434 N N . ALA A 1 713 ? -2.773 -26.955 -13.279 1.00 47.38 713 ALA A N 1
ATOM 5435 C CA . ALA A 1 713 ? -4.182 -27.296 -13.181 1.00 47.38 713 ALA A CA 1
ATOM 5436 C C . ALA A 1 713 ? -5.057 -26.075 -13.503 1.00 47.38 713 ALA A C 1
ATOM 5438 O O . ALA A 1 713 ? -4.721 -24.952 -13.118 1.00 47.38 713 ALA A O 1
ATOM 5439 N N . GLY A 1 714 ? -6.179 -26.301 -14.183 1.00 39.59 714 GLY A N 1
ATOM 5440 C CA . GLY A 1 714 ? -7.206 -25.287 -14.425 1.00 39.59 714 GLY A CA 1
ATOM 5441 C C . GLY A 1 714 ? -8.392 -25.463 -13.477 1.00 39.59 714 GLY A C 1
ATOM 5442 O O . GLY A 1 714 ? -8.652 -26.563 -12.990 1.00 39.59 714 GLY A O 1
ATOM 5443 N N . VAL A 1 715 ? -9.140 -24.387 -13.220 1.00 41.34 715 VAL A N 1
ATOM 5444 C CA . VAL A 1 715 ? -10.441 -24.486 -12.537 1.00 41.34 715 VAL A CA 1
ATOM 5445 C C . VAL A 1 715 ? -11.466 -24.952 -13.570 1.00 41.34 715 VAL A C 1
ATOM 5447 O O . VAL A 1 715 ? -11.869 -24.177 -14.435 1.00 41.34 715 VAL A O 1
ATOM 5450 N N . ALA A 1 716 ? -11.856 -26.225 -13.512 1.00 41.34 716 ALA A N 1
ATOM 5451 C CA . ALA A 1 716 ? -12.761 -26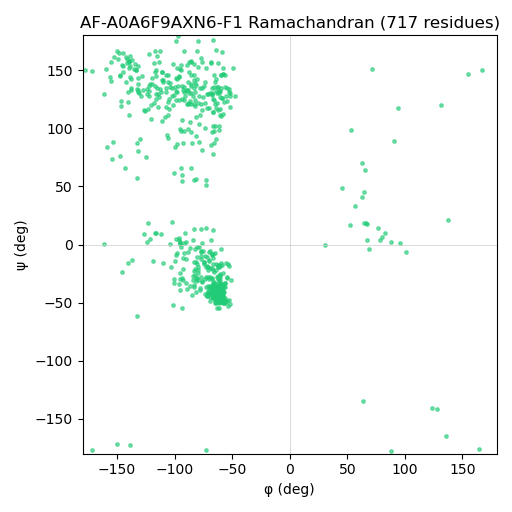.828 -14.494 1.00 41.34 716 ALA A CA 1
ATOM 5452 C C . ALA A 1 716 ? -14.240 -26.522 -14.200 1.00 41.34 716 ALA A C 1
ATOM 5454 O O . ALA A 1 716 ? -15.071 -26.483 -15.107 1.00 41.34 716 ALA A O 1
ATOM 5455 N N . GLN A 1 717 ? -14.578 -26.271 -12.933 1.00 35.81 717 GLN A N 1
ATOM 5456 C CA . GLN A 1 717 ? -15.912 -25.858 -12.505 1.00 35.81 717 GLN A CA 1
ATOM 5457 C C . GLN A 1 717 ? -15.795 -24.805 -11.409 1.00 35.81 717 GLN A C 1
ATOM 5459 O O . GLN A 1 717 ? -15.184 -25.055 -10.376 1.00 35.81 717 GLN A O 1
ATOM 5464 N N . TYR A 1 718 ? -16.395 -23.642 -11.652 1.00 30.20 718 TYR A N 1
ATOM 5465 C CA . TYR A 1 718 ? -16.697 -22.628 -10.648 1.00 30.20 718 TYR A CA 1
ATOM 5466 C C . TYR A 1 718 ? -18.221 -22.552 -10.579 1.00 30.20 718 TYR A C 1
ATOM 5468 O O . TYR A 1 718 ? -18.856 -22.308 -11.608 1.00 30.20 718 TYR A O 1
ATOM 5476 N N . LYS A 1 719 ? -18.822 -22.852 -9.427 1.00 36.66 719 LYS A N 1
ATOM 5477 C CA . LYS A 1 719 ? -20.281 -22.882 -9.284 1.00 36.66 719 LYS A CA 1
ATOM 5478 C C . LYS A 1 719 ? -20.723 -22.072 -8.107 1.00 36.66 719 LYS A C 1
ATOM 5480 O O . LYS A 1 719 ? -20.314 -22.495 -7.019 1.00 36.66 719 LYS A O 1
#

Secondary structure (DSSP, 8-state):
-EEEETTTTTS----EE------------TT-------SS---PPTT-EEE------SS----EES--SEEE-TTS-EEE----TT--SS--SSEES-----------S--------PPP-----HHHHT---HHHHHHHHHHHHHHHHHHHHHHHHHTT--HHHHHHHHHHHHHHHHHHHHHHHHHHHHHHHTTTSS---HHHHHHHHHHHHHHHHHHHHTTTTT-S--S--TTSTTHHHHHHHHHHHHHHHHHHHHHHHHHS-SHHHHHHHHHHHHHHHHHHHHTT---HHHHHHHHHHHHHHT-TTS-HHHHS-TTS-HHHHHHHHHHHHHHGGGSTTTTT-GGGS-S--TTPPPHHHHHHHHHHHHHHHHHHHHTTPPP-S-HHHHHHHHHHHHHHHHHHHHHHTT----TTHHHHS-EEPPPSEEEE-SS--B--GGGPEEEEEEEESSS-EEE-B-S--------TTS------------TTSS-S-----BSS-EEEPTT--EEEEEE--SS-B--EEEE-SEEE-TTS-EEEEE--TT--SS--SSSBS----EEEE--SSS-HHHHHHHHHHHHHHHHHHHHHHHHHHHHHHHHHHHHHHHS--TTHHHHHHHSHIIIIIHHHHHHHHHHHHHH-HHHHHHHHHHHHHHHHHHHHHHHHTPPPPP-TT------S-----S------------EEE-SSTTSPPEEEE--

Radius of gyration: 35.13 Å; Cα contacts (8 Å, |Δi|>4): 858; chains: 1; bounding box: 86×96×83 Å

Foldseek 3Di:
DWWQFLCCVVPPDPGDDDFDDPDDDDDDDAPDDDDDDTPDDDDDDPNTDGDDDDDDDDPDHDKDFQADQWDQDPVRDIDGAAADPPDDPPDTRGMGDDPDDDDDDPDDDDDDDDDDDPDPPPPCPPCNVLPDDLVLLVVLLVLLLVLLVVLQVLLVVLVVDDDPVNVVSLVVSLVSLVSNLVSLVSLLSNLVVVPPDDDADQSVLVSLQSLLVSLLVLLQPQPQPLPPDPPDDPPCSSVSSVVSSVSSLVSSLVSCLSNVCVLQVALLSLQLVLQVLLVVCVVCVVVVVQRQRSQSNNLSSLNSCLDPVHQVVRNAVLPDDPPVCVVPVVVCLVVCCPPPVCVRHVPSVPDPSPPRDHSVVSLVSLLCLQQVQLVCVLVVHDGRHDLSSNLSSLSSLLSLLLSLLCLLVVNDPDVCVQQVDWDKFAFQFPDKDPDQDADLVQQQKAKKKKAKADFQKKFFADADDDDDFDDDPDTDPFDDDDDDDCPPPPDLDDDDGTNDIGGHDHPDMDMDIDGDHDDGGMKGFQGHQWTAGPVRMIMGMAADPSHPSDHGRGMGDDRITIIGGDPDPDPVVVVVVVSNVSSVSSLVSSLVSLLVLLVSVLVSLVSLLVRDDLCSVVSQCPRCSNVPNNVSSLVSNVVVLVVPVVSVVSSVVSCVSRVVSVVSVCVVNPDPPDDPPPDPDDPDDDDDPDDDPPPPPPVFDFDFDDPDPPDHTDRPDGD